Protein 6DED (pdb70)

Foldseek 3Di:
DVLLVLLVVLLCQQLPVRAHPVQPDDPVVLLVSLVSLLVSLAPPDLVSVCCSCPPPNRVSLLSLLVSLLVDPDLVSNLSSLSSLVSQLQRALVSLVVCQQHCNLLSLLVCCVVVVVPPSSNLSSLVSLLSSLLQQADYPPVSCVRVFQVSLLVLLCCLQPNPCPCSNVSSLSNLLSNQQNPPDLVPHRNLVNLLVVRNCQSSLVVLLVCLQVPDQPSPDHPYPPRGPRSSLSVLLSQLQALSSVVSADPVSVLSVVVSLLVCLVVDDPPDLCNLSSLSSVLSCVVNDVCVVVVRCLVSQLVSLVVLCPDPDPDPSSVSSVVSSVVSCVVPVSSNPD/DVLLVLLVVLLCQQLQADVVRAHPVQPDDPVVNVVSLVSLLCCLAPPDLVSVLCSCPPPNSVSLLSLLVNLLRDDDLVNVLSSLSSLVSQLQRALVSLVVCQQHCNLLSLLVCCVVVVVPPSSNLSSLVSLLSSLLQQADYDPVSCVRVFQVSLLVLLCCLQPNDPVPPVPPSNVSSLSNLLSNQQNPPDLVPHRNLVNLLVVPNCQSVLVVLLVCLLVPDQPSPDHDYPPRGDRSSLSVLLSQLQALSSVVNDDPVSVLSSLVSLLCCLQPDDQPDLCNQSSLSNVLSCVVNDVCVVVVRCLQSQLVSLVVLCVDPDPDPSSVSSVVSSVVSCVVPVSSPDHD

GO terms:
  GO:0005515 protein binding (F, IPI)
  GO:0008180 COP9 signalosome (C, IDA)
  GO:0005829 cytosol (C, TAS)
  GO:0005654 nucleoplasm (C, IDA)

Nearest PDB structures (foldseek):
  6ded-assembly1_A  TM=1.003E+00  e=3.215E-44  Homo sapiens
  6ded-assembly2_B  TM=1.002E+00  e=1.327E-42  Homo sapiens
  6dee-assembly1_A  TM=9.864E-01  e=2.172E-36  Homo sapiens
  6dec-assembly1_M  TM=9.761E-01  e=9.729E-35  Homo sapiens
  6dec-assembly2_P  TM=9.788E-01  e=7.015E-35  Homo sapiens

Radius of gyration: 28.81 Å; Cα contacts (8 Å, |Δi|>4): 868; chains: 2; bounding box: 71×80×74 Å

Structure (mmCIF, N/CA/C/O backbone):
data_6DED
#
_entry.id   6DED
#
_cell.length_a   76.365
_cell.length_b   76.170
_cell.length_c   92.257
_cell.angle_alpha   90.00
_cell.angle_beta   93.12
_cell.angle_gamma   90.00
#
_symmetry.space_group_name_H-M   'P 1 21 1'
#
loop_
_entity.id
_entity.type
_entity.pdbx_description
1 polymer 'NCK-interacting protein with SH3 domain'
2 water water
#
loop_
_atom_site.group_PDB
_atom_site.id
_atom_site.type_symbol
_atom_site.label_atom_id
_atom_site.label_alt_id
_atom_site.label_comp_id
_atom_site.label_asym_id
_atom_site.label_entity_id
_atom_site.label_seq_id
_atom_site.pdbx_PDB_ins_code
_atom_site.Cartn_x
_atom_site.Cartn_y
_atom_site.Cartn_z
_atom_site.occupancy
_atom_site.B_iso_or_equiv
_atom_site.auth_seq_id
_atom_site.auth_comp_id
_atom_site.auth_asym_id
_atom_site.auth_atom_id
_atom_site.pdbx_PDB_model_num
ATOM 1 N N . CYS A 1 27 ? -2.245 -13.478 -42.663 1.00 70.93 376 CYS A N 1
ATOM 2 C CA . CYS A 1 27 ? -2.116 -14.882 -42.294 1.00 72.04 376 CYS A CA 1
ATOM 3 C C . CYS A 1 27 ? -0.777 -15.150 -41.611 1.00 65.78 376 CYS A C 1
ATOM 4 O O . CYS A 1 27 ? -0.649 -16.087 -40.823 1.00 64.88 376 CYS A O 1
ATOM 7 N N . HIS A 1 28 ? 0.215 -14.320 -41.917 1.00 62.98 377 HIS A N 1
ATOM 8 C CA . HIS A 1 28 ? 1.542 -14.454 -41.322 1.00 60.86 377 HIS A CA 1
ATOM 9 C C . HIS A 1 28 ? 1.535 -14.200 -39.815 1.00 55.22 377 HIS A C 1
ATOM 10 O O . HIS A 1 28 ? 2.145 -14.947 -39.050 1.00 49.37 377 HIS A O 1
ATOM 17 N N . ASP A 1 29 ? 0.847 -13.142 -39.395 1.00 55.48 378 ASP A N 1
ATOM 18 C CA . ASP A 1 29 ? 0.773 -12.790 -37.980 1.00 56.28 378 ASP A CA 1
ATOM 19 C C . ASP A 1 29 ? 0.150 -13.901 -37.142 1.00 53.02 378 ASP A C 1
ATOM 20 O O . ASP A 1 29 ? 0.578 -14.152 -36.016 1.00 47.72 378 ASP A O 1
ATOM 25 N N . GLN A 1 30 ? -0.856 -14.569 -37.696 1.00 56.87 379 GLN A N 1
ATOM 26 C CA . GLN A 1 30 ? -1.504 -15.677 -37.006 1.00 59.04 379 GLN A CA 1
ATOM 27 C C . GLN A 1 30 ? -0.565 -16.870 -36.853 1.00 61.00 379 GLN A C 1
ATOM 28 O O . GLN A 1 30 ? -0.507 -17.494 -35.791 1.00 58.31 379 GLN A O 1
ATOM 34 N N . GLN A 1 31 ? 0.167 -17.181 -37.919 1.00 58.43 380 GLN A N 1
ATOM 35 C CA . GLN A 1 31 ? 1.113 -18.291 -37.896 1.00 60.33 380 GLN A CA 1
ATOM 36 C C . GLN A 1 31 ? 2.240 -18.044 -36.897 1.00 59.28 380 GLN A C 1
ATOM 37 O O . GLN A 1 31 ? 2.671 -18.963 -36.201 1.00 68.13 380 GLN A O 1
ATOM 43 N N . ARG A 1 32 ? 2.711 -16.802 -36.823 1.00 49.55 381 ARG A N 1
ATOM 44 C CA . ARG A 1 32 ? 3.771 -16.452 -35.883 1.00 47.44 381 ARG A CA 1
ATOM 45 C C . ARG A 1 32 ? 3.282 -16.553 -34.443 1.00 49.09 381 ARG A C 1
ATOM 46 O O . ARG A 1 32 ? 4.003 -17.033 -33.571 1.00 55.68 381 ARG A O 1
ATOM 54 N N . LEU A 1 33 ? 2.054 -16.101 -34.202 1.00 50.26 382 LEU A N 1
ATOM 55 C CA . LEU A 1 33 ? 1.439 -16.226 -32.885 1.00 47.72 382 LEU A CA 1
ATOM 56 C C . LEU A 1 33 ? 1.329 -17.688 -32.476 1.00 48.05 382 LEU A C 1
ATOM 57 O O . LEU A 1 33 ? 1.584 -18.044 -31.327 1.00 45.51 382 LEU A O 1
ATOM 62 N N . GLU A 1 34 ? 0.964 -18.529 -33.437 1.00 52.51 383 GLU A N 1
ATOM 63 C CA . GLU A 1 34 ? 0.831 -19.962 -33.210 1.00 54.69 383 GLU A CA 1
ATOM 64 C C . GLU A 1 34 ? 2.174 -20.588 -32.837 1.00 56.55 383 GLU A C 1
ATOM 65 O O . GLU A 1 34 ? 2.250 -21.437 -31.948 1.00 52.86 383 GLU A O 1
ATOM 71 N N . VAL A 1 35 ? 3.232 -20.162 -33.519 1.00 57.79 384 VAL A N 1
ATOM 72 C CA . VAL A 1 35 ? 4.574 -20.667 -33.249 1.00 51.41 384 VAL A CA 1
ATOM 73 C C . VAL A 1 35 ? 5.061 -20.222 -31.871 1.00 43.83 384 VAL A C 1
ATOM 74 O O . VAL A 1 35 ? 5.538 -21.035 -31.079 1.00 40.53 384 VAL A O 1
ATOM 78 N N . ILE A 1 36 ? 4.932 -18.928 -31.592 1.00 49.21 385 ILE A N 1
ATOM 79 C CA . ILE A 1 36 ? 5.386 -18.363 -30.324 1.00 42.13 385 ILE A CA 1
ATOM 80 C C . ILE A 1 36 ? 4.651 -18.977 -29.134 1.00 34.50 385 ILE A C 1
ATOM 81 O O . ILE A 1 36 ? 5.277 -19.414 -28.167 1.00 35.09 385 ILE A O 1
ATOM 86 N N . PHE A 1 37 ? 3.324 -19.013 -29.215 1.00 42.58 386 PHE A N 1
ATOM 87 C CA . PHE A 1 37 ? 2.501 -19.546 -28.133 1.00 50.10 386 PHE A CA 1
ATOM 88 C C . PHE A 1 37 ? 2.800 -21.016 -27.852 1.00 54.56 386 PHE A C 1
ATOM 89 O O . PHE A 1 37 ? 2.891 -21.424 -26.694 1.00 52.00 386 PHE A O 1
ATOM 97 N N . ALA A 1 38 ? 2.954 -21.803 -28.912 1.00 59.58 387 ALA A N 1
ATOM 98 C CA . ALA A 1 38 ? 3.245 -23.227 -28.777 1.00 61.42 387 ALA A CA 1
ATOM 99 C C . ALA A 1 38 ? 4.604 -23.466 -28.126 1.00 58.96 387 ALA A C 1
ATOM 100 O O . ALA A 1 38 ? 4.746 -24.338 -27.268 1.00 61.55 387 ALA A O 1
ATOM 102 N N . ASP A 1 39 ? 5.599 -22.688 -28.540 1.00 50.38 388 ASP A N 1
ATOM 103 C CA . ASP A 1 39 ? 6.954 -22.832 -28.018 1.00 53.14 388 ASP A CA 1
ATOM 104 C C . ASP A 1 39 ? 7.021 -22.480 -26.535 1.00 58.43 388 ASP A C 1
ATOM 105 O O . ASP A 1 39 ? 7.612 -23.211 -25.741 1.00 63.00 388 ASP A O 1
ATOM 107 N N . LEU A 1 40 ? 6.410 -21.359 -26.167 1.00 61.06 389 LEU A N 1
ATOM 108 C CA . LEU A 1 40 ? 6.417 -20.903 -24.782 1.00 65.80 389 LEU A CA 1
ATOM 109 C C . LEU A 1 40 ? 5.626 -21.841 -23.873 1.00 72.01 389 LEU A C 1
ATOM 110 O O . LEU A 1 40 ? 5.983 -22.038 -22.711 1.00 74.85 389 LEU A O 1
ATOM 115 N N . ALA A 1 41 ? 4.557 -22.425 -24.407 1.00 72.22 390 ALA A N 1
ATOM 116 C CA . ALA A 1 41 ? 3.715 -23.328 -23.630 1.00 72.58 390 ALA A CA 1
ATOM 117 C C . ALA A 1 41 ? 4.335 -24.717 -23.518 1.00 76.29 390 ALA A C 1
ATOM 118 O O . ALA A 1 41 ? 3.927 -25.521 -22.680 1.00 79.92 390 ALA A O 1
ATOM 120 N N . ARG A 1 42 ? 5.322 -24.996 -24.364 1.00 73.87 391 ARG A N 1
ATOM 121 C CA . ARG A 1 42 ? 5.987 -26.294 -24.360 1.00 72.51 391 ARG A CA 1
ATOM 122 C C . ARG A 1 42 ? 6.835 -26.472 -23.105 1.00 74.45 391 ARG A C 1
ATOM 123 O O . ARG A 1 42 ? 7.218 -25.497 -22.460 1.00 75.79 391 ARG A O 1
ATOM 125 N N . GLN A 1 48 ? 8.687 -33.888 -14.198 1.00 106.97 397 GLN A N 1
ATOM 126 C CA . GLN A 1 48 ? 8.774 -32.440 -14.338 1.00 109.38 397 GLN A CA 1
ATOM 127 C C . GLN A 1 48 ? 7.989 -31.961 -15.556 1.00 113.50 397 GLN A C 1
ATOM 128 O O . GLN A 1 48 ? 8.038 -32.577 -16.621 1.00 115.51 397 GLN A O 1
ATOM 134 N N . GLN A 1 49 ? 7.262 -30.861 -15.389 1.00 113.41 398 GLN A N 1
ATOM 135 C CA . GLN A 1 49 ? 6.480 -30.274 -16.472 1.00 113.57 398 GLN A CA 1
ATOM 136 C C . GLN A 1 49 ? 6.903 -28.829 -16.716 1.00 115.91 398 GLN A C 1
ATOM 137 O O . GLN A 1 49 ? 6.092 -27.994 -17.117 1.00 115.25 398 GLN A O 1
ATOM 139 N N . ARG A 1 50 ? 8.178 -28.547 -16.466 1.00 116.87 399 ARG A N 1
ATOM 140 C CA . ARG A 1 50 ? 8.733 -27.211 -16.651 1.00 113.68 399 ARG A CA 1
ATOM 141 C C . ARG A 1 50 ? 8.628 -26.716 -18.091 1.00 110.65 399 ARG A C 1
ATOM 142 O O . ARG A 1 50 ? 8.575 -27.508 -19.031 1.00 110.40 399 ARG A O 1
ATOM 150 N N . SER A 1 51 ? 8.596 -25.396 -18.247 1.00 108.33 400 SER A N 1
ATOM 151 C CA . SER A 1 51 ? 8.514 -24.770 -19.562 1.00 104.83 400 SER A CA 1
ATOM 152 C C . SER A 1 51 ? 9.786 -24.996 -20.369 1.00 105.26 400 SER A C 1
ATOM 153 O O . SER A 1 51 ? 10.892 -24.927 -19.833 1.00 105.89 400 SER A O 1
ATOM 156 N N . TRP A 1 52 ? 9.617 -25.275 -21.658 1.00 106.34 401 TRP A N 1
ATOM 157 C CA . TRP A 1 52 ? 10.741 -25.437 -22.574 1.00 108.47 401 TRP A CA 1
ATOM 158 C C . TRP A 1 52 ? 11.578 -24.163 -22.645 1.00 106.59 401 TRP A C 1
ATOM 159 O O . TRP A 1 52 ? 12.800 -24.216 -22.793 1.00 106.52 401 TRP A O 1
ATOM 170 N N . ALA A 1 53 ? 10.906 -23.021 -22.540 1.00 91.46 402 ALA A N 1
ATOM 171 C CA . ALA A 1 53 ? 11.557 -21.716 -22.582 1.00 82.16 402 ALA A CA 1
ATOM 172 C C . ALA A 1 53 ? 12.613 -21.535 -21.488 1.00 73.55 402 ALA A C 1
ATOM 173 O O . ALA A 1 53 ? 13.616 -20.853 -21.693 1.00 68.57 402 ALA A O 1
ATOM 175 N N . LEU A 1 54 ? 12.377 -22.143 -20.330 1.00 71.64 403 LEU A N 1
ATOM 176 C CA . LEU A 1 54 ? 13.265 -21.992 -19.177 1.00 74.51 403 LEU A CA 1
ATOM 177 C C . LEU A 1 54 ? 14.668 -22.555 -19.398 1.00 71.84 403 LEU A C 1
ATOM 178 O O . LEU A 1 54 ? 15.621 -22.142 -18.736 1.00 66.75 403 LEU A O 1
ATOM 183 N N . TYR A 1 55 ? 14.790 -23.501 -20.322 1.00 74.39 404 TYR A N 1
ATOM 184 C CA . TYR A 1 55 ? 16.074 -24.132 -20.594 1.00 83.50 404 TYR A CA 1
ATOM 185 C C . TYR A 1 55 ? 16.708 -23.559 -21.857 1.00 88.07 404 TYR A C 1
ATOM 186 O O . TYR A 1 55 ? 17.751 -24.030 -22.310 1.00 93.39 404 TYR A O 1
ATOM 195 N N . GLU A 1 56 ? 16.069 -22.538 -22.419 1.00 86.46 405 GLU A N 1
ATOM 196 C CA . GLU A 1 56 ? 16.613 -21.840 -23.577 1.00 77.41 405 GLU A CA 1
ATOM 197 C C . GLU A 1 56 ? 17.393 -20.606 -23.144 1.00 63.64 405 GLU A C 1
ATOM 198 O O . GLU A 1 56 ? 17.189 -20.088 -22.045 1.00 58.02 405 GLU A O 1
ATOM 204 N N . ASP A 1 57 ? 18.288 -20.143 -24.012 1.00 55.03 406 ASP A N 1
ATOM 205 C CA . ASP A 1 57 ? 19.052 -18.933 -23.743 1.00 56.92 406 ASP A CA 1
ATOM 206 C C . ASP A 1 57 ? 18.115 -17.739 -23.626 1.00 48.13 406 ASP A C 1
ATOM 207 O O . ASP A 1 57 ? 17.098 -17.668 -24.319 1.00 42.57 406 ASP A O 1
ATOM 212 N N . GLU A 1 58 ? 18.468 -16.807 -22.746 1.00 41.55 407 GLU A N 1
ATOM 213 C CA . GLU A 1 58 ? 17.631 -15.646 -22.471 1.00 44.74 407 GLU A CA 1
ATOM 214 C C . GLU A 1 58 ? 17.377 -14.822 -23.728 1.00 45.24 407 GLU A C 1
ATOM 215 O O . GLU A 1 58 ? 16.280 -14.297 -23.922 1.00 43.85 407 GLU A O 1
ATOM 221 N N . GLY A 1 59 ? 18.390 -14.729 -24.585 1.00 41.51 408 GLY A N 1
ATOM 222 C CA . GLY A 1 59 ? 18.277 -13.977 -25.821 1.00 34.33 408 GLY A CA 1
ATOM 223 C C . GLY A 1 59 ? 17.265 -14.572 -26.782 1.00 33.79 408 GLY A C 1
ATOM 224 O O . GLY A 1 59 ? 16.609 -13.847 -27.529 1.00 37.81 408 GLY A O 1
ATOM 225 N N . VAL A 1 60 ? 17.126 -15.893 -26.751 1.00 36.78 409 VAL A N 1
ATOM 226 C CA . VAL A 1 60 ? 16.168 -16.580 -27.612 1.00 40.56 409 VAL A CA 1
ATOM 227 C C . VAL A 1 60 ? 14.734 -16.236 -27.219 1.00 41.74 409 VAL A C 1
ATOM 228 O O . VAL A 1 60 ? 13.923 -15.860 -28.066 1.00 48.09 409 VAL A O 1
ATOM 232 N N . ILE A 1 61 ? 14.429 -16.365 -25.932 1.00 38.84 410 ILE A N 1
ATOM 233 C CA . ILE A 1 61 ? 13.096 -16.061 -25.422 1.00 38.60 410 ILE A CA 1
ATOM 234 C C . ILE A 1 61 ? 12.774 -14.573 -25.564 1.00 35.78 410 ILE A C 1
ATOM 235 O O . ILE A 1 61 ? 11.637 -14.198 -25.857 1.00 36.01 410 ILE A O 1
ATOM 240 N N . ARG A 1 62 ? 13.783 -13.729 -25.365 1.00 34.83 411 ARG A N 1
ATOM 241 C CA . ARG A 1 62 ? 13.615 -12.287 -25.523 1.00 33.73 411 ARG A CA 1
ATOM 242 C C . ARG A 1 62 ? 13.117 -11.943 -26.928 1.00 36.97 411 ARG A C 1
ATOM 243 O O . ARG A 1 62 ? 12.207 -11.129 -27.085 1.00 35.38 411 ARG A O 1
ATOM 251 N N . CYS A 1 63 ? 13.709 -12.573 -27.940 1.00 30.45 412 CYS A N 1
ATOM 252 C CA . CYS A 1 63 ? 13.276 -12.380 -29.323 1.00 34.11 412 CYS A CA 1
ATOM 253 C C . CYS A 1 63 ? 11.832 -12.828 -29.530 1.00 35.28 412 CYS A C 1
ATOM 254 O O . CYS A 1 63 ? 11.070 -12.172 -30.240 1.00 39.92 412 CYS A O 1
ATOM 257 N N . TYR A 1 64 ? 11.466 -13.949 -28.914 1.00 37.87 413 TYR A N 1
ATOM 258 C CA . TYR A 1 64 ? 10.088 -14.432 -28.955 1.00 41.41 413 TYR A CA 1
ATOM 259 C C . TYR A 1 64 ? 9.128 -13.416 -28.352 1.00 38.67 413 TYR A C 1
ATOM 260 O O . TYR A 1 64 ? 8.085 -13.111 -28.934 1.00 39.50 413 TYR A O 1
ATOM 269 N N . LEU A 1 65 ? 9.484 -12.899 -27.181 1.00 36.63 414 LEU A N 1
ATOM 270 C CA . LEU A 1 65 ? 8.613 -11.978 -26.458 1.00 34.51 414 LEU A CA 1
ATOM 271 C C . LEU A 1 65 ? 8.542 -10.611 -27.134 1.00 38.24 414 LEU A C 1
ATOM 272 O O . LEU A 1 65 ? 7.489 -9.971 -27.131 1.00 31.33 414 LEU A O 1
ATOM 277 N N . GLU A 1 66 ? 9.655 -10.172 -27.721 1.00 32.84 415 GLU A N 1
ATOM 278 C CA . GLU A 1 66 ? 9.670 -8.922 -28.474 1.00 31.83 415 GLU A CA 1
ATOM 279 C C . GLU A 1 66 ? 8.743 -9.019 -29.680 1.00 37.86 415 GLU A C 1
ATOM 280 O O . GLU A 1 66 ? 8.000 -8.084 -29.980 1.00 37.77 415 GLU A O 1
ATOM 286 N N . GLU A 1 67 ? 8.785 -10.160 -30.362 1.00 35.33 416 GLU A N 1
ATOM 287 C CA . GLU A 1 67 ? 7.930 -10.384 -31.522 1.00 37.70 416 GLU A CA 1
ATOM 288 C C . GLU A 1 67 ? 6.468 -10.479 -31.100 1.00 38.10 416 GLU A C 1
ATOM 289 O O . GLU A 1 67 ? 5.586 -9.937 -31.768 1.00 35.63 416 GLU A O 1
ATOM 295 N N . LEU A 1 68 ? 6.223 -11.168 -29.988 1.00 34.52 417 LEU A N 1
ATOM 296 C CA . LEU A 1 68 ? 4.876 -11.305 -29.440 1.00 32.87 417 LEU A CA 1
ATOM 297 C C . LEU A 1 68 ? 4.271 -9.942 -29.122 1.00 40.94 417 LEU A C 1
ATOM 298 O O . LEU A 1 68 ? 3.123 -9.666 -29.472 1.00 44.68 417 LEU A O 1
ATOM 303 N N . LEU A 1 69 ? 5.052 -9.092 -28.463 1.00 39.78 418 LEU A N 1
ATOM 304 C CA . LEU A 1 69 ? 4.594 -7.759 -28.095 1.00 42.46 418 LEU A CA 1
ATOM 305 C C . LEU A 1 69 ? 4.298 -6.940 -29.343 1.00 40.35 418 LEU A C 1
ATOM 306 O O . LEU A 1 69 ? 3.328 -6.182 -29.389 1.00 35.43 418 LEU A O 1
ATOM 311 N N . HIS A 1 70 ? 5.139 -7.110 -30.358 1.00 37.83 419 HIS A N 1
ATOM 312 C CA . HIS A 1 70 ? 4.981 -6.404 -31.621 1.00 38.45 419 HIS A CA 1
ATOM 313 C C . HIS A 1 70 ? 3.689 -6.783 -32.339 1.00 36.14 419 HIS A C 1
ATOM 314 O O . HIS A 1 70 ? 2.967 -5.916 -32.832 1.00 35.47 419 HIS A O 1
ATOM 321 N N . ILE A 1 71 ? 3.397 -8.078 -32.385 1.00 35.09 420 ILE A N 1
ATOM 322 C CA . ILE A 1 71 ? 2.198 -8.561 -33.059 1.00 38.17 420 ILE A CA 1
ATOM 323 C C . ILE A 1 71 ? 0.939 -8.114 -32.325 1.00 40.72 420 ILE A C 1
ATOM 324 O O . ILE A 1 71 ? 0.015 -7.576 -32.934 1.00 40.28 420 ILE A O 1
ATOM 329 N N . LEU A 1 72 ? 0.921 -8.321 -31.012 1.00 40.72 421 LEU A N 1
ATOM 330 C CA . LEU A 1 72 ? -0.216 -7.937 -30.181 1.00 41.25 421 LEU A CA 1
ATOM 331 C C . LEU A 1 72 ? -0.528 -6.446 -30.289 1.00 40.77 421 LEU A C 1
ATOM 332 O O . LEU A 1 72 ? -1.664 -6.026 -30.081 1.00 47.91 421 LEU A O 1
ATOM 337 N N . THR A 1 73 ? 0.484 -5.653 -30.625 1.00 44.94 422 THR A N 1
ATOM 338 C CA . THR A 1 73 ? 0.333 -4.206 -30.700 1.00 48.73 422 THR A CA 1
ATOM 339 C C . THR A 1 73 ? -0.012 -3.714 -32.109 1.00 50.44 422 THR A C 1
ATOM 340 O O . THR A 1 73 ? -0.873 -2.852 -32.274 1.00 55.21 422 THR A O 1
ATOM 344 N N . ASP A 1 74 ? 0.649 -4.270 -33.121 1.00 47.80 423 ASP A N 1
ATOM 345 C CA . ASP A 1 74 ? 0.539 -3.729 -34.474 1.00 50.94 423 ASP A CA 1
ATOM 346 C C . ASP A 1 74 ? -0.329 -4.555 -35.424 1.00 50.00 423 ASP A C 1
ATOM 347 O O . ASP A 1 74 ? -0.873 -4.018 -36.388 1.00 50.98 423 ASP A O 1
ATOM 352 N N . ALA A 1 75 ? -0.453 -5.853 -35.171 1.00 51.61 424 ALA A N 1
ATOM 353 C CA . ALA A 1 75 ? -1.235 -6.708 -36.061 1.00 55.03 424 ALA A CA 1
ATOM 354 C C . ALA A 1 75 ? -2.733 -6.487 -35.867 1.00 51.02 424 ALA A C 1
ATOM 355 O O . ALA A 1 75 ? -3.150 -5.722 -34.999 1.00 52.17 424 ALA A O 1
ATOM 357 N N . ASP A 1 76 ? -3.536 -7.163 -36.684 1.00 53.48 425 ASP A N 1
ATOM 358 C CA . ASP A 1 76 ? -4.987 -7.053 -36.604 1.00 53.39 425 ASP A CA 1
ATOM 359 C C . ASP A 1 76 ? -5.506 -7.599 -35.279 1.00 50.10 425 ASP A C 1
ATOM 360 O O . ASP A 1 76 ? -5.273 -8.764 -34.951 1.00 48.21 425 ASP A O 1
ATOM 365 N N . PRO A 1 77 ? -6.211 -6.748 -34.514 1.00 43.67 426 PRO A N 1
ATOM 366 C CA . PRO A 1 77 ? -6.772 -7.082 -33.199 1.00 47.61 426 PRO A CA 1
ATOM 367 C C . PRO A 1 77 ? -7.622 -8.348 -33.204 1.00 54.85 426 PRO A C 1
ATOM 368 O O . PRO A 1 77 ? -7.556 -9.128 -32.253 1.00 58.40 426 PRO A O 1
ATOM 372 N N . GLU A 1 78 ? -8.399 -8.550 -34.264 1.00 51.22 427 GLU A N 1
ATOM 373 C CA . GLU A 1 78 ? -9.276 -9.711 -34.350 1.00 51.64 427 GLU A CA 1
ATOM 374 C C . GLU A 1 78 ? -8.470 -11.000 -34.423 1.00 53.55 427 GLU A C 1
ATOM 375 O O . GLU A 1 78 ? -8.843 -12.010 -33.825 1.00 56.92 427 GLU A O 1
ATOM 381 N N . VAL A 1 79 ? -7.361 -10.957 -35.155 1.00 53.41 428 VAL A N 1
ATOM 382 C CA . VAL A 1 79 ? -6.474 -12.109 -35.260 1.00 50.86 428 VAL A CA 1
ATOM 383 C C . VAL A 1 79 ? -5.866 -12.422 -33.897 1.00 48.95 428 VAL A C 1
ATOM 384 O O . VAL A 1 79 ? -5.846 -13.575 -33.463 1.00 48.59 428 VAL A O 1
ATOM 388 N N . CYS A 1 80 ? -5.385 -11.382 -33.223 1.00 47.88 429 CYS A N 1
ATOM 389 C CA . CYS A 1 80 ? -4.793 -11.524 -31.899 1.00 46.95 429 CYS A CA 1
ATOM 390 C C . CYS A 1 80 ? -5.812 -12.033 -30.884 1.00 48.46 429 CYS A C 1
ATOM 391 O O . CYS A 1 80 ? -5.514 -12.933 -30.097 1.00 48.77 429 CYS A O 1
ATOM 394 N N . LYS A 1 81 ? -7.010 -11.456 -30.904 1.00 42.66 430 LYS A N 1
ATOM 395 C CA . LYS A 1 81 ? -8.071 -11.872 -29.991 1.00 45.02 430 LYS A CA 1
ATOM 396 C C . LYS A 1 81 ? -8.451 -13.331 -30.213 1.00 48.07 430 LYS A C 1
ATOM 397 O O . LYS A 1 81 ? -8.662 -14.074 -29.255 1.00 50.70 430 LYS A O 1
ATOM 403 N N . LYS A 1 82 ? -8.532 -13.732 -31.478 1.00 46.32 431 LYS A N 1
ATOM 404 C CA . LYS A 1 82 ? -8.846 -15.113 -31.829 1.00 47.66 431 LYS A CA 1
ATOM 405 C C . LYS A 1 82 ? -7.850 -16.088 -31.211 1.00 47.96 431 LYS A C 1
ATOM 406 O O . LYS A 1 82 ? -8.244 -17.063 -30.575 1.00 55.87 431 LYS A O 1
ATOM 412 N N . MET A 1 83 ? -6.562 -15.811 -31.389 1.00 45.80 432 MET A N 1
ATOM 413 C CA . MET A 1 83 ? -5.510 -16.679 -30.867 1.00 44.80 432 MET A CA 1
ATOM 414 C C . MET A 1 83 ? -5.491 -16.696 -29.341 1.00 43.96 432 MET A C 1
ATOM 415 O O . MET A 1 83 ? -5.262 -17.739 -28.727 1.00 49.91 432 MET A O 1
ATOM 420 N N . CYS A 1 84 ? -5.732 -15.540 -28.732 1.00 42.65 433 CYS A N 1
ATOM 421 C CA . CYS A 1 84 ? -5.728 -15.432 -27.276 1.00 45.19 433 CYS A CA 1
ATOM 422 C C . CYS A 1 84 ? -6.903 -16.177 -26.645 1.00 45.98 433 CYS A C 1
ATOM 423 O O . CYS A 1 84 ? -6.750 -16.827 -25.613 1.00 48.74 433 CYS A O 1
ATOM 426 N N . LYS A 1 85 ? -8.072 -16.081 -27.272 1.00 53.14 434 LYS A N 1
ATOM 427 C CA . LYS A 1 85 ? -9.289 -16.681 -26.730 1.00 53.96 434 LYS A CA 1
ATOM 428 C C . LYS A 1 85 ? -9.418 -18.180 -27.012 1.00 52.81 434 LYS A C 1
ATOM 429 O O . LYS A 1 85 ? -10.129 -18.884 -26.293 1.00 50.72 434 LYS A O 1
ATOM 435 N N . ARG A 1 86 ? -8.740 -18.653 -28.057 1.00 53.41 435 ARG A N 1
ATOM 436 C CA . ARG A 1 86 ? -8.802 -20.056 -28.483 1.00 59.12 435 ARG A CA 1
ATOM 437 C C . ARG A 1 86 ? -8.670 -21.064 -27.344 1.00 56.85 435 ARG A C 1
ATOM 438 O O . ARG A 1 86 ? -7.800 -20.932 -26.481 1.00 56.27 435 ARG A O 1
ATOM 446 N N . ASN A 1 87 ? -9.546 -22.067 -27.362 1.00 56.23 436 ASN A N 1
ATOM 447 C CA . ASN A 1 87 ? -9.529 -23.164 -26.397 1.00 56.02 436 ASN A CA 1
ATOM 448 C C . ASN A 1 87 ? -9.584 -22.686 -24.949 1.00 51.34 436 ASN A C 1
ATOM 449 O O . ASN A 1 87 ? -8.732 -23.047 -24.135 1.00 49.22 436 ASN A O 1
ATOM 454 N N . GLU A 1 88 ? -10.597 -21.878 -24.645 1.00 53.34 437 GLU A N 1
ATOM 455 C CA . GLU A 1 88 ? -10.799 -21.324 -23.308 1.00 49.13 437 GLU A CA 1
ATOM 456 C C . GLU A 1 88 ? -9.571 -20.555 -22.822 1.00 46.91 437 GLU A C 1
ATOM 457 O O . GLU A 1 88 ? -9.053 -20.820 -21.735 1.00 45.03 437 GLU A O 1
ATOM 459 N N . PHE A 1 89 ? -9.115 -19.611 -23.643 1.00 41.23 438 PHE A N 1
ATOM 460 C CA . PHE A 1 89 ? -7.985 -18.746 -23.305 1.00 44.22 438 PHE A CA 1
ATOM 461 C C . PHE A 1 89 ? -6.738 -19.547 -22.934 1.00 42.21 438 PHE A C 1
ATOM 462 O O . PHE A 1 89 ? -6.023 -19.197 -21.994 1.00 38.77 438 PHE A O 1
ATOM 470 N N . GLU A 1 90 ? -6.486 -20.617 -23.684 1.00 37.55 439 GLU A N 1
ATOM 471 C CA . GLU A 1 90 ? -5.381 -21.527 -23.399 1.00 44.66 439 GLU A CA 1
ATOM 472 C C . GLU A 1 90 ? -4.019 -20.832 -23.441 1.00 39.86 439 GLU A C 1
ATOM 473 O O . GLU A 1 90 ? -3.211 -20.984 -22.526 1.00 33.97 439 GLU A O 1
ATOM 479 N N . SER A 1 91 ? -3.772 -20.073 -24.504 1.00 40.79 440 SER A N 1
ATOM 480 C CA . SER A 1 91 ? -2.493 -19.391 -24.678 1.00 49.77 440 SER A CA 1
ATOM 481 C C . SER A 1 91 ? -2.272 -18.333 -23.601 1.00 48.82 440 SER A C 1
ATOM 482 O O . SER A 1 91 ? -1.153 -18.144 -23.125 1.00 50.73 440 SER A O 1
ATOM 485 N N . VAL A 1 92 ? -3.346 -17.650 -23.218 1.00 42.35 441 VAL A N 1
ATOM 486 C CA . VAL A 1 92 ? -3.271 -16.617 -22.191 1.00 36.44 441 VAL A CA 1
ATOM 487 C C . VAL A 1 92 ? -2.874 -17.214 -20.845 1.00 39.92 441 VAL A C 1
ATOM 488 O O . VAL A 1 92 ? -1.953 -16.727 -20.185 1.00 34.32 441 VAL A O 1
ATOM 492 N N . LEU A 1 93 ? -3.562 -18.283 -20.454 1.00 36.96 442 LEU A N 1
ATOM 493 C CA . LEU A 1 93 ? -3.298 -18.940 -19.179 1.00 32.77 442 LEU A CA 1
ATOM 494 C C . LEU A 1 93 ? -1.938 -19.631 -19.174 1.00 33.30 442 LEU A C 1
ATOM 495 O O . LEU A 1 93 ? -1.282 -19.720 -18.133 1.00 35.66 442 LEU A O 1
ATOM 500 N N . ALA A 1 94 ? -1.518 -20.120 -20.337 1.00 28.57 443 ALA A N 1
ATOM 501 C CA . ALA A 1 94 ? -0.201 -20.733 -20.469 1.00 32.21 443 ALA A CA 1
ATOM 502 C C . ALA A 1 94 ? 0.895 -19.693 -20.244 1.00 32.98 443 ALA A C 1
ATOM 503 O O . ALA A 1 94 ? 1.912 -19.974 -19.612 1.00 34.30 443 ALA A O 1
ATOM 505 N N . LEU A 1 95 ? 0.676 -18.487 -20.758 1.00 32.63 444 LEU A N 1
ATOM 506 C CA . LEU A 1 95 ? 1.634 -17.402 -20.589 1.00 38.42 444 LEU A CA 1
ATOM 507 C C . LEU A 1 95 ? 1.741 -17.009 -19.119 1.00 38.71 444 LEU A C 1
ATOM 508 O O . LEU A 1 95 ? 2.819 -16.659 -18.635 1.00 37.82 444 LEU A O 1
ATOM 513 N N . VAL A 1 96 ? 0.617 -17.074 -18.412 1.00 31.37 445 VAL A N 1
ATOM 514 C CA . VAL A 1 96 ? 0.598 -16.807 -16.980 1.00 29.58 445 VAL A CA 1
ATOM 515 C C . VAL A 1 96 ? 1.401 -17.868 -16.232 1.00 35.07 445 VAL A C 1
ATOM 516 O O . VAL A 1 96 ? 2.215 -17.547 -15.366 1.00 36.66 445 VAL A O 1
ATOM 520 N N . ALA A 1 97 ? 1.184 -19.131 -16.589 1.00 31.66 446 ALA A N 1
ATOM 521 C CA . ALA A 1 97 ? 1.895 -20.240 -15.959 1.00 33.46 446 ALA A CA 1
ATOM 522 C C . ALA A 1 97 ? 3.397 -20.122 -16.189 1.00 35.20 446 ALA A C 1
ATOM 523 O O . ALA A 1 97 ? 4.195 -20.437 -15.307 1.00 37.77 446 ALA A O 1
ATOM 525 N N . TYR A 1 98 ? 3.777 -19.665 -17.378 1.00 30.98 447 TYR A N 1
ATOM 526 C CA . TYR A 1 98 ? 5.184 -19.472 -17.700 1.00 32.62 447 TYR A CA 1
ATOM 527 C C . TYR A 1 98 ? 5.795 -18.352 -16.857 1.00 30.01 447 TYR A C 1
ATOM 528 O O . TYR A 1 98 ? 6.939 -18.459 -16.409 1.00 38.36 447 TYR A O 1
ATOM 537 N N . TYR A 1 99 ? 5.024 -17.292 -16.632 1.00 29.00 448 TYR A N 1
ATOM 538 C CA . TYR A 1 99 ? 5.479 -16.162 -15.821 1.00 28.30 448 TYR A CA 1
ATOM 539 C C . TYR A 1 99 ? 5.836 -16.594 -14.403 1.00 29.65 448 TYR A C 1
ATOM 540 O O . TYR A 1 99 ? 6.817 -16.122 -13.833 1.00 31.86 448 TYR A O 1
ATOM 549 N N . GLN A 1 100 ? 5.031 -17.493 -13.845 1.00 28.43 449 GLN A N 1
ATOM 550 C CA . GLN A 1 100 ? 5.265 -18.021 -12.504 1.00 34.70 449 GLN A CA 1
ATOM 551 C C . GLN A 1 100 ? 6.614 -18.723 -12.388 1.00 34.49 449 GLN A C 1
ATOM 552 O O . GLN A 1 100 ? 7.264 -18.664 -11.346 1.00 37.81 449 GLN A O 1
ATOM 558 N N . MET A 1 101 ? 7.026 -19.383 -13.466 1.00 36.16 450 MET A N 1
ATOM 559 C CA . MET A 1 101 ? 8.244 -20.186 -13.466 1.00 38.67 450 MET A CA 1
ATOM 560 C C . MET A 1 101 ? 9.483 -19.397 -13.888 1.00 40.80 450 MET A C 1
ATOM 561 O O . MET A 1 101 ? 10.596 -19.716 -13.475 1.00 45.50 450 MET A O 1
ATOM 566 N N . GLU A 1 102 ? 9.288 -18.369 -14.709 1.00 41.43 451 GLU A N 1
ATOM 567 C CA . GLU A 1 102 ? 10.404 -17.590 -15.240 1.00 34.57 451 GLU A CA 1
ATOM 568 C C . GLU A 1 102 ? 11.083 -16.759 -14.154 1.00 31.51 451 GLU A C 1
ATOM 569 O O . GLU A 1 102 ? 10.441 -15.954 -13.480 1.00 40.83 451 GLU A O 1
ATOM 575 N N . HIS A 1 103 ? 12.388 -16.954 -13.999 1.00 29.26 452 HIS A N 1
ATOM 576 C CA . HIS A 1 103 ? 13.148 -16.288 -12.945 1.00 31.33 452 HIS A CA 1
ATOM 577 C C . HIS A 1 103 ? 13.905 -15.063 -13.454 1.00 34.81 452 HIS A C 1
ATOM 578 O O . HIS A 1 103 ? 14.335 -14.221 -12.667 1.00 38.78 452 HIS A O 1
ATOM 585 N N . ARG A 1 104 ? 14.070 -14.971 -14.769 1.00 35.23 453 ARG A N 1
ATOM 586 C CA . ARG A 1 104 ? 14.850 -13.891 -15.366 1.00 34.64 453 ARG A CA 1
ATOM 587 C C . ARG A 1 104 ? 14.015 -12.617 -15.516 1.00 32.51 453 ARG A C 1
ATOM 588 O O . ARG A 1 104 ? 13.013 -12.590 -16.233 1.00 31.45 453 ARG A O 1
ATOM 596 N N . ALA A 1 105 ? 14.447 -11.565 -14.825 1.00 32.87 454 ALA A N 1
ATOM 597 C CA . ALA A 1 105 ? 13.676 -10.332 -14.690 1.00 36.79 454 ALA A CA 1
ATOM 598 C C . ALA A 1 105 ? 13.413 -9.629 -16.019 1.00 40.76 454 ALA A C 1
ATOM 599 O O . ALA A 1 105 ? 12.375 -8.988 -16.190 1.00 39.51 454 ALA A O 1
ATOM 601 N N . SER A 1 106 ? 14.354 -9.735 -16.951 1.00 39.73 455 SER A N 1
ATOM 602 C CA . SER A 1 106 ? 14.217 -9.064 -18.239 1.00 38.47 455 SER A CA 1
ATOM 603 C C . SER A 1 106 ? 13.089 -9.677 -19.060 1.00 35.91 455 SER A C 1
ATOM 604 O O . SER A 1 106 ? 12.382 -8.972 -19.784 1.00 32.41 455 SER A O 1
ATOM 607 N N . LEU A 1 107 ? 12.916 -10.988 -18.933 1.00 27.16 456 LEU A N 1
ATOM 608 C CA . LEU A 1 107 ? 11.848 -11.687 -19.639 1.00 34.37 456 LEU A CA 1
ATOM 609 C C . LEU A 1 107 ? 10.496 -11.420 -18.982 1.00 35.41 456 LEU A C 1
ATOM 610 O O . LEU A 1 107 ? 9.483 -11.286 -19.666 1.00 37.44 456 LEU A O 1
ATOM 615 N N . ARG A 1 108 ? 10.487 -11.346 -17.655 1.00 26.10 457 ARG A N 1
ATOM 616 C CA . ARG A 1 108 ? 9.268 -11.019 -16.918 1.00 34.11 457 ARG A CA 1
ATOM 617 C C . ARG A 1 108 ? 8.761 -9.637 -17.305 1.00 35.65 457 ARG A C 1
ATOM 618 O O . ARG A 1 108 ? 7.557 -9.416 -17.428 1.00 37.42 457 ARG A O 1
ATOM 626 N N . LEU A 1 109 ? 9.694 -8.713 -17.506 1.00 31.98 458 LEU A N 1
ATOM 627 C CA . LEU A 1 109 ? 9.356 -7.357 -17.913 1.00 27.37 458 LEU A CA 1
ATOM 628 C C . LEU A 1 109 ? 8.634 -7.362 -19.258 1.00 25.39 458 LEU A C 1
ATOM 629 O O . LEU A 1 109 ? 7.590 -6.728 -19.414 1.00 26.02 458 LEU A O 1
ATOM 634 N N . LEU A 1 110 ? 9.181 -8.101 -20.220 1.00 25.65 459 LEU A N 1
ATOM 635 C CA . LEU A 1 110 ? 8.570 -8.210 -21.541 1.00 31.24 459 LEU A CA 1
ATOM 636 C C . LEU A 1 110 ? 7.205 -8.892 -21.475 1.00 33.40 459 LEU A C 1
ATOM 637 O O . LEU A 1 110 ? 6.274 -8.498 -22.175 1.00 36.49 459 LEU A O 1
ATOM 642 N N . LEU A 1 111 ? 7.099 -9.917 -20.635 1.00 37.40 460 LEU A N 1
ATOM 643 C CA . LEU A 1 111 ? 5.835 -10.617 -20.424 1.00 32.47 460 LEU A CA 1
ATOM 644 C C . LEU A 1 111 ? 4.762 -9.678 -19.877 1.00 29.58 460 LEU A C 1
ATOM 645 O O . LEU A 1 111 ? 3.602 -9.743 -20.282 1.00 33.38 460 LEU A O 1
ATOM 650 N N . LEU A 1 112 ? 5.159 -8.804 -18.958 1.00 24.18 461 LEU A N 1
ATOM 651 C CA . LEU A 1 112 ? 4.243 -7.814 -18.405 1.00 28.30 461 LEU A CA 1
ATOM 652 C C . LEU A 1 112 ? 3.713 -6.898 -19.504 1.00 26.36 461 LEU A C 1
ATOM 653 O O . LEU A 1 112 ? 2.525 -6.593 -19.542 1.00 29.47 461 LEU A O 1
ATOM 658 N N . LYS A 1 113 ? 4.594 -6.477 -20.406 1.00 27.68 462 LYS A N 1
ATOM 659 C CA . LYS A 1 113 ? 4.185 -5.628 -21.520 1.00 30.00 462 LYS A CA 1
ATOM 660 C C . LYS A 1 113 ? 3.227 -6.365 -22.455 1.00 31.79 462 LYS A C 1
ATOM 661 O O . LYS A 1 113 ? 2.284 -5.771 -22.978 1.00 30.60 462 LYS A O 1
ATOM 667 N N . CYS A 1 114 ? 3.468 -7.657 -22.660 1.00 27.06 463 CYS A N 1
ATOM 668 C CA . CYS A 1 114 ? 2.566 -8.476 -23.463 1.00 26.18 463 CYS A CA 1
ATOM 669 C C . CYS A 1 114 ? 1.193 -8.595 -22.802 1.00 33.04 463 CYS A C 1
ATOM 670 O O . CYS A 1 114 ? 0.165 -8.488 -23.474 1.00 32.58 463 CYS A O 1
ATOM 673 N N . PHE A 1 115 ? 1.182 -8.804 -21.487 1.00 29.64 464 PHE A N 1
ATOM 674 C CA . PHE A 1 115 ? -0.066 -8.859 -20.728 1.00 30.71 464 PHE A CA 1
ATOM 675 C C . PHE A 1 115 ? -0.817 -7.537 -20.846 1.00 31.41 464 PHE A C 1
ATOM 676 O O . PHE A 1 115 ? -2.046 -7.512 -20.916 1.00 34.36 464 PHE A O 1
ATOM 684 N N . GLY A 1 116 ? -0.065 -6.441 -20.883 1.00 32.49 465 GLY A N 1
ATOM 685 C CA . GLY A 1 116 ? -0.641 -5.120 -21.055 1.00 34.19 465 GLY A CA 1
ATOM 686 C C . GLY A 1 116 ? -1.305 -4.974 -22.410 1.00 32.74 465 GLY A C 1
ATOM 687 O O . GLY A 1 116 ? -2.414 -4.449 -22.516 1.00 33.09 465 GLY A O 1
ATOM 688 N N . ALA A 1 117 ? -0.617 -5.437 -23.449 1.00 34.68 466 ALA A N 1
ATOM 689 C CA . ALA A 1 117 ? -1.162 -5.431 -24.803 1.00 32.86 466 ALA A CA 1
ATOM 690 C C . ALA A 1 117 ? -2.430 -6.276 -24.892 1.00 32.33 466 ALA A C 1
ATOM 691 O O . ALA A 1 117 ? -3.377 -5.918 -25.592 1.00 34.08 466 ALA A O 1
ATOM 693 N N . MET A 1 118 ? -2.440 -7.398 -24.181 1.00 39.67 467 MET A N 1
ATOM 694 C CA . MET A 1 118 ? -3.594 -8.290 -24.169 1.00 41.57 467 MET A CA 1
ATOM 695 C C . MET A 1 118 ? -4.807 -7.626 -23.534 1.00 36.97 467 MET A C 1
ATOM 696 O O . MET A 1 118 ? -5.928 -7.767 -24.023 1.00 36.64 467 MET A O 1
ATOM 701 N N . CYS A 1 119 ? -4.572 -6.907 -22.441 1.00 33.42 468 CYS A N 1
ATOM 702 C CA . CYS A 1 119 ? -5.638 -6.197 -21.745 1.00 34.69 468 CYS A CA 1
ATOM 703 C C . CYS A 1 119 ? -6.267 -5.150 -22.651 1.00 38.73 468 CYS A C 1
ATOM 704 O O . CYS A 1 119 ? -7.475 -4.915 -22.605 1.00 39.43 468 CYS A O 1
ATOM 707 N N . SER A 1 120 ? -5.431 -4.527 -23.475 1.00 39.79 469 SER A N 1
ATOM 708 C CA . SER A 1 120 ? -5.880 -3.527 -24.434 1.00 35.45 469 SER A CA 1
ATOM 709 C C . SER A 1 120 ? -6.809 -4.127 -25.488 1.00 37.10 469 SER A C 1
ATOM 710 O O . SER A 1 120 ? -7.660 -3.434 -26.043 1.00 43.30 469 SER A O 1
ATOM 713 N N . LEU A 1 121 ? -6.642 -5.418 -25.754 1.00 35.68 470 LEU A N 1
ATOM 714 C CA . LEU A 1 121 ? -7.395 -6.090 -26.810 1.00 41.69 470 LEU A CA 1
ATOM 715 C C . LEU A 1 121 ? -8.865 -6.305 -26.467 1.00 45.51 470 LEU A C 1
ATOM 716 O O . LEU A 1 121 ? -9.748 -5.904 -27.224 1.00 54.29 470 LEU A O 1
ATOM 721 N N . ASP A 1 122 ? -9.129 -6.941 -25.330 1.00 47.93 471 ASP A N 1
ATOM 722 C CA . ASP A 1 122 ? -10.489 -7.358 -25.014 1.00 50.88 471 ASP A CA 1
ATOM 723 C C . ASP A 1 122 ? -10.728 -7.504 -23.512 1.00 45.89 471 ASP A C 1
ATOM 724 O O . ASP A 1 122 ? -9.868 -7.993 -22.778 1.00 45.67 471 ASP A O 1
ATOM 729 N N . ALA A 1 123 ? -11.907 -7.080 -23.065 1.00 40.88 472 ALA A N 1
ATOM 730 C CA . ALA A 1 123 ? -12.269 -7.139 -21.652 1.00 42.37 472 ALA A CA 1
ATOM 731 C C . ALA A 1 123 ? -12.357 -8.575 -21.137 1.00 39.51 472 ALA A C 1
ATOM 732 O O . ALA A 1 123 ? -12.182 -8.820 -19.942 1.00 41.26 472 ALA A O 1
ATOM 734 N N . ALA A 1 124 ? -12.638 -9.519 -22.033 1.00 32.92 473 ALA A N 1
ATOM 735 C CA . ALA A 1 124 ? -12.730 -10.925 -21.645 1.00 35.35 473 ALA A CA 1
ATOM 736 C C . ALA A 1 124 ? -11.348 -11.486 -21.328 1.00 34.61 473 ALA A C 1
ATOM 737 O O . ALA A 1 124 ? -11.209 -12.381 -20.495 1.00 35.93 473 ALA A O 1
ATOM 739 N N . ILE A 1 125 ? -10.329 -10.961 -22.000 1.00 34.01 474 ILE A N 1
ATOM 740 C CA . ILE A 1 125 ? -8.953 -11.323 -21.686 1.00 37.56 474 ILE A CA 1
ATOM 741 C C . ILE A 1 125 ? -8.601 -10.786 -20.300 1.00 37.82 474 ILE A C 1
ATOM 742 O O . ILE A 1 125 ? -7.944 -11.462 -19.506 1.00 38.76 474 ILE A O 1
ATOM 747 N N . ILE A 1 126 ? -9.059 -9.571 -20.015 1.00 34.36 475 ILE A N 1
ATOM 748 C CA . ILE A 1 126 ? -8.884 -8.972 -18.696 1.00 34.12 475 ILE A CA 1
ATOM 749 C C . ILE A 1 126 ? -9.573 -9.813 -17.628 1.00 34.26 475 ILE A C 1
ATOM 750 O O . ILE A 1 126 ? -8.999 -10.083 -16.571 1.00 37.79 475 ILE A O 1
ATOM 755 N N . SER A 1 127 ? -10.801 -10.234 -17.919 1.00 36.06 476 SER A N 1
ATOM 756 C CA . SER A 1 127 ? -11.558 -11.089 -17.011 1.00 32.31 476 SER A CA 1
ATOM 757 C C . SER A 1 127 ? -10.793 -12.373 -16.718 1.00 29.06 476 SER A C 1
ATOM 758 O O . SER A 1 127 ? -10.722 -12.817 -15.573 1.00 33.65 476 SER A O 1
ATOM 761 N N . THR A 1 128 ? -10.211 -12.957 -17.760 1.00 30.07 477 THR A N 1
ATOM 762 C CA . THR A 1 128 ? -9.439 -14.187 -17.619 1.00 35.99 477 THR A CA 1
ATOM 763 C C . THR A 1 128 ? -8.196 -13.966 -16.760 1.00 34.18 477 THR A C 1
ATOM 764 O O . THR A 1 128 ? -7.878 -14.777 -15.888 1.00 35.18 477 THR A O 1
ATOM 768 N N . LEU A 1 129 ? -7.503 -12.858 -17.006 1.00 29.65 478 LEU A N 1
ATOM 769 C CA . LEU A 1 129 ? -6.285 -12.537 -16.269 1.00 25.66 478 LEU A CA 1
ATOM 770 C C . LEU A 1 129 ? -6.543 -12.286 -14.788 1.00 29.07 478 LEU A C 1
ATOM 771 O O . LEU A 1 129 ? -5.833 -12.815 -13.933 1.00 30.20 478 LEU A O 1
ATOM 776 N N . VAL A 1 130 ? -7.557 -11.483 -14.484 1.00 32.52 479 VAL A N 1
ATOM 777 C CA . VAL A 1 130 ? -7.824 -11.110 -13.101 1.00 32.05 479 VAL A CA 1
ATOM 778 C C . VAL A 1 130 ? -8.363 -12.309 -12.315 1.00 31.73 479 VAL A C 1
ATOM 779 O O . VAL A 1 130 ? -8.207 -12.381 -11.097 1.00 38.76 479 VAL A O 1
ATOM 783 N N . SER A 1 131 ? -8.959 -13.265 -13.022 1.00 33.44 480 SER A N 1
ATOM 784 C CA . SER A 1 131 ? -9.458 -14.488 -12.395 1.00 41.37 480 SER A CA 1
ATOM 785 C C . SER A 1 131 ? -8.334 -15.502 -12.220 1.00 41.28 480 SER A C 1
ATOM 786 O O . SER A 1 131 ? -8.427 -16.414 -11.397 1.00 39.53 480 SER A O 1
ATOM 789 N N . SER A 1 132 ? -7.273 -15.336 -13.002 1.00 36.51 481 SER A N 1
ATOM 790 C CA . SER A 1 132 ? -6.122 -16.230 -12.940 1.00 33.93 481 SER A CA 1
ATOM 791 C C . SER A 1 132 ? -5.275 -15.965 -11.699 1.00 35.62 481 SER A C 1
ATOM 792 O O . SER A 1 132 ? -5.581 -15.085 -10.897 1.00 33.62 481 SER A O 1
ATOM 795 N N . VAL A 1 133 ? -4.215 -16.749 -11.546 1.00 36.28 482 VAL A N 1
ATOM 796 C CA . VAL A 1 133 ? -3.259 -16.568 -10.461 1.00 32.45 482 VAL A CA 1
ATOM 797 C C . VAL A 1 133 ? -2.366 -15.333 -10.660 1.00 32.94 482 VAL A C 1
ATOM 798 O O . VAL A 1 133 ? -1.661 -14.917 -9.741 1.00 33.23 482 VAL A O 1
ATOM 802 N N . LEU A 1 134 ? -2.408 -14.745 -11.855 1.00 25.77 483 LEU A N 1
ATOM 803 C CA . LEU A 1 134 ? -1.517 -13.631 -12.206 1.00 30.18 483 LEU A CA 1
ATOM 804 C C . LEU A 1 134 ? -1.520 -12.443 -11.222 1.00 37.50 483 LEU A C 1
ATOM 805 O O . LEU A 1 134 ? -0.446 -11.942 -10.881 1.00 32.29 483 LEU A O 1
ATOM 810 N N . PRO A 1 135 ? -2.708 -11.980 -10.769 1.00 35.10 484 PRO A N 1
ATOM 811 C CA . PRO A 1 135 ? -2.660 -10.870 -9.805 1.00 31.92 484 PRO A CA 1
ATOM 812 C C . PRO A 1 135 ? -1.939 -11.236 -8.510 1.00 34.66 484 PRO A C 1
ATOM 813 O O . PRO A 1 135 ? -1.245 -10.395 -7.937 1.00 35.46 484 PRO A O 1
ATOM 817 N N . VAL A 1 136 ? -2.097 -12.480 -8.069 1.00 36.42 485 VAL A N 1
ATOM 818 C CA . VAL A 1 136 ? -1.430 -12.954 -6.862 1.00 35.95 485 VAL A CA 1
ATOM 819 C C . VAL A 1 136 ? 0.078 -12.967 -7.072 1.00 35.26 485 VAL A C 1
ATOM 820 O O . VAL A 1 136 ? 0.838 -12.508 -6.218 1.00 33.14 485 VAL A O 1
ATOM 824 N N . GLU A 1 137 ? 0.499 -13.480 -8.224 1.00 30.56 486 GLU A N 1
ATOM 825 C CA . GLU A 1 137 ? 1.912 -13.532 -8.574 1.00 25.42 486 GLU A CA 1
ATOM 826 C C . GLU A 1 137 ? 2.556 -12.148 -8.560 1.00 25.38 486 GLU A C 1
ATOM 827 O O . GLU A 1 137 ? 3.628 -11.965 -7.983 1.00 25.65 486 GLU A O 1
ATOM 833 N N . LEU A 1 138 ? 1.894 -11.175 -9.182 1.00 26.29 487 LEU A N 1
ATOM 834 C CA . LEU A 1 138 ? 2.430 -9.818 -9.246 1.00 27.85 487 LEU A CA 1
ATOM 835 C C . LEU A 1 138 ? 2.519 -9.173 -7.867 1.00 26.45 487 LEU A C 1
ATOM 836 O O . LEU A 1 138 ? 3.509 -8.514 -7.551 1.00 31.24 487 LEU A O 1
ATOM 841 N N . ALA A 1 139 ? 1.486 -9.363 -7.053 1.00 31.03 488 ALA A N 1
ATOM 842 C CA . ALA A 1 139 ? 1.450 -8.777 -5.716 1.00 27.29 488 ALA A CA 1
ATOM 843 C C . ALA A 1 139 ? 2.595 -9.306 -4.859 1.00 29.62 488 ALA A C 1
ATOM 844 O O . ALA A 1 139 ? 3.262 -8.546 -4.157 1.00 32.40 488 ALA A O 1
ATOM 846 N N . ARG A 1 140 ? 2.828 -10.611 -4.936 1.00 34.22 489 ARG A N 1
ATOM 847 C CA . ARG A 1 140 ? 3.897 -11.243 -4.173 1.00 34.46 489 ARG A CA 1
ATOM 848 C C . ARG A 1 140 ? 5.273 -10.807 -4.673 1.00 30.36 489 ARG A C 1
ATOM 849 O O . ARG A 1 140 ? 6.187 -10.578 -3.883 1.00 31.00 489 ARG A O 1
ATOM 857 N N . ASP A 1 141 ? 5.416 -10.694 -5.989 1.00 31.91 490 ASP A N 1
ATOM 858 C CA . ASP A 1 141 ? 6.685 -10.288 -6.576 1.00 30.61 490 ASP A CA 1
ATOM 859 C C . ASP A 1 141 ? 7.031 -8.857 -6.171 1.00 26.18 490 ASP A C 1
ATOM 860 O O . ASP A 1 141 ? 8.193 -8.537 -5.923 1.00 31.79 490 ASP A O 1
ATOM 865 N N . MET A 1 142 ? 6.015 -8.004 -6.096 1.00 26.13 491 MET A N 1
ATOM 866 C CA . MET A 1 142 ? 6.211 -6.619 -5.683 1.00 27.55 491 MET A CA 1
ATOM 867 C C . MET A 1 142 ? 6.745 -6.535 -4.257 1.00 32.22 491 MET A C 1
ATOM 868 O O . MET A 1 142 ? 7.594 -5.698 -3.949 1.00 27.53 491 MET A O 1
ATOM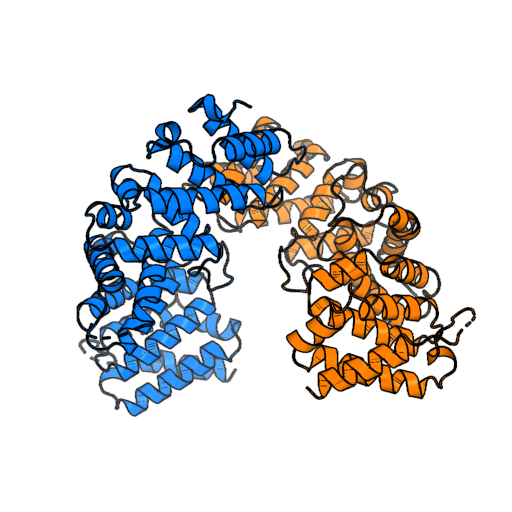 873 N N . GLN A 1 143 ? 6.248 -7.412 -3.391 1.00 37.04 492 GLN A N 1
ATOM 874 C CA . GLN A 1 143 ? 6.627 -7.387 -1.984 1.00 33.23 492 GLN A CA 1
ATOM 875 C C . GLN A 1 143 ? 7.918 -8.156 -1.710 1.00 34.52 492 GLN A C 1
ATOM 876 O O . GLN A 1 143 ? 8.541 -7.975 -0.665 1.00 40.59 492 GLN A O 1
ATOM 882 N N . THR A 1 144 ? 8.328 -9.000 -2.651 1.00 35.07 493 THR A N 1
ATOM 883 C CA . THR A 1 144 ? 9.516 -9.826 -2.451 1.00 39.72 493 THR A CA 1
ATOM 884 C C . THR A 1 144 ? 10.733 -9.278 -3.194 1.00 40.83 493 THR A C 1
ATOM 885 O O . THR A 1 144 ? 11.848 -9.297 -2.674 1.00 44.47 493 THR A O 1
ATOM 889 N N . ASP A 1 145 ? 10.514 -8.789 -4.410 1.00 39.50 494 ASP A N 1
ATOM 890 C CA . ASP A 1 145 ? 11.599 -8.256 -5.229 1.00 43.22 494 ASP A CA 1
ATOM 891 C C . ASP A 1 145 ? 11.454 -6.743 -5.394 1.00 39.84 494 ASP A C 1
ATOM 892 O O . ASP A 1 145 ? 11.501 -6.216 -6.506 1.00 33.50 494 ASP A O 1
ATOM 897 N N . THR A 1 146 ? 11.267 -6.056 -4.271 1.00 42.52 495 THR A N 1
ATOM 898 C CA . THR A 1 146 ? 11.054 -4.612 -4.255 1.00 49.44 495 THR A CA 1
ATOM 899 C C . THR A 1 146 ? 12.233 -3.815 -4.820 1.00 54.37 495 THR A C 1
ATOM 900 O O . THR A 1 146 ? 12.050 -2.719 -5.350 1.00 60.44 495 THR A O 1
ATOM 904 N N . GLN A 1 147 ? 13.437 -4.370 -4.716 1.00 54.07 496 GLN A N 1
ATOM 905 C CA . GLN A 1 147 ? 14.646 -3.665 -5.139 1.00 51.80 496 GLN A CA 1
ATOM 906 C C . GLN A 1 147 ? 14.716 -3.442 -6.654 1.00 47.28 496 GLN A C 1
ATOM 907 O O . GLN A 1 147 ? 15.482 -2.602 -7.124 1.00 46.02 496 GLN A O 1
ATOM 913 N N . ASP A 1 148 ? 13.924 -4.193 -7.415 1.00 45.51 497 ASP A N 1
ATOM 914 C CA . ASP A 1 148 ? 13.859 -4.002 -8.863 1.00 42.93 497 ASP A CA 1
ATOM 915 C C . ASP A 1 148 ? 12.774 -2.978 -9.195 1.00 43.67 497 ASP A C 1
ATOM 916 O O . ASP A 1 148 ? 11.609 -3.330 -9.382 1.00 39.64 497 ASP A O 1
ATOM 921 N N . HIS A 1 149 ? 13.179 -1.714 -9.281 1.00 44.71 498 HIS A N 1
ATOM 922 C CA . HIS A 1 149 ? 12.254 -0.595 -9.445 1.00 42.04 498 HIS A CA 1
ATOM 923 C C . HIS A 1 149 ? 11.448 -0.644 -10.743 1.00 37.97 498 HIS A C 1
ATOM 924 O O . HIS A 1 149 ? 10.245 -0.380 -10.745 1.00 33.01 498 HIS A O 1
ATOM 931 N N . GLN A 1 150 ? 12.115 -0.964 -11.846 1.00 35.94 499 GLN A N 1
ATOM 932 C CA . GLN A 1 150 ? 11.456 -0.989 -13.146 1.00 38.82 499 GLN A CA 1
ATOM 933 C C . GLN A 1 150 ? 10.368 -2.058 -13.199 1.00 45.46 499 GLN A C 1
ATOM 934 O O . GLN A 1 150 ? 9.240 -1.792 -13.621 1.00 39.90 499 GLN A O 1
ATOM 940 N N . LYS A 1 151 ? 10.710 -3.266 -12.763 1.00 42.21 500 LYS A N 1
ATOM 941 C CA . LYS A 1 151 ? 9.756 -4.367 -12.752 1.00 39.26 500 LYS A CA 1
ATOM 942 C C . LYS A 1 151 ? 8.637 -4.071 -11.759 1.00 34.44 500 LYS A C 1
ATOM 943 O O . LYS A 1 151 ? 7.486 -4.451 -11.970 1.00 37.38 500 LYS A O 1
ATOM 949 N N . LEU A 1 152 ? 8.987 -3.377 -10.682 1.00 30.05 501 LEU A N 1
ATOM 950 C CA . LEU A 1 152 ? 8.017 -2.976 -9.674 1.00 35.16 501 LEU A CA 1
ATOM 951 C C . LEU A 1 152 ? 6.954 -2.054 -10.266 1.00 38.22 501 LEU A C 1
ATOM 952 O O . LEU A 1 152 ? 5.761 -2.203 -9.991 1.00 32.32 501 LEU A O 1
ATOM 957 N N . CYS A 1 153 ? 7.398 -1.105 -11.085 1.00 36.51 502 CYS A N 1
ATOM 958 C CA . CYS A 1 153 ? 6.501 -0.140 -11.710 1.00 34.47 502 CYS A CA 1
ATOM 959 C C . CYS A 1 153 ? 5.556 -0.811 -12.700 1.00 32.68 502 CYS A C 1
ATOM 960 O O . CYS A 1 153 ? 4.351 -0.548 -12.699 1.00 32.77 502 CYS A O 1
ATOM 963 N N . TYR A 1 154 ? 6.106 -1.679 -13.543 1.00 31.14 503 TYR A N 1
ATOM 964 C CA . TYR A 1 154 ? 5.299 -2.378 -14.537 1.00 32.90 503 TYR A CA 1
ATOM 965 C C . TYR A 1 154 ? 4.334 -3.365 -13.881 1.00 37.98 503 TYR A C 1
ATOM 966 O O . TYR A 1 154 ? 3.227 -3.577 -14.375 1.00 29.47 503 TYR A O 1
ATOM 975 N N . SER A 1 155 ? 4.751 -3.955 -12.765 1.00 22.54 504 SER A N 1
ATOM 976 C CA . SER A 1 155 ? 3.877 -4.847 -12.015 1.00 32.21 504 SER A CA 1
ATOM 977 C C . SER A 1 155 ? 2.669 -4.080 -11.477 1.00 33.70 504 SER A C 1
ATOM 978 O O . SER A 1 155 ? 1.534 -4.547 -11.571 1.00 32.63 504 SER A O 1
ATOM 981 N N . ALA A 1 156 ? 2.924 -2.899 -10.921 1.00 27.86 505 ALA A N 1
ATOM 982 C CA . ALA A 1 156 ? 1.857 -2.042 -10.414 1.00 31.41 505 ALA A CA 1
ATOM 983 C C . ALA A 1 156 ? 0.927 -1.603 -11.542 1.00 30.50 505 ALA A C 1
ATOM 984 O O . ALA A 1 156 ? -0.283 -1.485 -11.349 1.00 29.34 505 ALA A O 1
ATOM 986 N N . LEU A 1 157 ? 1.504 -1.362 -12.716 1.00 26.02 506 LEU A N 1
ATOM 987 C CA . LEU A 1 157 ? 0.738 -0.939 -13.882 1.00 27.22 506 LEU A CA 1
ATOM 988 C C . LEU A 1 157 ? -0.198 -2.039 -14.373 1.00 31.48 506 LEU A C 1
ATOM 989 O O . LEU A 1 157 ? -1.390 -1.804 -14.574 1.00 32.67 506 LEU A O 1
ATOM 994 N N . ILE A 1 158 ? 0.349 -3.237 -14.569 1.00 25.72 507 ILE A N 1
ATOM 995 C CA . ILE A 1 158 ? -0.436 -4.373 -15.042 1.00 22.08 507 ILE A CA 1
ATOM 996 C C . ILE A 1 158 ? -1.534 -4.728 -14.045 1.00 25.44 507 ILE A C 1
ATOM 997 O O . ILE A 1 158 ? -2.656 -5.055 -14.433 1.00 31.18 507 ILE A O 1
ATOM 1002 N N . LEU A 1 159 ? -1.205 -4.652 -12.759 1.00 24.31 508 LEU A N 1
ATOM 1003 C CA . LEU A 1 159 ? -2.179 -4.910 -11.707 1.00 29.01 508 LEU A CA 1
ATOM 1004 C C . LEU A 1 159 ? -3.340 -3.925 -11.774 1.00 32.49 508 LEU A C 1
ATOM 1005 O O . LEU A 1 159 ? -4.496 -4.309 -11.603 1.00 35.13 508 LEU A O 1
ATOM 1010 N N . ALA A 1 160 ? -3.030 -2.659 -12.033 1.00 30.36 509 ALA A N 1
ATOM 1011 C CA . ALA A 1 160 ? -4.067 -1.643 -12.157 1.00 29.81 509 ALA A CA 1
ATOM 1012 C C . ALA A 1 160 ? -4.904 -1.902 -13.402 1.00 34.10 509 ALA A C 1
ATOM 1013 O O . ALA A 1 160 ? -6.103 -1.622 -13.425 1.00 29.38 509 ALA A O 1
ATOM 1015 N N . MET A 1 161 ? -4.265 -2.453 -14.432 1.00 26.24 510 MET A N 1
ATOM 1016 C CA . MET A 1 161 ? -4.951 -2.748 -15.684 1.00 23.60 510 MET A CA 1
ATOM 1017 C C . MET A 1 161 ? -5.962 -3.886 -15.536 1.00 26.63 510 MET A C 1
ATOM 1018 O O . MET A 1 161 ? -7.090 -3.780 -16.012 1.00 33.14 510 MET A O 1
ATOM 1023 N N . VAL A 1 162 ? -5.561 -4.968 -14.874 1.00 23.79 511 VAL A N 1
ATOM 1024 C CA . VAL A 1 162 ? -6.419 -6.146 -14.778 1.00 27.58 511 VAL A CA 1
ATOM 1025 C C . VAL A 1 162 ? -7.572 -5.932 -13.799 1.00 30.70 511 VAL A C 1
ATOM 1026 O O . VAL A 1 162 ? -8.581 -6.634 -13.856 1.00 31.93 511 VAL A O 1
ATOM 1030 N N . PHE A 1 163 ? -7.428 -4.955 -12.911 1.00 24.17 512 PHE A N 1
ATOM 1031 C CA . PHE A 1 163 ? -8.494 -4.630 -11.967 1.00 31.18 512 PHE A CA 1
ATOM 1032 C C . PHE A 1 163 ? -9.323 -3.436 -12.429 1.00 30.34 512 PHE A C 1
ATOM 1033 O O . PHE A 1 163 ? -10.226 -2.996 -11.722 1.00 34.39 512 PHE A O 1
ATOM 1041 N N . SER A 1 164 ? -9.028 -2.925 -13.620 1.00 29.14 513 SER A N 1
ATOM 1042 C CA . SER A 1 164 ? -9.627 -1.672 -14.077 1.00 34.69 513 SER A CA 1
ATOM 1043 C C . SER A 1 164 ? -11.082 -1.801 -14.531 1.00 37.87 513 SER A C 1
ATOM 1044 O O . SER A 1 164 ? -11.736 -0.795 -14.796 1.00 34.23 513 SER A O 1
ATOM 1047 N N . MET A 1 165 ? -11.590 -3.026 -14.623 1.00 41.70 514 MET A N 1
ATOM 1048 C CA . MET A 1 165 ? -12.963 -3.235 -15.078 1.00 39.19 514 MET A CA 1
ATOM 1049 C C . MET A 1 165 ? -13.926 -3.416 -13.909 1.00 42.36 514 MET A C 1
ATOM 1050 O O . MET A 1 165 ? -15.139 -3.494 -14.102 1.00 45.77 514 MET A O 1
ATOM 1055 N N . GLY A 1 166 ? -13.377 -3.488 -12.701 1.00 39.64 515 GLY A N 1
ATOM 1056 C CA . GLY A 1 166 ? -14.180 -3.517 -11.492 1.00 35.36 515 GLY A CA 1
ATOM 1057 C C . GLY A 1 166 ? -15.036 -4.759 -11.344 1.00 41.20 515 GLY A C 1
ATOM 1058 O O . GLY A 1 166 ? -16.147 -4.696 -10.819 1.00 41.11 515 GLY A O 1
ATOM 1059 N N . GLU A 1 167 ? -14.524 -5.893 -11.808 1.00 46.25 516 GLU A N 1
ATOM 1060 C CA . GLU A 1 167 ? -15.249 -7.151 -11.695 1.00 39.01 516 GLU A CA 1
ATOM 1061 C C . GLU A 1 167 ? -14.745 -7.956 -10.502 1.00 33.26 516 GLU A C 1
ATOM 1062 O O . GLU A 1 167 ? -13.594 -7.809 -10.085 1.00 31.20 516 GLU A O 1
ATOM 1068 N N . ALA A 1 168 ? -15.611 -8.807 -9.959 1.00 36.15 517 ALA A N 1
ATOM 1069 C CA . ALA A 1 168 ? -15.281 -9.602 -8.781 1.00 34.80 517 ALA A CA 1
ATOM 1070 C C . ALA A 1 168 ? -14.139 -10.577 -9.056 1.00 31.61 517 ALA A C 1
ATOM 1071 O O . ALA A 1 168 ? -13.926 -10.996 -10.192 1.00 36.13 517 ALA A O 1
ATOM 1073 N N . VAL A 1 169 ? -13.413 -10.934 -8.001 1.00 36.55 518 VAL A N 1
ATOM 1074 C CA . VAL A 1 169 ? -12.276 -11.842 -8.103 1.00 40.82 518 VAL A CA 1
ATOM 1075 C C . VAL A 1 169 ? -12.457 -13.035 -7.164 1.00 44.41 518 VAL A C 1
ATOM 1076 O O . VAL A 1 169 ? -13.229 -12.956 -6.207 1.00 42.50 518 VAL A O 1
ATOM 1080 N N . PRO A 1 170 ? -11.758 -14.151 -7.444 1.00 38.42 519 PRO A N 1
ATOM 1081 C CA . PRO A 1 170 ? -11.772 -15.302 -6.534 1.00 33.89 519 PRO A CA 1
ATOM 1082 C C . PRO A 1 170 ? -11.396 -14.907 -5.111 1.00 41.57 519 PRO A C 1
ATOM 1083 O O . PRO A 1 170 ? -10.477 -14.110 -4.915 1.00 37.32 519 PRO A O 1
ATOM 1087 N N . TYR A 1 171 ? -12.107 -15.466 -4.137 1.00 41.43 520 TYR A N 1
ATOM 1088 C CA . TYR A 1 171 ? -11.926 -15.110 -2.733 1.00 47.41 520 TYR A CA 1
ATOM 1089 C C . TYR A 1 171 ? -10.504 -15.366 -2.243 1.00 44.07 520 TYR A C 1
ATOM 1090 O O . TYR A 1 171 ? -10.017 -14.681 -1.345 1.00 50.62 520 TYR A O 1
ATOM 1099 N N . ALA A 1 172 ? -9.840 -16.351 -2.840 1.00 41.17 521 ALA A N 1
ATOM 1100 C CA . ALA A 1 172 ? -8.480 -16.707 -2.449 1.00 41.94 521 ALA A CA 1
ATOM 1101 C C . ALA A 1 172 ? -7.472 -15.606 -2.786 1.00 45.18 521 ALA A C 1
ATOM 1102 O O . ALA A 1 172 ? -6.366 -15.585 -2.245 1.00 42.73 521 ALA A O 1
ATOM 1104 N N . HIS A 1 173 ? -7.852 -14.701 -3.685 1.00 43.43 522 HIS A N 1
ATOM 1105 C CA . HIS A 1 173 ? -6.976 -13.599 -4.074 1.00 42.70 522 HIS A CA 1
ATOM 1106 C C . HIS A 1 173 ? -6.685 -12.663 -2.905 1.00 43.56 522 HIS A C 1
ATOM 1107 O O . HIS A 1 173 ? -5.603 -12.080 -2.826 1.00 39.71 522 HIS A O 1
ATOM 1114 N N . TYR A 1 174 ? -7.644 -12.534 -1.992 1.00 38.32 523 TYR A N 1
ATOM 1115 C CA . TYR A 1 174 ? -7.513 -11.601 -0.875 1.00 34.82 523 TYR A CA 1
ATOM 1116 C C . TYR A 1 174 ? -6.454 -12.038 0.136 1.00 40.05 523 TYR A C 1
ATOM 1117 O O . TYR A 1 174 ? -6.141 -11.301 1.071 1.00 40.74 523 TYR A O 1
ATOM 1126 N N . GLU A 1 175 ? -5.903 -13.231 -0.058 1.00 43.54 524 GLU A N 1
ATOM 1127 C CA . GLU A 1 175 ? -4.811 -13.710 0.779 1.00 50.36 524 GLU A CA 1
ATOM 1128 C C . GLU A 1 175 ? -3.539 -12.909 0.520 1.00 46.47 524 GLU A C 1
ATOM 1129 O O . GLU A 1 175 ? -2.716 -12.728 1.417 1.00 51.08 524 GLU A O 1
ATOM 1135 N N . HIS A 1 176 ? -3.385 -12.428 -0.709 1.00 36.77 525 HIS A N 1
ATOM 1136 C CA . HIS A 1 176 ? -2.188 -11.682 -1.085 1.00 40.38 525 HIS A CA 1
ATOM 1137 C C . HIS A 1 176 ? -2.523 -10.309 -1.655 1.00 37.00 525 HIS A C 1
ATOM 1138 O O . HIS A 1 176 ? -1.64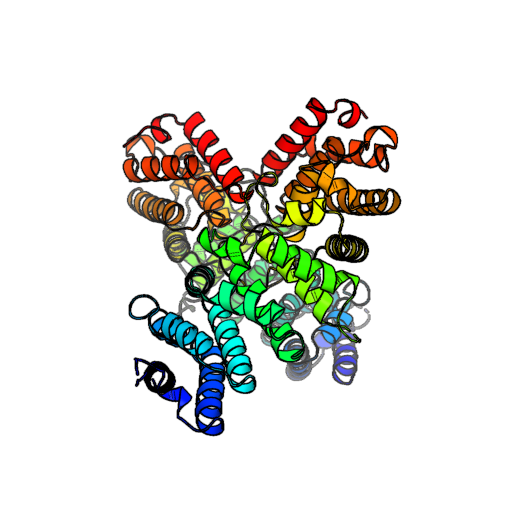4 -9.463 -1.813 1.00 35.07 525 HIS A O 1
ATOM 1145 N N . LEU A 1 177 ? -3.794 -10.097 -1.973 1.00 36.33 526 LEU A N 1
ATOM 1146 C CA . LEU A 1 177 ? -4.255 -8.805 -2.464 1.00 38.92 526 LEU A CA 1
ATOM 1147 C C . LEU A 1 177 ? -5.231 -8.175 -1.476 1.00 38.51 526 LEU A C 1
ATOM 1148 O O . LEU A 1 177 ? -6.198 -7.530 -1.874 1.00 38.63 526 LEU A O 1
ATOM 1153 N N . GLY A 1 178 ? -4.975 -8.377 -0.187 1.00 36.74 527 GLY A N 1
ATOM 1154 C CA . GLY A 1 178 ? -5.857 -7.880 0.854 1.00 34.05 527 GLY A CA 1
ATOM 1155 C C . GLY A 1 178 ? -5.309 -6.683 1.608 1.00 34.51 527 GLY A C 1
ATOM 1156 O O . GLY A 1 178 ? -4.538 -5.891 1.065 1.00 33.69 527 GLY A O 1
ATOM 1157 N N . THR A 1 179 ? -5.713 -6.559 2.869 1.00 35.81 528 THR A N 1
ATOM 1158 C CA . THR A 1 179 ? -5.310 -5.438 3.718 1.00 33.94 528 THR A CA 1
ATOM 1159 C C . THR A 1 179 ? -3.787 -5.284 3.885 1.00 36.70 528 THR A C 1
ATOM 1160 O O . THR A 1 179 ? -3.282 -4.163 3.805 1.00 38.69 528 THR A O 1
ATOM 1164 N N . PRO A 1 180 ? -3.048 -6.390 4.122 1.00 35.19 529 PRO A N 1
ATOM 1165 C CA . PRO A 1 180 ? -1.595 -6.195 4.224 1.00 34.14 529 PRO A CA 1
ATOM 1166 C C . PRO A 1 180 ? -0.965 -5.668 2.935 1.00 35.82 529 PRO A C 1
ATOM 1167 O O . PRO A 1 180 ? -0.038 -4.860 2.993 1.00 38.08 529 PRO A O 1
ATOM 1171 N N . PHE A 1 181 ? -1.470 -6.115 1.788 1.00 37.63 530 PHE A N 1
ATOM 1172 C CA . PHE A 1 181 ? -0.961 -5.642 0.505 1.00 35.25 530 PHE A CA 1
ATOM 1173 C C . PHE A 1 181 ? -1.292 -4.165 0.307 1.00 32.28 530 PHE A C 1
ATOM 1174 O O . PHE A 1 181 ? -0.491 -3.407 -0.239 1.00 34.50 530 PHE A O 1
ATOM 1182 N N . ALA A 1 182 ? -2.480 -3.768 0.752 1.00 28.26 531 ALA A N 1
ATOM 1183 C CA . ALA A 1 182 ? -2.900 -2.374 0.680 1.00 30.78 531 ALA A CA 1
ATOM 1184 C C . ALA A 1 182 ? -2.021 -1.496 1.565 1.00 29.76 531 ALA A C 1
ATOM 1185 O O . ALA A 1 182 ? -1.693 -0.366 1.204 1.00 32.54 531 ALA A O 1
ATOM 1187 N N . GLN A 1 183 ? -1.647 -2.023 2.728 1.00 34.53 532 GLN A N 1
ATOM 1188 C CA . GLN A 1 183 ? -0.764 -1.312 3.646 1.00 32.28 532 GLN A CA 1
ATOM 1189 C C . GLN A 1 183 ? 0.631 -1.185 3.047 1.00 30.03 532 GLN A C 1
ATOM 1190 O O . GLN A 1 183 ? 1.311 -0.176 3.239 1.00 31.44 532 GLN A O 1
ATOM 1196 N N . PHE A 1 184 ? 1.046 -2.219 2.322 1.00 31.45 533 PHE A N 1
ATOM 1197 C CA . PHE A 1 184 ? 2.314 -2.207 1.601 1.00 30.21 533 PHE A CA 1
ATOM 1198 C C . PHE A 1 184 ? 2.326 -1.082 0.567 1.00 35.02 533 PHE A C 1
ATOM 1199 O O . PHE A 1 184 ? 3.317 -0.365 0.422 1.00 40.32 533 PHE A O 1
ATOM 1207 N N . LEU A 1 185 ? 1.213 -0.931 -0.144 1.00 31.88 534 LEU A N 1
ATOM 1208 C CA . LEU A 1 185 ? 1.084 0.117 -1.151 1.00 32.25 534 LEU A CA 1
ATOM 1209 C C . LEU A 1 185 ? 1.046 1.510 -0.524 1.00 33.94 534 LEU A C 1
ATOM 1210 O O . LEU A 1 185 ? 1.654 2.446 -1.042 1.00 32.71 534 LEU A O 1
ATOM 1215 N N . LEU A 1 186 ? 0.327 1.641 0.587 1.00 30.35 535 LEU A N 1
ATOM 1216 C CA . LEU A 1 186 ? 0.236 2.913 1.299 1.00 27.93 535 LEU A CA 1
ATOM 1217 C C . LEU A 1 186 ? 1.599 3.373 1.810 1.00 36.26 535 LEU A C 1
ATOM 1218 O O . LEU A 1 186 ? 1.909 4.565 1.785 1.00 37.44 535 LEU A O 1
ATOM 1223 N N . ASN A 1 187 ? 2.405 2.425 2.277 1.00 38.10 536 ASN A N 1
ATOM 1224 C CA . ASN A 1 187 ? 3.745 2.734 2.767 1.00 39.19 536 ASN A CA 1
ATOM 1225 C C . ASN A 1 187 ? 4.623 3.345 1.686 1.00 38.14 536 ASN A C 1
ATOM 1226 O O . ASN A 1 187 ? 5.407 4.254 1.951 1.00 41.82 536 ASN A O 1
ATOM 1231 N N . ILE A 1 188 ? 4.488 2.835 0.467 1.00 38.02 537 ILE A N 1
ATOM 1232 C CA . ILE A 1 188 ? 5.253 3.339 -0.665 1.00 38.79 537 ILE A CA 1
ATOM 1233 C C . ILE A 1 188 ? 4.813 4.755 -1.035 1.00 41.35 537 ILE A C 1
ATOM 1234 O O . ILE A 1 188 ? 5.645 5.621 -1.302 1.00 42.97 537 ILE A O 1
ATOM 1239 N N . VAL A 1 189 ? 3.504 4.986 -1.030 1.00 41.60 538 VAL A N 1
ATOM 1240 C CA . VAL A 1 189 ? 2.953 6.300 -1.346 1.00 40.19 538 VAL A CA 1
ATOM 1241 C C . VAL A 1 189 ? 3.467 7.358 -0.365 1.00 41.00 538 VAL A C 1
ATOM 1242 O O . VAL A 1 189 ? 3.806 8.474 -0.760 1.00 41.69 538 VAL A O 1
ATOM 1246 N N . GLU A 1 190 ? 3.525 6.999 0.913 1.00 38.08 539 GLU A N 1
ATOM 1247 C CA . GLU A 1 190 ? 3.986 7.918 1.948 1.00 46.80 539 GLU A CA 1
ATOM 1248 C C . GLU A 1 190 ? 5.507 8.059 1.995 1.00 52.86 539 GLU A C 1
ATOM 1249 O O . GLU A 1 190 ? 6.038 9.168 1.957 1.00 55.02 539 GLU A O 1
ATOM 1255 N N . ASP A 1 191 ? 6.203 6.932 2.089 1.00 59.83 540 ASP A N 1
ATOM 1256 C CA . ASP A 1 191 ? 7.652 6.942 2.273 1.00 71.72 540 ASP A CA 1
ATOM 1257 C C . ASP A 1 191 ? 8.417 6.877 0.955 1.00 83.84 540 ASP A C 1
ATOM 1258 O O . ASP A 1 191 ? 9.238 7.746 0.664 1.00 86.74 540 ASP A O 1
ATOM 1263 N N . GLY A 1 192 ? 8.146 5.847 0.160 1.00 98.13 541 GLY A N 1
ATOM 1264 C CA . GLY A 1 192 ? 8.863 5.645 -1.085 1.00 100.05 541 GLY A CA 1
ATOM 1265 C C . GLY A 1 192 ? 10.083 4.764 -0.898 1.00 104.33 541 GLY A C 1
ATOM 1266 O O . GLY A 1 192 ? 10.410 4.373 0.222 1.00 108.37 541 GLY A O 1
ATOM 1267 N N . LEU A 1 193 ? 10.752 4.442 -2.000 1.00 95.89 542 LEU A N 1
ATOM 1268 C CA . LEU A 1 193 ? 11.938 3.595 -1.953 1.00 92.10 542 LEU A CA 1
ATOM 1269 C C . LEU A 1 193 ? 13.223 4.409 -2.079 1.00 94.98 542 LEU A C 1
ATOM 1270 O O . LEU A 1 193 ? 13.232 5.466 -2.710 1.00 97.00 542 LEU A O 1
ATOM 1275 N N . PRO A 1 194 ? 14.316 3.915 -1.474 1.00 91.42 543 PRO A N 1
ATOM 1276 C CA . PRO A 1 194 ? 15.619 4.579 -1.580 1.00 90.33 543 PRO A CA 1
ATOM 1277 C C . PRO A 1 194 ? 16.192 4.505 -2.993 1.00 90.02 543 PRO A C 1
ATOM 1278 O O . PRO A 1 194 ? 16.168 5.512 -3.702 1.00 91.37 543 PRO A O 1
ATOM 1282 N N . GLU A 1 199 ? 9.759 8.425 -7.933 1.00 72.10 548 GLU A N 1
ATOM 1283 C CA . GLU A 1 199 ? 9.110 9.608 -8.485 1.00 68.12 548 GLU A CA 1
ATOM 1284 C C . GLU A 1 199 ? 7.825 9.243 -9.223 1.00 64.92 548 GLU A C 1
ATOM 1285 O O . GLU A 1 199 ? 6.854 10.000 -9.208 1.00 68.94 548 GLU A O 1
ATOM 1287 N N . GLN A 1 200 ? 7.826 8.080 -9.867 1.00 54.70 549 GLN A N 1
ATOM 1288 C CA . GLN A 1 200 ? 6.658 7.612 -10.606 1.00 54.63 549 GLN A CA 1
ATOM 1289 C C . GLN A 1 200 ? 5.911 6.505 -9.867 1.00 46.22 549 GLN A C 1
ATOM 1290 O O . GLN A 1 200 ? 4.720 6.291 -10.092 1.00 44.52 549 GLN A O 1
ATOM 1296 N N . LEU A 1 201 ? 6.615 5.811 -8.980 1.00 36.71 550 LEU A N 1
ATOM 1297 C CA . LEU A 1 201 ? 6.037 4.687 -8.247 1.00 32.57 550 LEU A CA 1
ATOM 1298 C C . LEU A 1 201 ? 4.886 5.061 -7.295 1.00 35.45 550 LEU A C 1
ATOM 1299 O O . LEU A 1 201 ? 3.897 4.328 -7.230 1.00 34.39 550 LEU A O 1
ATOM 1304 N N . PRO A 1 202 ? 5.004 6.182 -6.548 1.00 37.91 551 PRO A N 1
ATOM 1305 C CA . PRO A 1 202 ? 3.874 6.548 -5.681 1.00 38.84 551 PRO A CA 1
ATOM 1306 C C . PRO A 1 202 ? 2.545 6.728 -6.422 1.00 33.22 551 PRO A C 1
ATOM 1307 O O . PRO A 1 202 ? 1.515 6.274 -5.927 1.00 31.87 551 PRO A O 1
ATOM 1311 N N . ASP A 1 203 ? 2.571 7.372 -7.585 1.00 30.58 552 ASP A N 1
ATOM 1312 C CA . ASP A 1 203 ? 1.356 7.558 -8.375 1.00 33.52 552 ASP A CA 1
ATOM 1313 C C . ASP A 1 203 ? 0.804 6.222 -8.870 1.00 36.00 552 ASP A C 1
ATOM 1314 O O . ASP A 1 203 ? -0.410 6.010 -8.886 1.00 33.63 552 ASP A O 1
ATOM 1319 N N . LEU A 1 204 ? 1.700 5.324 -9.268 1.00 33.84 553 LEU A N 1
ATOM 1320 C CA . LEU A 1 204 ? 1.292 4.000 -9.729 1.00 34.33 553 LEU A CA 1
ATOM 1321 C C . LEU A 1 204 ? 0.611 3.208 -8.616 1.00 24.98 553 LEU A C 1
ATOM 1322 O O . LEU A 1 204 ? -0.336 2.465 -8.864 1.00 27.22 553 LEU A O 1
ATOM 1327 N N . CYS A 1 205 ? 1.096 3.374 -7.390 1.00 24.90 554 CYS A N 1
ATOM 1328 C CA . CYS A 1 205 ? 0.503 2.701 -6.241 1.00 31.60 554 CYS A CA 1
ATOM 1329 C C . CYS A 1 205 ? -0.849 3.308 -5.883 1.00 30.68 554 CYS A C 1
ATOM 1330 O O . CYS A 1 205 ? -1.750 2.601 -5.436 1.00 30.15 554 CYS A O 1
ATOM 1333 N N . VAL A 1 206 ? -0.989 4.616 -6.080 1.00 29.81 555 VAL A N 1
ATOM 1334 C CA . VAL A 1 206 ? -2.277 5.277 -5.892 1.00 27.71 555 VAL A CA 1
ATOM 1335 C C . VAL A 1 206 ? -3.307 4.729 -6.875 1.00 27.04 555 VAL A C 1
ATOM 1336 O O . VAL A 1 206 ? -4.423 4.374 -6.489 1.00 29.50 555 VAL A O 1
ATOM 1340 N N . ASN A 1 207 ? -2.919 4.651 -8.144 1.00 28.15 556 ASN A N 1
ATOM 1341 C CA . ASN A 1 207 ? -3.790 4.107 -9.179 1.00 30.18 556 ASN A CA 1
ATOM 1342 C C . ASN A 1 207 ? -4.207 2.665 -8.895 1.00 32.32 556 ASN A C 1
ATOM 1343 O O . ASN A 1 207 ? -5.344 2.274 -9.160 1.00 27.07 556 ASN A O 1
ATOM 1348 N N . LEU A 1 208 ? -3.281 1.881 -8.355 1.00 29.23 557 LEU A N 1
ATOM 1349 C CA . LEU A 1 208 ? -3.550 0.481 -8.049 1.00 24.98 557 LEU A CA 1
ATOM 1350 C C . LEU A 1 208 ? -4.560 0.354 -6.909 1.00 26.46 557 LEU A C 1
ATOM 1351 O O . LEU A 1 208 ? -5.473 -0.472 -6.967 1.00 25.34 557 LEU A O 1
ATOM 1356 N N . LEU A 1 209 ? -4.403 1.186 -5.884 1.00 24.80 558 LEU A N 1
ATOM 1357 C CA . LEU A 1 209 ? -5.353 1.215 -4.780 1.00 34.49 558 LEU A CA 1
ATOM 1358 C C . LEU A 1 209 ? -6.753 1.555 -5.283 1.00 32.68 558 LEU A C 1
ATOM 1359 O O . LEU A 1 209 ? -7.734 0.934 -4.874 1.00 26.40 558 LEU A O 1
ATOM 1364 N N . LEU A 1 210 ? -6.833 2.525 -6.191 1.00 31.77 559 LEU A N 1
ATOM 1365 C CA . LEU A 1 210 ? -8.102 2.924 -6.795 1.00 32.47 559 LEU A CA 1
ATOM 1366 C C . LEU A 1 210 ? -8.699 1.797 -7.630 1.00 36.55 559 LEU A C 1
ATOM 1367 O O . LEU A 1 210 ? -9.910 1.570 -7.614 1.00 33.52 559 LEU A O 1
ATOM 1372 N N . ALA A 1 211 ? -7.839 1.103 -8.370 1.00 29.11 560 ALA A N 1
ATOM 1373 C CA . ALA A 1 211 ? -8.279 0.028 -9.250 1.00 28.50 560 ALA A CA 1
ATOM 1374 C C . ALA A 1 211 ? -8.764 -1.169 -8.443 1.00 26.41 560 ALA A C 1
ATOM 1375 O O . ALA A 1 211 ? -9.815 -1.736 -8.738 1.00 31.65 560 ALA A O 1
ATOM 1377 N N . LEU A 1 212 ? -7.999 -1.538 -7.419 1.00 26.81 561 LEU A N 1
ATOM 1378 C CA . LEU A 1 212 ? -8.350 -2.659 -6.549 1.00 28.08 561 LEU A CA 1
ATOM 1379 C C . LEU A 1 212 ? -9.690 -2.438 -5.862 1.00 32.13 561 LEU A C 1
ATOM 1380 O O . LEU A 1 212 ? -10.447 -3.382 -5.629 1.00 33.77 561 LEU A O 1
ATOM 1385 N N . ASN A 1 213 ? -9.971 -1.184 -5.531 1.00 27.56 562 ASN A N 1
ATOM 1386 C CA . ASN A 1 213 ? -11.170 -0.842 -4.781 1.00 25.84 562 ASN A CA 1
ATOM 1387 C C . ASN A 1 213 ? -12.441 -0.852 -5.627 1.00 30.29 562 ASN A C 1
ATOM 1388 O O . ASN A 1 213 ? -13.545 -0.936 -5.091 1.00 36.94 562 ASN A O 1
ATOM 1393 N N . LEU A 1 214 ? -12.280 -0.780 -6.945 1.00 29.25 563 LEU A N 1
ATOM 1394 C CA . LEU A 1 214 ? -13.416 -0.660 -7.860 1.00 30.43 563 LEU A CA 1
ATOM 1395 C C . LEU A 1 214 ? -14.467 -1.759 -7.705 1.00 34.05 563 LEU A C 1
ATOM 1396 O O . LEU A 1 214 ? -15.664 -1.478 -7.714 1.00 37.26 563 LEU A O 1
ATOM 1401 N N . HIS A 1 215 ? -14.021 -3.004 -7.570 1.00 30.68 564 HIS A N 1
ATOM 1402 C CA . HIS A 1 215 ? -14.940 -4.140 -7.555 1.00 35.63 564 HIS A CA 1
ATOM 1403 C C . HIS A 1 215 ? -15.568 -4.392 -6.186 1.00 39.54 564 HIS A C 1
ATOM 1404 O O . HIS A 1 215 ? -16.557 -5.112 -6.083 1.00 43.24 564 HIS A O 1
ATOM 1411 N N . LEU A 1 216 ? -14.994 -3.806 -5.141 1.00 35.66 565 LEU A N 1
ATOM 1412 C CA . LEU A 1 216 ? -15.479 -4.036 -3.785 1.00 40.38 565 LEU A CA 1
ATOM 1413 C C . LEU A 1 216 ? -16.783 -3.281 -3.539 1.00 47.19 565 LEU A C 1
ATOM 1414 O O . LEU A 1 216 ? -16.781 -2.060 -3.406 1.00 40.79 565 LEU A O 1
ATOM 1419 N N . PRO A 1 217 ? -17.903 -4.017 -3.459 1.00 69.28 566 PRO A N 1
ATOM 1420 C CA . PRO A 1 217 ? -19.234 -3.413 -3.387 1.00 77.92 566 PRO A CA 1
ATOM 1421 C C . PRO A 1 217 ? -19.702 -3.148 -1.960 1.00 83.83 566 PRO A C 1
ATOM 1422 O O . PRO A 1 217 ? -20.884 -2.885 -1.743 1.00 85.65 566 PRO A O 1
ATOM 1426 N N . ALA A 1 218 ? -18.780 -3.206 -1.004 1.00 84.96 567 ALA A N 1
ATOM 1427 C CA . ALA A 1 218 ? -19.125 -3.028 0.401 1.00 88.89 567 ALA A CA 1
ATOM 1428 C C . ALA A 1 218 ? -18.003 -2.315 1.146 1.00 87.67 567 ALA A C 1
ATOM 1429 O O . ALA A 1 218 ? -16.895 -2.836 1.264 1.00 93.78 567 ALA A O 1
ATOM 1431 N N . ALA A 1 219 ? -18.299 -1.117 1.642 1.00 83.51 568 ALA A N 1
ATOM 1432 C CA . ALA A 1 219 ? -17.314 -0.315 2.359 1.00 80.64 568 ALA A CA 1
ATOM 1433 C C . ALA A 1 219 ? -17.048 -0.867 3.756 1.00 85.80 568 ALA A C 1
ATOM 1434 O O . ALA A 1 219 ? -16.048 -0.526 4.387 1.00 87.01 568 ALA A O 1
ATOM 1436 N N . ASP A 1 220 ? -17.947 -1.722 4.235 1.00 89.94 569 ASP A N 1
ATOM 1437 C CA . ASP A 1 220 ? -17.785 -2.350 5.541 1.00 94.38 569 ASP A CA 1
ATOM 1438 C C . ASP A 1 220 ? -17.030 -3.671 5.416 1.00 101.43 569 ASP A C 1
ATOM 1439 O O . ASP A 1 220 ? -16.454 -4.163 6.387 1.00 109.24 569 ASP A O 1
ATOM 1441 N N . GLN A 1 221 ? -17.041 -4.239 4.214 1.00 94.50 570 GLN A N 1
ATOM 1442 C CA . GLN A 1 221 ? -16.321 -5.476 3.928 1.00 84.26 570 GLN A CA 1
ATOM 1443 C C . GLN A 1 221 ? -15.175 -5.200 2.961 1.00 70.43 570 GLN A C 1
ATOM 1444 O O . GLN A 1 221 ? -14.863 -6.014 2.091 1.00 68.89 570 GLN A O 1
ATOM 1450 N N . ASN A 1 222 ? -14.558 -4.035 3.123 1.00 55.19 571 ASN A N 1
ATOM 1451 C CA . ASN A 1 222 ? -13.538 -3.559 2.202 1.00 41.92 571 ASN A CA 1
ATOM 1452 C C . ASN A 1 222 ? -12.126 -3.699 2.769 1.00 38.07 571 ASN A C 1
ATOM 1453 O O . ASN A 1 222 ? -11.795 -3.087 3.785 1.00 32.57 571 ASN A O 1
ATOM 1458 N N . VAL A 1 223 ? -11.296 -4.496 2.103 1.00 34.25 572 VAL A N 1
ATOM 1459 C CA . VAL A 1 223 ? -9.923 -4.718 2.549 1.00 31.68 572 VAL A CA 1
ATOM 1460 C C . VAL A 1 223 ? -9.072 -3.452 2.456 1.00 33.99 572 VAL A C 1
ATOM 1461 O O . VAL A 1 223 ? -8.139 -3.268 3.239 1.00 38.67 572 VAL A O 1
ATOM 1465 N N . ILE A 1 224 ? -9.394 -2.580 1.505 1.00 33.76 573 ILE A N 1
ATOM 1466 C CA . ILE A 1 224 ? -8.643 -1.342 1.326 1.00 30.33 573 ILE A CA 1
ATOM 1467 C C . ILE A 1 224 ? -9.010 -0.332 2.407 1.00 35.12 573 ILE A C 1
ATOM 1468 O O . ILE A 1 224 ? -8.135 0.283 3.018 1.00 34.96 573 ILE A O 1
ATOM 1473 N N . MET A 1 225 ? -10.310 -0.171 2.641 1.00 30.46 574 MET A N 1
ATOM 1474 C CA . MET A 1 225 ? -10.799 0.708 3.697 1.00 31.64 574 MET A CA 1
ATOM 1475 C C . MET A 1 225 ? -10.276 0.271 5.062 1.00 35.55 574 MET A C 1
ATOM 1476 O O . MET A 1 225 ? -9.969 1.105 5.914 1.00 42.32 574 MET A O 1
ATOM 1481 N N . ALA A 1 226 ? -10.170 -1.040 5.258 1.00 38.16 575 ALA A N 1
ATOM 1482 C CA . ALA A 1 226 ? -9.634 -1.595 6.495 1.00 36.49 575 ALA A CA 1
ATOM 1483 C C . ALA A 1 226 ? -8.196 -1.136 6.713 1.00 41.57 575 ALA A C 1
ATOM 1484 O O . ALA A 1 226 ? -7.805 -0.799 7.832 1.00 48.40 575 ALA A O 1
ATOM 1486 N N . ALA A 1 227 ? -7.413 -1.127 5.639 1.00 37.21 576 ALA A N 1
ATOM 1487 C CA . ALA A 1 227 ? -6.037 -0.650 5.702 1.00 41.07 576 ALA A CA 1
ATOM 1488 C C . ALA A 1 227 ? -5.985 0.829 6.081 1.00 40.40 576 ALA A C 1
ATOM 1489 O O . ALA A 1 227 ? -5.158 1.237 6.895 1.00 43.37 576 ALA A O 1
ATOM 1491 N N . LEU A 1 228 ? -6.867 1.629 5.485 1.00 39.48 577 LEU A N 1
ATOM 1492 C CA . LEU A 1 228 ? -6.924 3.058 5.784 1.00 41.50 577 LEU A CA 1
ATOM 1493 C C . LEU A 1 228 ? -7.324 3.323 7.232 1.00 46.35 577 LEU A C 1
ATOM 1494 O O . LEU A 1 228 ? -6.847 4.274 7.850 1.00 53.21 577 LEU A O 1
ATOM 1499 N N . SER A 1 229 ? -8.199 2.475 7.767 1.00 38.25 578 SER A N 1
ATOM 1500 C CA . SER A 1 229 ? -8.675 2.624 9.138 1.00 44.52 578 SER A CA 1
ATOM 1501 C C . SER A 1 229 ? -7.550 2.399 10.146 1.00 52.32 578 SER A C 1
ATOM 1502 O O . SER A 1 229 ? -7.634 2.845 11.288 1.00 60.54 578 SER A O 1
ATOM 1505 N N . LYS A 1 230 ? -6.498 1.708 9.715 1.00 59.21 579 LYS A N 1
ATOM 1506 C CA . LYS A 1 230 ? -5.315 1.509 10.547 1.00 68.37 579 LYS A CA 1
ATOM 1507 C C . LYS A 1 230 ? -4.572 2.826 10.743 1.00 79.48 579 LYS A C 1
ATOM 1508 O O . LYS A 1 230 ? -3.764 2.959 11.663 1.00 80.41 579 LYS A O 1
ATOM 1514 N N . HIS A 1 231 ? -4.855 3.786 9.864 1.00 90.82 580 HIS A N 1
ATOM 1515 C CA . HIS A 1 231 ? -4.241 5.113 9.898 1.00 95.20 580 HIS A CA 1
ATOM 1516 C C . HIS A 1 231 ? -2.721 5.055 9.819 1.00 92.63 580 HIS A C 1
ATOM 1517 O O . HIS A 1 231 ? -2.023 5.808 10.498 1.00 91.67 580 HIS A O 1
ATOM 1524 N N . ALA A 1 232 ? -2.214 4.152 8.988 1.00 88.60 581 ALA A N 1
ATOM 1525 C CA . ALA A 1 232 ? -0.780 4.033 8.783 1.00 89.54 581 ALA A CA 1
ATOM 1526 C C . ALA A 1 232 ? -0.384 4.621 7.434 1.00 84.52 581 ALA A C 1
ATOM 1527 O O . ALA A 1 232 ? -0.725 4.069 6.386 1.00 81.84 581 ALA A O 1
ATOM 1529 N N . ASN A 1 233 ? 0.320 5.750 7.476 1.00 81.94 582 ASN A N 1
ATOM 1530 C CA . ASN A 1 233 ? 0.886 6.371 6.280 1.00 86.10 582 ASN A CA 1
ATOM 1531 C C . ASN A 1 233 ? -0.160 6.792 5.246 1.00 84.55 582 ASN A C 1
ATOM 1532 O O . ASN A 1 233 ? -0.069 6.417 4.077 1.00 91.47 582 ASN A O 1
ATOM 1537 N N . VAL A 1 234 ? -1.152 7.567 5.679 1.00 76.89 583 VAL A N 1
ATOM 1538 C CA . VAL A 1 234 ? -2.226 7.997 4.786 1.00 67.04 583 VAL A CA 1
ATOM 1539 C C . VAL A 1 234 ? -2.160 9.484 4.426 1.00 63.39 583 VAL A C 1
ATOM 1540 O O . VAL A 1 234 ? -3.029 9.990 3.716 1.00 62.50 583 VAL A O 1
ATOM 1544 N N . LYS A 1 235 ? -1.136 10.178 4.914 1.00 62.61 584 LYS A N 1
ATOM 1545 C CA . LYS A 1 235 ? -1.006 11.621 4.705 1.00 59.60 584 LYS A CA 1
ATOM 1546 C C . LYS A 1 235 ? -0.890 12.013 3.231 1.00 54.38 584 LYS A C 1
ATOM 1547 O O . LYS A 1 235 ? -1.755 12.707 2.697 1.00 61.49 584 LYS A O 1
ATOM 1553 N N . ILE A 1 236 ? 0.188 11.576 2.586 1.00 41.92 585 ILE A N 1
ATOM 1554 C CA . ILE A 1 236 ? 0.427 11.883 1.178 1.00 37.09 585 ILE A CA 1
ATOM 1555 C C . ILE A 1 236 ? -0.677 11.311 0.292 1.00 33.47 585 ILE A C 1
ATOM 1556 O O . ILE A 1 236 ? -1.078 11.927 -0.700 1.00 34.85 585 ILE A O 1
ATOM 1561 N N . PHE A 1 237 ? -1.174 10.137 0.667 1.00 28.49 586 PHE A N 1
ATOM 1562 C CA . PHE A 1 237 ? -2.227 9.472 -0.090 1.00 37.21 586 PHE A CA 1
ATOM 1563 C C . PHE A 1 237 ? -3.483 10.335 -0.183 1.00 36.72 586 PHE A C 1
ATOM 1564 O O . PHE A 1 237 ? -4.077 10.468 -1.253 1.00 35.53 586 PHE A O 1
ATOM 1572 N N . SER A 1 238 ? -3.878 10.921 0.941 1.00 36.70 587 SER A N 1
ATOM 1573 C CA . SER A 1 238 ? -5.070 11.758 0.990 1.00 39.85 587 SER A CA 1
ATOM 1574 C C . SER A 1 238 ? -4.891 13.020 0.150 1.00 32.83 587 SER A C 1
ATOM 1575 O O . SER A 1 238 ? -5.824 13.480 -0.509 1.00 36.04 587 SER A O 1
ATOM 1578 N N . GLU A 1 239 ? -3.685 13.575 0.171 1.00 30.90 588 GLU A N 1
ATOM 1579 C CA . GLU A 1 239 ? -3.385 14.760 -0.622 1.00 30.40 588 GLU A CA 1
ATOM 1580 C C . GLU A 1 239 ? -3.465 14.445 -2.111 1.00 28.54 588 GLU A C 1
ATOM 1581 O O . GLU A 1 239 ? -3.937 15.259 -2.906 1.00 30.00 588 GLU A O 1
ATOM 1583 N N . LYS A 1 240 ? -3.013 13.253 -2.486 1.00 32.70 589 LYS A N 1
ATOM 1584 C CA . LYS A 1 240 ? -3.039 12.848 -3.885 1.00 26.24 589 LYS A CA 1
ATOM 1585 C C . LYS A 1 240 ? -4.466 12.602 -4.363 1.00 30.54 589 LYS A C 1
ATOM 1586 O O . LYS A 1 240 ? -4.793 12.873 -5.519 1.00 33.06 589 LYS A O 1
ATOM 1592 N N . LEU A 1 241 ? -5.317 12.106 -3.468 1.00 29.67 590 LEU A N 1
ATOM 1593 C CA . LEU A 1 241 ? -6.730 11.927 -3.784 1.00 32.56 590 LEU A CA 1
ATOM 1594 C C . LEU A 1 241 ? -7.387 13.269 -4.096 1.00 32.45 590 LEU A C 1
ATOM 1595 O O . LEU A 1 241 ? -8.182 13.378 -5.031 1.00 35.60 590 LEU A O 1
ATOM 1600 N N . LEU A 1 242 ? -7.049 14.285 -3.308 1.00 37.82 591 LEU A N 1
ATOM 1601 C CA . LEU A 1 242 ? -7.588 15.628 -3.506 1.00 39.51 591 LEU A CA 1
ATOM 1602 C C . LEU A 1 242 ? -7.182 16.204 -4.859 1.00 37.57 591 LEU A C 1
ATOM 1603 O O . LEU A 1 242 ? -8.009 16.782 -5.565 1.00 39.24 591 LEU A O 1
ATOM 1608 N N . LEU A 1 243 ? -5.910 16.039 -5.214 1.00 36.34 592 LEU A N 1
ATOM 1609 C CA . LEU A 1 243 ? -5.399 16.523 -6.496 1.00 28.82 592 LEU A CA 1
ATOM 1610 C C . LEU A 1 243 ? -6.129 15.870 -7.662 1.00 29.75 592 LEU A C 1
ATOM 1611 O O . LEU A 1 243 ? -6.467 16.535 -8.640 1.00 36.57 592 LEU A O 1
ATOM 1616 N N . LEU A 1 244 ? -6.372 14.567 -7.552 1.00 27.12 593 LEU A N 1
ATOM 1617 C CA . LEU A 1 244 ? -7.075 13.829 -8.598 1.00 33.56 593 LEU A CA 1
ATOM 1618 C C . LEU A 1 244 ? -8.509 14.312 -8.761 1.00 32.70 593 LEU A C 1
ATOM 1619 O O . LEU A 1 244 ? -8.983 14.505 -9.880 1.00 39.64 593 LEU A O 1
ATOM 1624 N N . LEU A 1 245 ? -9.199 14.502 -7.643 1.00 36.00 594 LEU A N 1
ATOM 1625 C CA . LEU A 1 245 ? -10.581 14.961 -7.679 1.00 36.29 594 LEU A CA 1
ATOM 1626 C C . LEU A 1 245 ? -10.647 16.381 -8.230 1.00 31.94 594 LEU A C 1
ATOM 1627 O O . LEU A 1 245 ? -11.598 16.748 -8.918 1.00 35.14 594 LEU A O 1
ATOM 1632 N N . ASN A 1 246 ? -9.623 17.173 -7.928 1.00 28.24 595 ASN A N 1
ATOM 1633 C CA . ASN A 1 246 ? -9.558 18.549 -8.404 1.00 38.37 595 ASN A CA 1
ATOM 1634 C C . ASN A 1 246 ? -9.495 18.630 -9.926 1.00 45.91 595 ASN A C 1
ATOM 1635 O O . ASN A 1 246 ? -10.189 19.441 -10.536 1.00 53.66 595 ASN A O 1
ATOM 1640 N N . ARG A 1 247 ? -8.668 17.785 -10.536 1.00 47.19 596 ARG A N 1
ATOM 1641 C CA . ARG A 1 247 ? -8.548 17.758 -11.991 1.00 49.04 596 ARG A CA 1
ATOM 1642 C C . ARG A 1 247 ? -9.679 16.962 -12.637 1.00 49.50 596 ARG A C 1
ATOM 1643 O O . ARG A 1 247 ? -9.989 17.154 -13.812 1.00 53.26 596 ARG A O 1
ATOM 1651 N N . GLY A 1 248 ? -10.284 16.063 -11.867 1.00 41.35 597 GLY A N 1
ATOM 1652 C CA . GLY A 1 248 ? -11.442 15.318 -12.329 1.00 34.34 597 GLY A CA 1
ATOM 1653 C C . GLY A 1 248 ? -11.145 14.078 -13.153 1.00 31.44 597 GLY A C 1
ATOM 1654 O O . GLY A 1 248 ? -12.062 13.376 -13.579 1.00 37.46 597 GLY A O 1
ATOM 1655 N N . ASP A 1 249 ? -9.867 13.799 -13.377 1.00 38.25 598 ASP A N 1
ATOM 1656 C CA . ASP A 1 249 ? -9.474 12.661 -14.202 1.00 52.65 598 ASP A CA 1
ATOM 1657 C C . ASP A 1 249 ? -9.595 11.324 -13.467 1.00 46.63 598 ASP A C 1
ATOM 1658 O O . ASP A 1 249 ? -9.522 11.264 -12.241 1.00 42.71 598 ASP A O 1
ATOM 1663 N N . ASP A 1 250 ? -9.801 10.257 -14.234 1.00 39.23 599 ASP A N 1
ATOM 1664 C CA . ASP A 1 250 ? -9.829 8.902 -13.695 1.00 34.33 599 ASP A CA 1
ATOM 1665 C C . ASP A 1 250 ? -8.617 8.130 -14.206 1.00 30.97 599 ASP A C 1
ATOM 1666 O O . ASP A 1 250 ? -8.633 7.621 -15.324 1.00 36.30 599 ASP A O 1
ATOM 1671 N N . PRO A 1 251 ? -7.567 8.029 -13.380 1.00 33.47 600 PRO A N 1
ATOM 1672 C CA . PRO A 1 251 ? -6.319 7.377 -13.798 1.00 35.23 600 PRO A CA 1
ATOM 1673 C C . PRO A 1 251 ? -6.459 5.862 -13.980 1.00 31.28 600 PRO A C 1
ATOM 1674 O O . PRO A 1 251 ? -5.574 5.243 -14.565 1.00 31.54 600 PRO A O 1
ATOM 1678 N N . VAL A 1 252 ? -7.549 5.281 -13.488 1.00 29.72 601 VAL A N 1
ATOM 1679 C CA . VAL A 1 252 ? -7.787 3.845 -13.636 1.00 29.86 601 VAL A CA 1
ATOM 1680 C C . VAL A 1 252 ? -8.366 3.508 -15.012 1.00 34.84 601 VAL A C 1
ATOM 1681 O O . VAL A 1 252 ? -8.014 2.490 -15.612 1.00 32.84 601 VAL A O 1
ATOM 1685 N N . ARG A 1 253 ? -9.246 4.370 -15.513 1.00 35.45 602 ARG A N 1
ATOM 1686 C CA . ARG A 1 253 ? -9.866 4.159 -16.818 1.00 38.73 602 ARG A CA 1
ATOM 1687 C C . ARG A 1 253 ? -8.858 4.389 -17.944 1.00 42.46 602 ARG A C 1
ATOM 1688 O O . ARG A 1 253 ? -8.684 5.511 -18.425 1.00 34.78 602 ARG A O 1
ATOM 1696 N N . ILE A 1 254 ? -8.203 3.312 -18.367 1.00 42.13 603 ILE A N 1
ATOM 1697 C CA . ILE A 1 254 ? -7.172 3.390 -19.395 1.00 45.50 603 ILE A CA 1
ATOM 1698 C C . ILE A 1 254 ? -7.698 2.883 -20.734 1.00 42.82 603 ILE A C 1
ATOM 1699 O O . ILE A 1 254 ? -7.369 3.423 -21.791 1.00 42.97 603 ILE A O 1
ATOM 1704 N N . PHE A 1 255 ? -8.532 1.851 -20.679 1.00 37.28 604 PHE A N 1
ATOM 1705 C CA . PHE A 1 255 ? -9.062 1.231 -21.885 1.00 37.17 604 PHE A CA 1
ATOM 1706 C C . PHE A 1 255 ? -10.445 1.775 -22.223 1.00 46.77 604 PHE A C 1
ATOM 1707 O O . PHE A 1 255 ? -11.009 2.571 -21.472 1.00 44.70 604 PHE A O 1
ATOM 1715 N N . LYS A 1 256 ? -10.992 1.334 -23.351 1.00 48.41 605 LYS A N 1
ATOM 1716 C CA . LYS A 1 256 ? -12.288 1.815 -23.811 1.00 52.22 605 LYS A CA 1
ATOM 1717 C C . LYS A 1 256 ? -13.358 0.735 -23.693 1.00 48.25 605 LYS A C 1
ATOM 1718 O O . LYS A 1 256 ? -14.462 0.885 -24.216 1.00 57.67 605 LYS A O 1
ATOM 1724 N N . HIS A 1 257 ? -13.020 -0.352 -23.006 1.00 37.77 606 HIS A N 1
ATOM 1725 C CA . HIS A 1 257 ? -13.898 -1.515 -22.906 1.00 32.61 606 HIS A CA 1
ATOM 1726 C C . HIS A 1 257 ? -15.217 -1.233 -22.183 1.00 42.06 606 HIS A C 1
ATOM 1727 O O . HIS A 1 257 ? -15.296 -0.376 -21.299 1.00 37.07 606 HIS A O 1
ATOM 1734 N N . GLU A 1 258 ? -16.245 -1.982 -22.569 1.00 46.13 607 GLU A N 1
ATOM 1735 C CA . GLU A 1 258 ? -17.549 -1.931 -21.923 1.00 42.38 607 GLU A CA 1
ATOM 1736 C C . GLU A 1 258 ? -17.746 -3.220 -21.126 1.00 45.52 607 GLU A C 1
ATOM 1737 O O . GLU A 1 258 ? -17.256 -4.276 -21.527 1.00 54.08 607 GLU A O 1
ATOM 1743 N N . PRO A 1 259 ? -18.461 -3.143 -19.991 1.00 36.80 608 PRO A N 1
ATOM 1744 C CA . PRO A 1 259 ? -19.099 -1.926 -19.483 1.00 43.41 608 PRO A CA 1
ATOM 1745 C C . PRO A 1 259 ? -18.153 -1.045 -18.675 1.00 47.37 608 PRO A C 1
ATOM 1746 O O . PRO A 1 259 ? -17.421 -1.537 -17.816 1.00 46.00 608 PRO A O 1
ATOM 1750 N N . GLN A 1 260 ? -18.181 0.253 -18.955 1.00 48.85 609 GLN A N 1
ATOM 1751 C CA . GLN A 1 260 ? -17.351 1.201 -18.229 1.00 46.44 609 GLN A CA 1
ATOM 1752 C C . GLN A 1 260 ? -17.750 1.240 -16.759 1.00 44.16 609 GLN A C 1
ATOM 1753 O O . GLN A 1 260 ? -18.909 1.488 -16.433 1.00 40.98 609 GLN A O 1
ATOM 1759 N N . PRO A 1 261 ? -16.786 0.979 -15.866 1.00 49.17 610 PRO A N 1
ATOM 1760 C CA . PRO A 1 261 ? -17.031 1.016 -14.421 1.00 42.48 610 PRO A CA 1
ATOM 1761 C C . PRO A 1 261 ? -17.200 2.455 -13.938 1.00 38.14 610 PRO A C 1
ATOM 1762 O O . PRO A 1 261 ? -16.889 3.376 -14.692 1.00 40.70 610 PRO A O 1
ATOM 1766 N N . PRO A 1 262 ? -17.711 2.649 -12.710 1.00 40.49 611 PRO A N 1
ATOM 1767 C CA . PRO A 1 262 ? -17.851 4.000 -12.154 1.00 35.73 611 PRO A CA 1
ATOM 1768 C C . PRO A 1 262 ? -16.508 4.718 -12.030 1.00 39.54 611 PRO A C 1
ATOM 1769 O O . PRO A 1 262 ? -15.456 4.078 -12.086 1.00 36.72 611 PRO A O 1
ATOM 1773 N N . HIS A 1 263 ? -16.555 6.038 -11.878 1.00 36.94 612 HIS A N 1
ATOM 1774 C CA . HIS A 1 263 ? -15.357 6.831 -11.642 1.00 28.95 612 HIS A CA 1
ATOM 1775 C C . HIS A 1 263 ? -14.652 6.324 -10.386 1.00 31.69 612 HIS A C 1
ATOM 1776 O O . HIS A 1 263 ? -15.219 6.362 -9.292 1.00 30.31 612 HIS A O 1
ATOM 1783 N N . SER A 1 264 ? -13.421 5.845 -10.549 1.00 30.76 613 SER A N 1
ATOM 1784 C CA . SER A 1 264 ? -12.712 5.170 -9.463 1.00 29.22 613 SER A CA 1
ATOM 1785 C C . SER A 1 264 ? -12.404 6.103 -8.295 1.00 31.08 613 SER A C 1
ATOM 1786 O O . SER A 1 264 ? -12.381 5.670 -7.145 1.00 35.13 613 SER A O 1
ATOM 1789 N N . VAL A 1 265 ? -12.159 7.377 -8.589 1.00 28.85 614 VAL A N 1
ATOM 1790 C CA . VAL A 1 265 ? -11.849 8.349 -7.546 1.00 23.21 614 VAL A CA 1
ATOM 1791 C C . VAL A 1 265 ? -13.095 8.677 -6.724 1.00 29.35 614 VAL A C 1
ATOM 1792 O O . VAL A 1 265 ? -13.050 8.706 -5.493 1.00 30.35 614 VAL A O 1
ATOM 1796 N N . LEU A 1 266 ? -14.206 8.920 -7.413 1.00 26.92 615 LEU A N 1
ATOM 1797 C CA . LEU A 1 266 ? -15.479 9.187 -6.753 1.00 27.45 615 LEU A CA 1
ATOM 1798 C C . LEU A 1 266 ? -15.939 7.979 -5.944 1.00 29.01 615 LEU A C 1
ATOM 1799 O O . LEU A 1 266 ? -16.421 8.117 -4.820 1.00 28.63 615 LEU A O 1
ATOM 1804 N N . LYS A 1 267 ? -15.776 6.792 -6.518 1.00 31.75 616 LYS A N 1
ATOM 1805 C CA . LYS A 1 267 ? -16.178 5.564 -5.847 1.00 26.27 616 LYS A CA 1
ATOM 1806 C C . LYS A 1 267 ? -15.323 5.350 -4.605 1.00 29.99 616 LYS A C 1
ATOM 1807 O O . LYS A 1 267 ? -15.822 4.935 -3.558 1.00 37.39 616 LYS A O 1
ATOM 1813 N N . PHE A 1 268 ? -14.032 5.643 -4.725 1.00 30.46 617 PHE A N 1
ATOM 1814 C CA . PHE A 1 268 ? -13.105 5.485 -3.609 1.00 30.89 617 PHE A CA 1
ATOM 1815 C C . PHE A 1 268 ? -13.460 6.417 -2.456 1.00 29.05 617 PHE A C 1
ATOM 1816 O O . PHE A 1 268 ? -13.513 5.996 -1.302 1.00 32.40 617 PHE A O 1
ATOM 1824 N N . LEU A 1 269 ? -13.699 7.684 -2.778 1.00 26.03 618 LEU A N 1
ATOM 1825 C CA . LEU A 1 269 ? -14.015 8.685 -1.765 1.00 35.43 618 LEU A CA 1
ATOM 1826 C C . LEU A 1 269 ? -15.348 8.387 -1.083 1.00 32.68 618 LEU A C 1
ATOM 1827 O O . LEU A 1 269 ? -15.498 8.610 0.118 1.00 40.77 618 LEU A O 1
ATOM 1832 N N . GLN A 1 270 ? -16.307 7.874 -1.848 1.00 37.13 619 GLN A N 1
ATOM 1833 C CA . GLN A 1 270 ? -17.586 7.450 -1.284 1.00 37.79 619 GLN A CA 1
ATOM 1834 C C . GLN A 1 270 ? -17.369 6.367 -0.237 1.00 34.45 619 GLN A C 1
ATOM 1835 O O . GLN A 1 270 ? -17.962 6.408 0.838 1.00 35.48 619 GLN A O 1
ATOM 1841 N N . ASP A 1 271 ? -16.511 5.403 -0.557 1.00 38.26 620 ASP A N 1
ATOM 1842 C CA . ASP A 1 271 ? -16.167 4.340 0.380 1.00 39.07 620 ASP A CA 1
ATOM 1843 C C . ASP A 1 271 ? -15.460 4.892 1.616 1.00 39.01 620 ASP A C 1
ATOM 1844 O O . ASP A 1 271 ? -15.700 4.430 2.732 1.00 41.73 620 ASP A O 1
ATOM 1849 N N . VAL A 1 272 ? -14.591 5.880 1.412 1.00 28.63 621 VAL A N 1
ATOM 1850 C CA . VAL A 1 272 ? -13.862 6.505 2.513 1.00 32.27 621 VAL A CA 1
ATOM 1851 C C . VAL A 1 272 ? -14.822 7.153 3.513 1.00 30.13 621 VAL A C 1
ATOM 1852 O O . VAL A 1 272 ? -14.626 7.067 4.726 1.00 31.95 621 VAL A O 1
ATOM 1856 N N . PHE A 1 273 ? -15.870 7.787 3.000 1.00 27.89 622 PHE A N 1
ATOM 1857 C CA . PHE A 1 273 ? -16.850 8.438 3.863 1.00 35.03 622 PHE A CA 1
ATOM 1858 C C . PHE A 1 273 ? -18.066 7.552 4.109 1.00 38.64 622 PHE A C 1
ATOM 1859 O O . PHE A 1 273 ? -19.152 8.040 4.409 1.00 42.85 622 PHE A O 1
ATOM 1867 N N . GLY A 1 274 ? -17.874 6.244 3.966 1.00 42.45 623 GLY A N 1
ATOM 1868 C CA . GLY A 1 274 ? -18.876 5.274 4.365 1.00 37.92 623 GLY A CA 1
ATOM 1869 C C . GLY A 1 274 ? -18.775 5.002 5.854 1.00 39.60 623 GLY A C 1
ATOM 1870 O O . GLY A 1 274 ? -19.699 4.475 6.469 1.00 42.11 623 GLY A O 1
ATOM 1871 N N . SER A 1 275 ? -17.639 5.376 6.433 1.00 39.35 624 SER A N 1
ATOM 1872 C CA . SER A 1 275 ? -17.384 5.165 7.853 1.00 42.06 624 SER A CA 1
ATOM 1873 C C . SER A 1 275 ? -16.523 6.285 8.430 1.00 43.66 624 SER A C 1
ATOM 1874 O O . SER A 1 275 ? -15.600 6.764 7.770 1.00 46.82 624 SER A O 1
ATOM 1877 N N . PRO A 1 276 ? -16.827 6.710 9.667 1.00 41.05 625 PRO A N 1
ATOM 1878 C CA . PRO A 1 276 ? -16.044 7.765 10.322 1.00 44.08 625 PRO A CA 1
ATOM 1879 C C . PRO A 1 276 ? -14.607 7.326 10.601 1.00 49.01 625 PRO A C 1
ATOM 1880 O O . PRO A 1 276 ? -13.723 8.170 10.747 1.00 50.11 625 PRO A O 1
ATOM 1884 N N . ALA A 1 277 ? -14.386 6.017 10.674 1.00 47.59 626 ALA A N 1
ATOM 1885 C CA . ALA A 1 277 ? -13.054 5.472 10.913 1.00 47.85 626 ALA A CA 1
ATOM 1886 C C . ALA A 1 277 ? -12.117 5.776 9.748 1.00 49.48 626 ALA A C 1
ATOM 1887 O O . ALA A 1 277 ? -10.934 6.055 9.946 1.00 48.14 626 ALA A O 1
ATOM 1889 N N . THR A 1 278 ? -12.654 5.714 8.535 1.00 46.36 627 THR A N 1
ATOM 1890 C CA . THR A 1 278 ? -11.863 5.961 7.336 1.00 44.36 627 THR A CA 1
ATOM 1891 C C . THR A 1 278 ? -11.929 7.425 6.908 1.00 40.81 627 THR A C 1
ATOM 1892 O O . THR A 1 278 ? -11.011 7.933 6.262 1.00 40.65 627 THR A O 1
ATOM 1896 N N . ALA A 1 279 ? -13.016 8.100 7.269 1.00 36.51 628 ALA A N 1
ATOM 1897 C CA . ALA A 1 279 ? -13.172 9.517 6.956 1.00 39.71 628 ALA A CA 1
ATOM 1898 C C . ALA A 1 279 ? -12.114 10.360 7.662 1.00 42.58 628 ALA A C 1
ATOM 1899 O O . ALA A 1 279 ? -11.791 11.463 7.224 1.00 42.61 628 ALA A O 1
ATOM 1901 N N . ALA A 1 280 ? -11.563 9.821 8.746 1.00 40.70 629 ALA A N 1
ATOM 1902 C CA . ALA A 1 280 ? -10.608 10.544 9.579 1.00 40.97 629 ALA A CA 1
ATOM 1903 C C . ALA A 1 280 ? -9.230 10.708 8.935 1.00 43.61 629 ALA A C 1
ATOM 1904 O O . ALA A 1 280 ? -8.347 11.332 9.520 1.00 48.28 629 ALA A O 1
ATOM 1906 N N . ILE A 1 281 ? -9.038 10.151 7.742 1.00 37.21 630 ILE A N 1
ATOM 1907 C CA . ILE A 1 281 ? -7.762 10.305 7.048 1.00 43.03 630 ILE A CA 1
ATOM 1908 C C . ILE A 1 281 ? -7.567 11.745 6.573 1.00 39.30 630 ILE A C 1
ATOM 1909 O O . ILE A 1 281 ? -6.454 12.150 6.239 1.00 44.74 630 ILE A O 1
ATOM 1914 N N . PHE A 1 282 ? -8.651 12.514 6.546 1.00 30.50 631 PHE A N 1
ATOM 1915 C CA . PHE A 1 282 ? -8.582 13.913 6.137 1.00 30.26 631 PHE A CA 1
ATOM 1916 C C . PHE A 1 282 ? -8.597 14.853 7.336 1.00 33.35 631 PHE A C 1
ATOM 1917 O O . PHE A 1 282 ? -9.474 14.762 8.195 1.00 33.43 631 PHE A O 1
ATOM 1925 N N . TYR A 1 283 ? -7.626 15.760 7.386 1.00 38.49 632 TYR A N 1
ATOM 1926 C CA . TYR A 1 283 ? -7.638 16.835 8.371 1.00 34.37 632 TYR A CA 1
ATOM 1927 C C . TYR A 1 283 ? -8.730 17.827 8.001 1.00 29.63 632 TYR A C 1
ATOM 1928 O O . TYR A 1 283 ? -9.314 17.734 6.920 1.00 33.12 632 TYR A O 1
ATOM 1937 N N . HIS A 1 284 ? -9.000 18.782 8.888 1.00 28.54 633 HIS A N 1
ATOM 1938 C CA . HIS A 1 284 ? -10.093 19.722 8.671 1.00 31.30 633 HIS A CA 1
ATOM 1939 C C . HIS A 1 284 ? -9.891 20.558 7.412 1.00 33.39 633 HIS A C 1
ATOM 1940 O O . HIS A 1 284 ? -10.822 20.741 6.625 1.00 34.77 633 HIS A O 1
ATOM 1947 N N . THR A 1 285 ? -8.673 21.050 7.216 1.00 36.87 634 THR A N 1
ATOM 1948 C CA . THR A 1 285 ? -8.362 21.863 6.045 1.00 39.76 634 THR A CA 1
ATOM 1949 C C . THR A 1 285 ? -8.519 21.042 4.768 1.00 29.18 634 THR A C 1
ATOM 1950 O O . THR A 1 285 ? -9.017 21.539 3.757 1.00 39.59 634 THR A O 1
ATOM 1954 N N . ASP A 1 286 ? -8.098 19.782 4.820 1.00 29.90 635 ASP A N 1
ATOM 1955 C CA . ASP A 1 286 ? -8.280 18.875 3.693 1.00 32.90 635 ASP A CA 1
ATOM 1956 C C . ASP A 1 286 ? -9.765 18.674 3.403 1.00 33.07 635 ASP A C 1
ATOM 1957 O O . ASP A 1 286 ? -10.180 18.667 2.244 1.00 32.42 635 ASP A O 1
ATOM 1962 N N . MET A 1 287 ? -10.557 18.524 4.463 1.00 28.95 636 MET A N 1
ATOM 1963 C CA . MET A 1 287 ? -12.005 18.383 4.331 1.00 28.33 636 MET A CA 1
ATOM 1964 C C . MET A 1 287 ? -12.609 19.591 3.621 1.00 32.12 636 MET A C 1
ATOM 1965 O O . MET A 1 287 ? -13.427 19.440 2.715 1.00 34.08 636 MET A O 1
ATOM 1970 N N . MET A 1 288 ? -12.205 20.787 4.043 1.00 31.05 637 MET A N 1
ATOM 1971 C CA . MET A 1 288 ? -12.682 22.021 3.424 1.00 30.56 637 MET A CA 1
ATOM 1972 C C . MET A 1 288 ? -12.338 22.073 1.939 1.00 30.05 637 MET A C 1
ATOM 1973 O O . MET A 1 288 ? -13.163 22.470 1.116 1.00 38.42 637 MET A O 1
ATOM 1978 N N . ALA A 1 289 ? -11.118 21.669 1.601 1.00 34.72 638 ALA A N 1
ATOM 1979 C CA . ALA A 1 289 ? -10.687 21.630 0.207 1.00 35.12 638 ALA A CA 1
ATOM 1980 C C . ALA A 1 289 ? -11.536 20.632 -0.573 1.00 30.79 638 ALA A C 1
ATOM 1981 O O . ALA A 1 289 ? -11.960 20.903 -1.696 1.00 33.14 638 ALA A O 1
ATOM 1983 N N . LEU A 1 290 ? -11.787 19.482 0.041 1.00 34.71 639 LEU A N 1
ATOM 1984 C CA . LEU A 1 290 ? -12.616 18.448 -0.564 1.00 35.17 639 LEU A CA 1
ATOM 1985 C C . LEU A 1 290 ? -14.043 18.946 -0.780 1.00 37.65 639 LEU A C 1
ATOM 1986 O O . LEU A 1 290 ? -14.652 18.685 -1.819 1.00 35.28 639 LEU A O 1
ATOM 1991 N N . ILE A 1 291 ? -14.570 19.665 0.207 1.00 33.96 640 ILE A N 1
ATOM 1992 C CA . ILE A 1 291 ? -15.915 20.219 0.117 1.00 33.85 640 ILE A CA 1
ATOM 1993 C C . ILE A 1 291 ? -15.981 21.287 -0.973 1.00 28.92 640 ILE A C 1
ATOM 1994 O O . ILE A 1 291 ? -16.933 21.328 -1.752 1.00 36.76 640 ILE A O 1
ATOM 1999 N N . ASP A 1 292 ? -14.955 22.132 -1.040 1.00 28.47 641 ASP A N 1
ATOM 2000 C CA . ASP A 1 292 ? -14.850 23.133 -2.101 1.00 28.49 641 ASP A CA 1
ATOM 2001 C C . ASP A 1 292 ? -14.941 22.487 -3.481 1.00 28.74 641 ASP A C 1
ATOM 2002 O O . ASP A 1 292 ? -15.711 22.925 -4.334 1.00 29.53 641 ASP A O 1
ATOM 2007 N N . ILE A 1 293 ? -14.146 21.443 -3.693 1.00 31.54 642 ILE A N 1
ATOM 2008 C CA . ILE A 1 293 ? -14.108 20.758 -4.981 1.00 35.76 642 ILE A CA 1
ATOM 2009 C C . ILE A 1 293 ? -15.447 20.112 -5.330 1.00 35.69 642 ILE A C 1
ATOM 2010 O O . ILE A 1 293 ? -15.951 20.263 -6.444 1.00 39.22 642 ILE A O 1
ATOM 2015 N N . THR A 1 294 ? -16.029 19.411 -4.363 1.00 39.67 643 THR A N 1
ATOM 2016 C CA . THR A 1 294 ? -17.277 18.693 -4.585 1.00 37.94 643 THR A CA 1
ATOM 2017 C C . THR A 1 294 ? -18.430 19.640 -4.925 1.00 37.44 643 THR A C 1
ATOM 2018 O O . THR A 1 294 ? -19.147 19.424 -5.902 1.00 36.05 643 THR A O 1
ATOM 2022 N N . VAL A 1 295 ? -18.590 20.696 -4.132 1.00 35.32 644 VAL A N 1
ATOM 2023 C CA . VAL A 1 295 ? -19.652 21.675 -4.359 1.00 35.23 644 VAL A CA 1
ATOM 2024 C C . VAL A 1 295 ? -19.505 22.343 -5.724 1.00 41.63 644 VAL A C 1
ATOM 2025 O O . VAL A 1 295 ? -20.487 22.525 -6.444 1.00 45.07 644 VAL A O 1
ATOM 2029 N N . ARG A 1 296 ? -18.272 22.693 -6.078 1.00 40.46 645 ARG A N 1
ATOM 2030 C CA . ARG A 1 296 ? -17.987 23.310 -7.370 1.00 37.94 645 ARG A CA 1
ATOM 2031 C C . ARG A 1 296 ? -18.379 22.397 -8.530 1.00 45.20 645 ARG A C 1
ATOM 2032 O O . ARG A 1 296 ? -18.963 22.852 -9.515 1.00 45.21 645 ARG A O 1
ATOM 2040 N N . HIS A 1 297 ? -18.062 21.111 -8.408 1.00 47.93 646 HIS A N 1
ATOM 2041 C CA . HIS A 1 297 ? -18.379 20.142 -9.454 1.00 45.31 646 HIS A CA 1
ATOM 2042 C C . HIS A 1 297 ? -19.881 19.926 -9.615 1.00 40.14 646 HIS A C 1
ATOM 2043 O O . HIS A 1 297 ? -20.377 19.837 -10.732 1.00 43.48 646 HIS A O 1
ATOM 2050 N N . ILE A 1 298 ? -20.593 19.842 -8.495 1.00 38.22 647 ILE A N 1
ATOM 2051 C CA . ILE A 1 298 ? -22.040 19.667 -8.507 1.00 43.12 647 ILE A CA 1
ATOM 2052 C C . ILE A 1 298 ? -22.688 20.834 -9.244 1.00 54.32 647 ILE A C 1
ATOM 2053 O O . ILE A 1 298 ? -23.666 20.665 -9.983 1.00 50.26 647 ILE A O 1
ATOM 2058 N N . ALA A 1 299 ? -22.126 22.021 -9.040 1.00 62.53 648 ALA A N 1
ATOM 2059 C CA . ALA A 1 299 ? -22.653 23.238 -9.643 1.00 59.35 648 ALA A CA 1
ATOM 2060 C C . ALA A 1 299 ? -22.297 23.390 -11.112 1.00 58.55 648 ALA A C 1
ATOM 2061 O O . ALA A 1 299 ? -23.130 23.789 -11.925 1.00 55.63 648 ALA A O 1
ATOM 2063 N N . ASP A 1 300 ? -21.057 23.055 -11.445 1.00 51.73 649 ASP A N 1
ATOM 2064 C CA . ASP A 1 300 ? -20.526 23.294 -12.783 1.00 54.66 649 ASP A CA 1
ATOM 2065 C C . ASP A 1 300 ? -21.015 22.260 -13.786 1.00 56.29 649 ASP A C 1
ATOM 2066 O O . ASP A 1 300 ? -21.199 22.573 -14.962 1.00 61.76 649 ASP A O 1
ATOM 2071 N N . LEU A 1 301 ? -21.236 21.033 -13.321 1.00 54.63 650 LEU A N 1
ATOM 2072 C CA . LEU A 1 301 ? -21.691 19.968 -14.207 1.00 49.15 650 LEU A CA 1
ATOM 2073 C C . LEU A 1 301 ? -23.064 20.287 -14.779 1.00 52.33 650 LEU A C 1
ATOM 2074 O O . LEU A 1 301 ? -23.929 20.823 -14.086 1.00 48.53 650 LEU A O 1
ATOM 2079 N N . SER A 1 302 ? -23.252 19.936 -16.046 1.00 55.41 651 SER A N 1
ATOM 2080 C CA . SER A 1 302 ? -24.508 20.175 -16.740 1.00 57.39 651 SER A CA 1
ATOM 2081 C C . SER A 1 302 ? -25.543 19.128 -16.360 1.00 56.21 651 SER A C 1
ATOM 2082 O O . SER A 1 302 ? -25.192 17.988 -16.058 1.00 53.87 651 SER A O 1
ATOM 2085 N N . PRO A 1 303 ? -26.825 19.518 -16.355 1.00 58.91 652 PRO A N 1
ATOM 2086 C CA . PRO A 1 303 ? -27.920 18.573 -16.114 1.00 55.66 652 PRO A CA 1
ATOM 2087 C C . PRO A 1 303 ? -27.918 17.454 -17.152 1.00 58.07 652 PRO A C 1
ATOM 2088 O O . PRO A 1 303 ? -27.909 17.731 -18.350 1.00 54.90 652 PRO A O 1
ATOM 2092 N N . GLY A 1 304 ? -27.910 16.208 -16.692 1.00 62.15 653 GLY A N 1
ATOM 2093 C CA . GLY A 1 304 ? -27.863 15.069 -17.590 1.00 56.87 653 GLY A CA 1
ATOM 2094 C C . GLY A 1 304 ? -26.535 14.344 -17.516 1.00 55.27 653 GLY A C 1
ATOM 2095 O O . GLY A 1 304 ? -26.414 13.202 -17.960 1.00 58.02 653 GLY A O 1
ATOM 2096 N N . ASP A 1 305 ? -25.532 15.012 -16.952 1.00 53.22 654 ASP A N 1
ATOM 2097 C CA . ASP A 1 305 ? -24.218 14.409 -16.761 1.00 47.24 654 ASP A CA 1
ATOM 2098 C C . ASP A 1 305 ? -24.288 13.314 -15.699 1.00 44.79 654 ASP A C 1
ATOM 2099 O O . ASP A 1 305 ? -24.758 13.549 -14.585 1.00 42.61 654 ASP A O 1
ATOM 2104 N N . LYS A 1 306 ? -23.819 12.122 -16.056 1.00 49.99 655 LYS A N 1
ATOM 2105 C CA . LYS A 1 306 ? -23.838 10.968 -15.159 1.00 53.18 655 LYS A CA 1
ATOM 2106 C C . LYS A 1 306 ? -23.007 11.184 -13.897 1.00 54.89 655 LYS A C 1
ATOM 2107 O O . LYS A 1 306 ? -23.279 10.588 -12.855 1.00 57.33 655 LYS A O 1
ATOM 2113 N N . LEU A 1 307 ? -21.996 12.040 -13.996 1.00 51.57 656 LEU A N 1
ATOM 2114 C CA . LEU A 1 307 ? -21.069 12.267 -12.891 1.00 41.72 656 LEU A CA 1
ATOM 2115 C C . LEU A 1 307 ? -21.691 13.011 -11.714 1.00 34.84 656 LEU A C 1
ATOM 2116 O O . LEU A 1 307 ? -21.213 12.897 -10.586 1.00 41.47 656 LEU A O 1
ATOM 2121 N N . ARG A 1 308 ? -22.750 13.771 -11.972 1.00 27.65 657 ARG A N 1
ATOM 2122 C CA . ARG A 1 308 ? -23.302 14.658 -10.951 1.00 36.29 657 ARG A CA 1
ATOM 2123 C C . ARG A 1 308 ? -23.869 13.888 -9.763 1.00 42.02 657 ARG A C 1
ATOM 2124 O O . ARG A 1 308 ? -23.765 14.337 -8.620 1.00 44.21 657 ARG A O 1
ATOM 2132 N N . MET A 1 309 ? -24.453 12.724 -10.029 1.00 42.05 658 MET A N 1
ATOM 2133 C CA . MET A 1 309 ? -24.993 11.889 -8.963 1.00 42.21 658 MET A CA 1
ATOM 2134 C C . MET A 1 309 ? -23.871 11.302 -8.106 1.00 40.24 658 MET A C 1
ATOM 2135 O O . MET A 1 309 ? -24.076 10.990 -6.933 1.00 42.05 658 MET A O 1
ATOM 2140 N N . GLU A 1 310 ? -22.685 11.159 -8.692 1.00 33.76 659 GLU A N 1
ATOM 2141 C CA . GLU A 1 310 ? -21.534 10.645 -7.959 1.00 38.95 659 GLU A CA 1
ATOM 2142 C C . GLU A 1 310 ? -21.076 11.654 -6.915 1.00 35.78 659 GLU A C 1
ATOM 2143 O O . GLU A 1 310 ? -20.804 11.299 -5.768 1.00 40.12 659 GLU A O 1
ATOM 2149 N N . TYR A 1 311 ? -20.996 12.916 -7.324 1.00 31.33 660 TYR A N 1
ATOM 2150 C CA . TYR A 1 311 ? -20.599 13.991 -6.425 1.00 37.08 660 TYR A CA 1
ATOM 2151 C C . TYR A 1 311 ? -21.649 14.244 -5.345 1.00 35.98 660 TYR A C 1
ATOM 2152 O O . TYR A 1 311 ? -21.310 14.493 -4.187 1.00 37.49 660 TYR A O 1
ATOM 2161 N N . LEU A 1 312 ? -22.921 14.175 -5.730 1.00 40.17 661 LEU A N 1
ATOM 2162 C CA . LEU A 1 312 ? -24.018 14.339 -4.782 1.00 40.22 661 LEU A CA 1
ATOM 2163 C C . LEU A 1 312 ? -23.972 13.246 -3.723 1.00 39.86 661 LEU A C 1
ATOM 2164 O O . LEU A 1 312 ? -24.150 13.513 -2.533 1.00 35.78 661 LEU A O 1
ATOM 2169 N N . SER A 1 313 ? -23.714 12.018 -4.164 1.00 37.71 662 SER A N 1
ATOM 2170 C CA . SER A 1 313 ? -23.615 10.881 -3.260 1.00 43.31 662 SER A CA 1
ATOM 2171 C C . SER A 1 313 ? -22.406 11.034 -2.350 1.00 40.38 662 SER A C 1
ATOM 2172 O O . SER A 1 313 ? -22.441 10.640 -1.183 1.00 39.63 662 SER A O 1
ATOM 2175 N N . LEU A 1 314 ? -21.337 11.609 -2.893 1.00 38.47 663 LEU A N 1
ATOM 2176 C CA . LEU A 1 314 ? -20.137 11.875 -2.112 1.00 36.57 663 LEU A CA 1
ATOM 2177 C C . LEU A 1 314 ? -20.420 12.905 -1.017 1.00 32.63 663 LEU A C 1
ATOM 2178 O O . LEU A 1 314 ? -20.054 12.699 0.141 1.00 41.76 663 LEU A O 1
ATOM 2183 N N . MET A 1 315 ? -21.073 14.007 -1.383 1.00 29.85 664 MET A N 1
ATOM 2184 C CA . MET A 1 315 ? -21.413 15.052 -0.413 1.00 35.86 664 MET A CA 1
ATOM 2185 C C . MET A 1 315 ? -22.334 14.535 0.688 1.00 37.00 664 MET A C 1
ATOM 2186 O O . MET A 1 315 ? -22.180 14.895 1.855 1.00 37.42 664 MET A O 1
ATOM 2191 N N . HIS A 1 316 ? -23.286 13.688 0.311 1.00 39.07 665 HIS A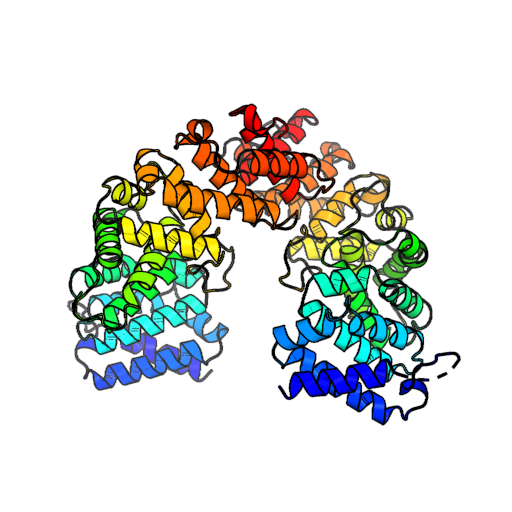 N 1
ATOM 2192 C CA . HIS A 1 316 ? -24.196 13.081 1.276 1.00 38.17 665 HIS A CA 1
ATOM 2193 C C . HIS A 1 316 ? -23.424 12.266 2.311 1.00 40.05 665 HIS A C 1
ATOM 2194 O O . HIS A 1 316 ? -23.693 12.354 3.509 1.00 42.19 665 HIS A O 1
ATOM 2201 N N . ALA A 1 317 ? -22.456 11.484 1.842 1.00 41.66 666 ALA A N 1
ATOM 2202 C CA . ALA A 1 317 ? -21.653 10.642 2.723 1.00 36.75 666 ALA A CA 1
ATOM 2203 C C . ALA A 1 317 ? -20.801 11.481 3.670 1.00 37.72 666 ALA A C 1
ATOM 2204 O O . ALA A 1 317 ? -20.563 11.093 4.814 1.00 37.21 666 ALA A O 1
ATOM 2206 N N . ILE A 1 318 ? -20.348 12.633 3.185 1.00 38.93 667 ILE A N 1
ATOM 2207 C CA . ILE A 1 318 ? -19.538 13.540 3.989 1.00 33.32 667 ILE A CA 1
ATOM 2208 C C . ILE A 1 318 ? -20.341 14.086 5.164 1.00 34.19 667 ILE A C 1
ATOM 2209 O O . ILE A 1 318 ? -19.861 14.114 6.298 1.00 33.20 667 ILE A O 1
ATOM 2214 N N . VAL A 1 319 ? -21.572 14.504 4.892 1.00 36.75 668 VAL A N 1
ATOM 2215 C CA . VAL A 1 319 ? -22.454 15.000 5.941 1.00 39.15 668 VAL A CA 1
ATOM 2216 C C . VAL A 1 319 ? -22.738 13.907 6.972 1.00 39.90 668 VAL A C 1
ATOM 2217 O O . VAL A 1 319 ? -22.855 14.181 8.166 1.00 41.14 668 VAL A O 1
ATOM 2221 N N . ARG A 1 320 ? -22.813 12.664 6.506 1.00 41.59 669 ARG A N 1
ATOM 2222 C CA . ARG A 1 320 ? -23.144 11.535 7.370 1.00 43.66 669 ARG A CA 1
ATOM 2223 C C . ARG A 1 320 ? -22.020 11.157 8.332 1.00 45.41 669 ARG A C 1
ATOM 2224 O O . ARG A 1 320 ? -22.272 10.850 9.497 1.00 47.56 669 ARG A O 1
ATOM 2232 N N . THR A 1 321 ? -20.782 11.175 7.847 1.00 39.97 670 THR A N 1
ATOM 2233 C CA . THR A 1 321 ? -19.671 10.626 8.619 1.00 40.82 670 THR A CA 1
ATOM 2234 C C . THR A 1 321 ? -18.677 11.676 9.101 1.00 38.61 670 THR A C 1
ATOM 2235 O O . THR A 1 321 ? -17.641 11.338 9.675 1.00 43.91 670 THR A O 1
ATOM 2239 N N . THR A 1 322 ? -18.988 12.947 8.867 1.00 31.10 671 THR A N 1
ATOM 2240 C CA . THR A 1 322 ? -18.166 14.038 9.384 1.00 37.15 671 THR A CA 1
ATOM 2241 C C . THR A 1 322 ? -19.058 15.054 10.087 1.00 36.26 671 THR A C 1
ATOM 2242 O O . THR A 1 322 ? -20.242 15.160 9.770 1.00 32.79 671 THR A O 1
ATOM 2246 N N . PRO A 1 323 ? -18.496 15.807 11.048 1.00 42.32 672 PRO A N 1
ATOM 2247 C CA . PRO A 1 323 ? -19.278 16.860 11.709 1.00 41.68 672 PRO A CA 1
ATOM 2248 C C . PRO A 1 323 ? -19.453 18.093 10.827 1.00 39.07 672 PRO A C 1
ATOM 2249 O O . PRO A 1 323 ? -19.196 19.214 11.269 1.00 39.75 672 PRO A O 1
ATOM 2253 N N . TYR A 1 324 ? -19.903 17.876 9.595 1.00 34.16 673 TYR A N 1
ATOM 2254 C CA . TYR A 1 324 ? -20.079 18.950 8.626 1.00 39.48 673 TYR A CA 1
ATOM 2255 C C . TYR A 1 324 ? -21.007 20.049 9.131 1.00 47.41 673 TYR A C 1
ATOM 2256 O O . TYR A 1 324 ? -20.748 21.233 8.928 1.00 54.99 673 TYR A O 1
ATOM 2265 N N . LEU A 1 325 ? -22.091 19.650 9.786 1.00 50.16 674 LEU A N 1
ATOM 2266 C CA . LEU A 1 325 ? -23.110 20.595 10.230 1.00 57.20 674 LEU A CA 1
ATOM 2267 C C . LEU A 1 325 ? -22.656 21.449 11.414 1.00 61.45 674 LEU A C 1
ATOM 2268 O O . LEU A 1 325 ? -23.384 22.338 11.858 1.00 64.98 674 LEU A O 1
ATOM 2273 N N . GLN A 1 326 ? -21.457 21.180 11.922 1.00 59.44 675 GLN A N 1
ATOM 2274 C CA . GLN A 1 326 ? -20.901 21.960 13.024 1.00 51.82 675 GLN A CA 1
ATOM 2275 C C . GLN A 1 326 ? -19.947 23.048 12.534 1.00 54.95 675 GLN A C 1
ATOM 2276 O O . GLN A 1 326 ? -19.637 23.983 13.272 1.00 62.84 675 GLN A O 1
ATOM 2282 N N . HIS A 1 327 ? -19.477 22.925 11.296 1.00 48.62 676 HIS A N 1
ATOM 2283 C CA . HIS A 1 327 ? -18.612 23.951 10.721 1.00 39.54 676 HIS A CA 1
ATOM 2284 C C . HIS A 1 327 ? -19.243 24.538 9.463 1.00 41.01 676 HIS A C 1
ATOM 2285 O O . HIS A 1 327 ? -18.993 25.692 9.118 1.00 51.93 676 HIS A O 1
ATOM 2292 N N . ARG A 1 328 ? -20.064 23.733 8.792 1.00 37.18 677 ARG A N 1
ATOM 2293 C CA . ARG A 1 328 ? -20.924 24.194 7.701 1.00 40.43 677 ARG A CA 1
ATOM 2294 C C . ARG A 1 328 ? -20.188 24.933 6.582 1.00 40.14 677 ARG A C 1
ATOM 2295 O O . ARG A 1 328 ? -20.692 25.916 6.040 1.00 44.69 677 ARG A O 1
ATOM 2303 N N . HIS A 1 329 ? -18.999 24.451 6.238 1.00 43.31 678 HIS A N 1
ATOM 2304 C CA . HIS A 1 329 ? -18.223 25.031 5.147 1.00 33.89 678 HIS A CA 1
ATOM 2305 C C . HIS A 1 329 ? -18.998 24.948 3.832 1.00 39.57 678 HIS A C 1
ATOM 2306 O O . HIS A 1 329 ? -19.466 23.874 3.451 1.00 35.15 678 HIS A O 1
ATOM 2313 N N . ARG A 1 330 ? -19.152 26.094 3.169 1.00 44.32 679 ARG A N 1
ATOM 2314 C CA . ARG A 1 330 ? -19.847 26.196 1.880 1.00 43.75 679 ARG A CA 1
ATOM 2315 C C . ARG A 1 330 ? -21.328 25.808 1.950 1.00 41.30 679 ARG A C 1
ATOM 2316 O O . ARG A 1 330 ? -21.953 25.566 0.918 1.00 42.42 679 ARG A O 1
ATOM 2324 N N . LEU A 1 331 ? -21.886 25.764 3.157 1.00 37.96 680 LEU A N 1
ATOM 2325 C CA . LEU A 1 331 ? -23.288 25.378 3.342 1.00 45.52 680 LEU A CA 1
ATOM 2326 C C . LEU A 1 331 ? -24.296 26.243 2.565 1.00 43.80 680 LEU A C 1
ATOM 2327 O O . LEU A 1 331 ? -25.228 25.697 1.974 1.00 45.70 680 LEU A O 1
ATOM 2332 N N . PRO A 1 332 ? -24.130 27.584 2.567 1.00 42.31 681 PRO A N 1
ATOM 2333 C CA . PRO A 1 332 ? -25.068 28.374 1.756 1.00 45.03 681 PRO A CA 1
ATOM 2334 C C . PRO A 1 332 ? -25.013 28.020 0.274 1.00 53.28 681 PRO A C 1
ATOM 2335 O O . PRO A 1 332 ? -26.054 27.932 -0.375 1.00 63.13 681 PRO A O 1
ATOM 2339 N N . ASP A 1 333 ? -23.808 27.819 -0.249 1.00 56.96 682 ASP A N 1
ATOM 2340 C CA . ASP A 1 333 ? -23.632 27.448 -1.648 1.00 58.37 682 ASP A CA 1
ATOM 2341 C C . ASP A 1 333 ? -24.231 26.074 -1.926 1.00 54.86 682 ASP A C 1
ATOM 2342 O O . ASP A 1 333 ? -24.808 25.843 -2.989 1.00 55.17 682 ASP A O 1
ATOM 2347 N N . LEU A 1 334 ? -24.080 25.166 -0.967 1.00 53.51 683 LEU A N 1
ATOM 2348 C CA . LEU A 1 334 ? -24.627 23.820 -1.095 1.00 51.60 683 LEU A CA 1
ATOM 2349 C C . LEU A 1 334 ? -26.154 23.852 -1.123 1.00 49.30 683 LEU A C 1
ATOM 2350 O O . LEU A 1 334 ? -26.780 23.215 -1.967 1.00 43.54 683 LEU A O 1
ATOM 2355 N N . GLN A 1 335 ? -26.744 24.614 -0.207 1.00 48.79 684 GLN A N 1
ATOM 2356 C CA . GLN A 1 335 ? -28.195 24.760 -0.143 1.00 48.67 684 GLN A CA 1
ATOM 2357 C C . GLN A 1 335 ? -28.789 25.319 -1.434 1.00 54.07 684 GLN A C 1
ATOM 2358 O O . GLN A 1 335 ? -29.856 24.885 -1.869 1.00 56.98 684 GLN A O 1
ATOM 2364 N N . ALA A 1 336 ? -28.091 26.269 -2.048 1.00 49.91 685 ALA A N 1
ATOM 2365 C CA . ALA A 1 336 ? -28.600 26.946 -3.235 1.00 47.34 685 ALA A CA 1
ATOM 2366 C C . ALA A 1 336 ? -28.744 26.029 -4.446 1.00 55.19 685 ALA A C 1
ATOM 2367 O O . ALA A 1 336 ? -29.757 26.053 -5.134 1.00 61.24 685 ALA A O 1
ATOM 2369 N N . ILE A 1 337 ? -27.729 25.216 -4.690 1.00 54.87 686 ILE A N 1
ATOM 2370 C CA . ILE A 1 337 ? -27.691 24.348 -5.854 1.00 54.17 686 ILE A CA 1
ATOM 2371 C C . ILE A 1 337 ? -28.529 23.093 -5.669 1.00 44.49 686 ILE A C 1
ATOM 2372 O O . ILE A 1 337 ? -29.096 22.578 -6.626 1.00 46.12 686 ILE A O 1
ATOM 2377 N N . LEU A 1 338 ? -28.643 22.628 -4.430 1.00 42.69 687 LEU A N 1
ATOM 2378 C CA . LEU A 1 338 ? -29.528 21.508 -4.130 1.00 50.34 687 LEU A CA 1
ATOM 2379 C C . LEU A 1 338 ? -30.961 21.894 -4.492 1.00 56.63 687 LEU A C 1
ATOM 2380 O O . LEU A 1 338 ? -31.699 21.104 -5.082 1.00 56.78 687 LEU A O 1
ATOM 2385 N N . ARG A 1 339 ? -31.339 23.124 -4.159 1.00 62.07 688 ARG A N 1
ATOM 2386 C CA . ARG A 1 339 ? -32.655 23.642 -4.513 1.00 64.82 688 ARG A CA 1
ATOM 2387 C C . ARG A 1 339 ? -32.796 23.800 -6.023 1.00 66.30 688 ARG A C 1
ATOM 2388 O O . ARG A 1 339 ? -33.845 23.494 -6.588 1.00 70.00 688 ARG A O 1
ATOM 2396 N N . ARG A 1 340 ? -31.734 24.278 -6.668 1.00 59.54 689 ARG A N 1
ATOM 2397 C CA . ARG A 1 340 ? -31.726 24.467 -8.115 1.00 61.17 689 ARG A CA 1
ATOM 2398 C C . ARG A 1 340 ? -31.944 23.148 -8.853 1.00 63.80 689 ARG A C 1
ATOM 2399 O O . ARG A 1 340 ? -32.707 23.086 -9.817 1.00 71.05 689 ARG A O 1
ATOM 2407 N N . ILE A 1 341 ? -31.269 22.100 -8.393 1.00 58.64 690 ILE A N 1
ATOM 2408 C CA . ILE A 1 341 ? -31.388 20.775 -8.994 1.00 63.56 690 ILE A CA 1
ATOM 2409 C C . ILE A 1 341 ? -32.811 20.235 -8.863 1.00 63.51 690 ILE A C 1
ATOM 2410 O O . ILE A 1 341 ? -33.357 19.656 -9.805 1.00 59.76 690 ILE A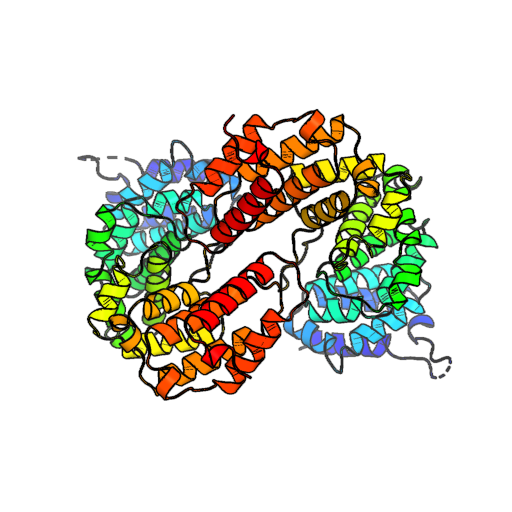 O 1
ATOM 2415 N N . LEU A 1 342 ? -33.412 20.444 -7.696 1.00 59.02 691 LEU A N 1
ATOM 2416 C CA . LEU A 1 342 ? -34.786 20.020 -7.450 1.00 60.18 691 LEU A CA 1
ATOM 2417 C C . LEU A 1 342 ? -35.784 20.733 -8.363 1.00 61.65 691 LEU A C 1
ATOM 2418 O O . LEU A 1 342 ? -36.844 20.191 -8.680 1.00 58.23 691 LEU A O 1
ATOM 2423 N N . ASN A 1 343 ? -35.440 21.946 -8.783 1.00 65.00 692 ASN A N 1
ATOM 2424 C CA . ASN A 1 343 ? -36.339 22.756 -9.597 1.00 69.51 692 ASN A CA 1
ATOM 2425 C C . ASN A 1 343 ? -36.055 22.638 -11.091 1.00 72.04 692 ASN A C 1
ATOM 2426 O O . ASN A 1 343 ? -36.632 23.366 -11.898 1.00 73.35 692 ASN A O 1
ATOM 2431 N N . GLU A 1 344 ? -35.163 21.723 -11.455 1.00 74.13 693 GLU A N 1
ATOM 2432 C CA . GLU A 1 344 ? -34.832 21.504 -12.860 1.00 75.24 693 GLU A CA 1
ATOM 2433 C C . GLU A 1 344 ? -35.981 20.816 -13.593 1.00 67.90 693 GLU A C 1
ATOM 2434 O O . GLU A 1 344 ? -36.658 19.951 -13.035 1.00 60.06 693 GLU A O 1
ATOM 2440 N N . GLU A 1 345 ? -36.193 21.205 -14.846 1.00 68.87 694 GLU A N 1
ATOM 2441 C CA . GLU A 1 345 ? -37.291 20.671 -15.645 1.00 76.73 694 GLU A CA 1
ATOM 2442 C C . GLU A 1 345 ? -36.839 19.489 -16.496 1.00 83.67 694 GLU A C 1
ATOM 2443 O O . GLU A 1 345 ? -37.608 18.962 -17.300 1.00 86.74 694 GLU A O 1
ATOM 2449 N N . GLU A 1 346 ? -35.587 19.084 -16.315 1.00 88.07 695 GLU A N 1
ATOM 2450 C CA . GLU A 1 346 ? -35.026 17.950 -17.040 1.00 86.76 695 GLU A CA 1
ATOM 2451 C C . GLU A 1 346 ? -35.735 16.652 -16.657 1.00 82.13 695 GLU A C 1
ATOM 2452 O O . GLU A 1 346 ? -36.038 16.426 -15.485 1.00 82.15 695 GLU A O 1
ATOM 2458 N N . THR A 1 347 ? -35.992 15.800 -17.645 1.00 75.51 696 THR A N 1
ATOM 2459 C CA . THR A 1 347 ? -36.710 14.552 -17.402 1.00 75.53 696 THR A CA 1
ATOM 2460 C C . THR A 1 347 ? -35.822 13.323 -17.571 1.00 79.21 696 THR A C 1
ATOM 2461 O O . THR A 1 347 ? -36.293 12.191 -17.454 1.00 82.00 696 THR A O 1
ATOM 2465 N N . SER A 1 348 ? -34.543 13.549 -17.852 1.00 75.59 697 SER A N 1
ATOM 2466 C CA . SER A 1 348 ? -33.585 12.458 -18.006 1.00 70.87 697 SER A CA 1
ATOM 2467 C C . SER A 1 348 ? -33.473 11.630 -16.727 1.00 70.53 697 SER A C 1
ATOM 2468 O O . SER A 1 348 ? -33.546 12.174 -15.624 1.00 70.91 697 SER A O 1
ATOM 2471 N N . PRO A 1 349 ? -33.314 10.305 -16.875 1.00 67.44 698 PRO A N 1
ATOM 2472 C CA . PRO A 1 349 ? -33.183 9.374 -15.748 1.00 65.37 698 PRO A CA 1
ATOM 2473 C C . PRO A 1 349 ? -32.031 9.736 -14.806 1.00 59.66 698 PRO A C 1
ATOM 2474 O O . PRO A 1 349 ? -32.111 9.441 -13.613 1.00 58.09 698 PRO A O 1
ATOM 2478 N N . GLN A 1 350 ? -30.975 10.347 -15.337 1.00 55.45 699 GLN A N 1
ATOM 2479 C CA . GLN A 1 350 ? -29.870 10.816 -14.504 1.00 53.63 699 GLN A CA 1
ATOM 2480 C C . GLN A 1 350 ? -30.347 11.947 -13.606 1.00 49.17 699 GLN A C 1
ATOM 2481 O O . GLN A 1 350 ? -30.036 11.988 -12.416 1.00 52.37 699 GLN A O 1
ATOM 2487 N N . CYS A 1 351 ? -31.110 12.864 -14.192 1.00 50.56 700 CYS A N 1
ATOM 2488 C CA . CYS A 1 351 ? -31.641 14.006 -13.462 1.00 54.43 700 CYS A CA 1
ATOM 2489 C C . CYS A 1 351 ? -32.683 13.563 -12.442 1.00 54.09 700 CYS A C 1
ATOM 2490 O O . CYS A 1 351 ? -32.772 14.125 -11.349 1.00 53.79 700 CYS A O 1
ATOM 2493 N N . GLN A 1 352 ? -33.471 12.556 -12.807 1.00 59.50 701 GLN A N 1
ATOM 2494 C CA . GLN A 1 352 ? -34.415 11.950 -11.876 1.00 61.57 701 GLN A CA 1
ATOM 2495 C C . GLN A 1 352 ? -33.655 11.322 -10.716 1.00 56.31 701 GLN A C 1
ATOM 2496 O O . GLN A 1 352 ? -34.075 11.408 -9.564 1.00 55.47 701 GLN A O 1
ATOM 2502 N N . MET A 1 353 ? -32.526 10.698 -11.036 1.00 57.42 702 MET A N 1
ATOM 2503 C CA . MET A 1 353 ? -31.664 10.092 -10.030 1.00 59.36 702 MET A CA 1
ATOM 2504 C C . MET A 1 353 ? -31.025 11.167 -9.156 1.00 52.99 702 MET A C 1
ATOM 2505 O O . MET A 1 353 ? -30.881 10.991 -7.946 1.00 51.83 702 MET A O 1
ATOM 2510 N N . ASP A 1 354 ? -30.652 12.282 -9.779 1.00 51.20 703 ASP A N 1
ATOM 2511 C CA . ASP A 1 354 ? -30.088 13.419 -9.059 1.00 52.11 703 ASP A CA 1
ATOM 2512 C C . ASP A 1 354 ? -31.059 13.950 -8.006 1.00 48.58 703 ASP A C 1
ATOM 2513 O O . ASP A 1 354 ? -30.681 14.170 -6.856 1.00 43.09 703 ASP A O 1
ATOM 2518 N N . ARG A 1 355 ? -32.314 14.140 -8.403 1.00 45.22 704 ARG A N 1
ATOM 2519 C CA . ARG A 1 355 ? -33.328 14.674 -7.498 1.00 43.70 704 ARG A CA 1
ATOM 2520 C C . ARG A 1 355 ? -33.663 13.693 -6.376 1.00 48.79 704 ARG A C 1
ATOM 2521 O O . ARG A 1 355 ? -33.938 14.105 -5.249 1.00 54.26 704 ARG A O 1
ATOM 2529 N N . MET A 1 356 ? -33.633 12.399 -6.683 1.00 48.54 705 MET A N 1
ATOM 2530 C CA . MET A 1 356 ? -33.861 11.368 -5.673 1.00 50.37 705 MET A CA 1
ATOM 2531 C C . MET A 1 356 ? -32.811 11.434 -4.569 1.00 53.91 705 MET A C 1
ATOM 2532 O O . MET A 1 356 ? -33.127 11.290 -3.387 1.00 53.78 705 MET A O 1
ATOM 2537 N N . ILE A 1 357 ? -31.561 11.649 -4.964 1.00 54.35 706 ILE A N 1
ATOM 2538 C CA . ILE A 1 357 ? -30.459 11.729 -4.014 1.00 49.79 706 ILE A CA 1
ATOM 2539 C C . ILE A 1 357 ? -30.569 12.982 -3.153 1.00 46.45 706 ILE A C 1
ATOM 2540 O O . ILE A 1 357 ? -30.413 12.921 -1.934 1.00 53.02 706 ILE A O 1
ATOM 2545 N N . VAL A 1 358 ? -30.846 14.115 -3.794 1.00 45.48 707 VAL A N 1
ATOM 2546 C CA . VAL A 1 358 ? -30.986 15.383 -3.086 1.00 50.47 707 VAL A CA 1
ATOM 2547 C C . VAL A 1 358 ? -32.103 15.313 -2.047 1.00 54.69 707 VAL A C 1
ATOM 2548 O O . VAL A 1 358 ? -31.947 15.785 -0.919 1.00 56.26 707 VAL A O 1
ATOM 2552 N N . ARG A 1 359 ? -33.222 14.704 -2.429 1.00 55.48 708 ARG A N 1
ATOM 2553 C CA . ARG A 1 359 ? -34.358 14.557 -1.525 1.00 60.15 708 ARG A CA 1
ATOM 2554 C C . ARG A 1 359 ? -34.018 13.654 -0.346 1.00 56.53 708 ARG A C 1
ATOM 2555 O O . ARG A 1 359 ? -34.489 13.874 0.769 1.00 59.44 708 ARG A O 1
ATOM 2563 N N . GLU A 1 360 ? -33.195 12.639 -0.594 1.00 52.61 709 GLU A N 1
ATOM 2564 C CA . GLU A 1 360 ? -32.752 11.753 0.476 1.00 61.78 709 GLU A CA 1
ATOM 2565 C C . GLU A 1 360 ? -31.842 12.506 1.443 1.00 63.29 709 GLU A C 1
ATOM 2566 O O . GLU A 1 360 ? -31.897 12.293 2.655 1.00 63.57 709 GLU A O 1
ATOM 2572 N N . MET A 1 361 ? -31.011 13.389 0.897 1.00 57.69 710 MET A N 1
ATOM 2573 C CA . MET A 1 361 ? -30.121 14.212 1.707 1.00 55.35 710 MET A CA 1
ATOM 2574 C C . MET A 1 361 ? -30.900 15.159 2.614 1.00 53.29 710 MET A C 1
ATOM 2575 O O . MET A 1 361 ? -30.647 15.230 3.817 1.00 53.43 710 MET A O 1
ATOM 2580 N N . CYS A 1 362 ? -31.851 15.880 2.026 1.00 53.43 711 CYS A N 1
ATOM 2581 C CA . CYS A 1 362 ? -32.610 16.896 2.750 1.00 61.21 711 CYS A CA 1
ATOM 2582 C C . CYS A 1 362 ? -33.571 16.310 3.783 1.00 64.87 711 CYS A C 1
ATOM 2583 O O . CYS A 1 362 ? -33.941 16.986 4.742 1.00 67.53 711 CYS A O 1
ATOM 2586 N N . LYS A 1 363 ? -33.976 15.060 3.589 1.00 64.20 712 LYS A N 1
ATOM 2587 C CA . LYS A 1 363 ? -34.864 14.402 4.542 1.00 65.00 712 LYS A CA 1
ATOM 2588 C C . LYS A 1 363 ? -34.092 13.990 5.792 1.00 57.66 712 LYS A C 1
ATOM 2589 O O . LYS A 1 363 ? -34.558 14.185 6.914 1.00 62.14 712 LYS A O 1
ATOM 2595 N N . GLU A 1 364 ? -32.911 13.414 5.588 1.00 50.23 713 GLU A N 1
ATOM 2596 C CA . GLU A 1 364 ? -32.049 13.011 6.693 1.00 49.31 713 GLU A CA 1
ATOM 2597 C C . GLU A 1 364 ? -31.455 14.235 7.386 1.00 48.42 713 GLU A C 1
ATOM 2598 O O . GLU A 1 364 ? -31.219 14.226 8.595 1.00 48.02 713 GLU A O 1
ATOM 2604 N N . PHE A 1 365 ? -31.219 15.287 6.609 1.00 53.43 714 PHE A N 1
ATOM 2605 C CA . PHE A 1 365 ? -30.663 16.528 7.137 1.00 56.22 714 PHE A CA 1
ATOM 2606 C C . PHE A 1 365 ? -31.461 17.720 6.623 1.00 57.90 714 PHE A C 1
ATOM 2607 O O . PHE A 1 365 ? -31.190 18.243 5.541 1.00 49.56 714 PHE A O 1
ATOM 2615 N N . LEU A 1 366 ? -32.446 18.138 7.414 1.00 67.08 715 LEU A N 1
ATOM 2616 C CA . LEU A 1 366 ? -33.401 19.170 7.015 1.00 66.26 715 LEU A CA 1
ATOM 2617 C C . LEU A 1 366 ? -32.751 20.508 6.673 1.00 59.51 715 LEU A C 1
ATOM 2618 O O . LEU A 1 366 ? -33.227 21.226 5.794 1.00 61.19 715 LEU A O 1
ATOM 2623 N N . VAL A 1 367 ? -31.666 20.840 7.366 1.00 54.60 716 VAL A N 1
ATOM 2624 C CA . VAL A 1 367 ? -31.008 22.129 7.181 1.00 55.25 716 VAL A CA 1
ATOM 2625 C C . VAL A 1 367 ? -30.397 22.254 5.781 1.00 55.59 716 VAL A C 1
ATOM 2626 O O . VAL A 1 367 ? -30.149 23.360 5.300 1.00 52.57 716 VAL A O 1
ATOM 2630 N N . LEU A 1 368 ? -30.171 21.119 5.125 1.00 54.74 717 LEU A N 1
ATOM 2631 C CA . LEU A 1 368 ? -29.640 21.115 3.766 1.00 54.12 717 LEU A CA 1
ATOM 2632 C C . LEU A 1 368 ? -30.689 21.599 2.771 1.00 61.02 717 LEU A C 1
ATOM 2633 O O . LEU A 1 368 ? -30.356 22.108 1.699 1.00 68.09 717 LEU A O 1
ATOM 2638 N N . GLY A 1 369 ? -31.958 21.433 3.130 1.00 60.18 718 GLY A N 1
ATOM 2639 C CA . GLY A 1 369 ? -33.052 21.835 2.268 1.00 64.51 718 GLY A CA 1
ATOM 2640 C C . GLY A 1 369 ? -33.487 23.274 2.461 1.00 70.60 718 GLY A C 1
ATOM 2641 O O . GLY A 1 369 ? -34.263 23.805 1.667 1.00 77.58 718 GLY A O 1
ATOM 2642 N N . GLU A 1 370 ? -32.989 23.908 3.518 1.00 67.86 719 GLU A N 1
ATOM 2643 C CA . GLU A 1 370 ? -33.359 25.286 3.825 1.00 70.47 719 GLU A CA 1
ATOM 2644 C C . GLU A 1 370 ? -32.714 26.272 2.854 1.00 78.38 719 GLU A C 1
ATOM 2645 O O . GLU A 1 370 ? -31.693 25.972 2.235 1.00 84.94 719 GLU A O 1
ATOM 2651 N N . ALA A 1 371 ? -33.316 27.451 2.726 1.00 79.09 720 ALA A N 1
ATOM 2652 C CA . ALA A 1 371 ? -32.816 28.473 1.812 1.00 75.62 720 ALA A CA 1
ATOM 2653 C C . ALA A 1 371 ? -31.707 29.300 2.454 1.00 69.60 720 ALA A C 1
ATOM 2654 O O . ALA A 1 371 ? -31.424 29.161 3.643 1.00 65.74 720 ALA A O 1
ATOM 2656 N N . CYS B 1 27 ? 6.240 26.737 -36.579 1.00 105.71 376 CYS B N 1
ATOM 2657 C CA . CYS B 1 27 ? 5.965 28.168 -36.643 1.00 103.35 376 CYS B CA 1
ATOM 2658 C C . CYS B 1 27 ? 5.693 28.605 -38.079 1.00 98.59 376 CYS B C 1
ATOM 2659 O O . CYS B 1 27 ? 5.006 29.600 -38.316 1.00 102.71 376 CYS B O 1
ATOM 2662 N N . HIS B 1 28 ? 6.239 27.857 -39.033 1.00 92.27 377 HIS B N 1
ATOM 2663 C CA . HIS B 1 28 ? 6.039 28.145 -40.449 1.00 85.80 377 HIS B CA 1
ATOM 2664 C C . HIS B 1 28 ? 4.574 27.971 -40.838 1.00 81.02 377 HIS B C 1
ATOM 2665 O O . HIS B 1 28 ? 4.006 28.807 -41.541 1.00 80.49 377 HIS B O 1
ATOM 2672 N N . ASP B 1 29 ? 3.974 26.875 -40.381 1.00 75.56 378 ASP B N 1
ATOM 2673 C CA . ASP B 1 29 ? 2.568 26.595 -40.654 1.00 70.33 378 ASP B CA 1
ATOM 2674 C C . ASP B 1 29 ? 1.671 27.690 -40.085 1.00 65.35 378 ASP B C 1
ATOM 2675 O O . ASP B 1 29 ? 0.664 28.057 -40.691 1.00 65.87 378 ASP B O 1
ATOM 2680 N N . GLN B 1 30 ? 2.049 28.213 -38.922 1.00 64.50 379 GLN B N 1
ATOM 2681 C CA . GLN B 1 30 ? 1.306 29.296 -38.289 1.00 66.54 379 GLN B CA 1
ATOM 2682 C C . GLN B 1 30 ? 1.388 30.566 -39.128 1.00 66.82 379 GLN B C 1
ATOM 2683 O O . GLN B 1 30 ? 0.395 31.277 -39.296 1.00 65.17 379 GLN B O 1
ATOM 2689 N N . GLN B 1 31 ? 2.577 30.844 -39.652 1.00 66.29 380 GLN B N 1
ATOM 2690 C CA . GLN B 1 31 ? 2.787 32.011 -40.498 1.00 66.20 380 GLN B CA 1
ATOM 2691 C C . GLN B 1 31 ? 1.944 31.901 -41.764 1.00 64.08 380 GLN B C 1
ATOM 2692 O O . GLN B 1 31 ? 1.373 32.887 -42.229 1.00 66.30 380 GLN B O 1
ATOM 2698 N N . ARG B 1 32 ? 1.866 30.692 -42.310 1.00 61.13 381 ARG B N 1
ATOM 2699 C CA . ARG B 1 32 ? 1.058 30.439 -43.497 1.00 60.51 381 ARG B CA 1
ATOM 2700 C C . ARG B 1 32 ? -0.432 30.577 -43.192 1.00 58.77 381 ARG B C 1
ATOM 2701 O O . ARG B 1 32 ? -1.185 31.121 -44.000 1.00 58.76 381 ARG B O 1
ATOM 2709 N N . LEU B 1 33 ? -0.852 30.082 -42.030 1.00 56.45 382 LEU B N 1
ATOM 2710 C CA . LEU B 1 33 ? -2.237 30.234 -41.590 1.00 52.05 382 LEU B CA 1
ATOM 2711 C C . LEU B 1 33 ? -2.601 31.708 -41.475 1.00 53.86 382 LEU B C 1
ATOM 2712 O O . LEU B 1 33 ? -3.705 32.116 -41.834 1.00 52.68 382 LEU B O 1
ATOM 2717 N N . GLU B 1 34 ? -1.663 32.502 -40.970 1.00 51.72 383 GLU B N 1
ATOM 2718 C CA . GLU B 1 34 ? -1.863 33.938 -40.832 1.00 56.15 383 GLU B CA 1
ATOM 2719 C C . GLU B 1 34 ? -2.054 34.596 -42.195 1.00 55.55 383 GLU B C 1
ATOM 2720 O O . GLU B 1 34 ? -2.921 35.450 -42.364 1.00 57.62 383 GLU B O 1
ATOM 2726 N N . VAL B 1 35 ? -1.241 34.184 -43.162 1.00 52.85 384 VAL B N 1
ATOM 2727 C CA . VAL B 1 35 ? -1.313 34.723 -44.517 1.00 52.00 384 VAL B CA 1
ATOM 2728 C C . VAL B 1 35 ? -2.598 34.302 -45.228 1.00 45.24 384 VAL B C 1
ATOM 2729 O O . VAL B 1 35 ? -3.304 35.136 -45.800 1.00 39.21 384 VAL B O 1
ATOM 2733 N N . ILE B 1 36 ? -2.893 33.006 -45.189 1.00 45.10 385 ILE B N 1
ATOM 2734 C CA . ILE B 1 36 ? -4.069 32.463 -45.860 1.00 51.61 385 ILE B CA 1
ATOM 2735 C C . ILE B 1 36 ? -5.360 33.060 -45.309 1.00 51.87 385 ILE B C 1
ATOM 2736 O O . ILE B 1 36 ? -6.208 33.529 -46.071 1.00 49.33 385 ILE B O 1
ATOM 2741 N N . PHE B 1 37 ? -5.500 33.049 -43.986 1.00 51.07 386 PHE B N 1
ATOM 2742 C CA . PHE B 1 37 ? -6.695 33.582 -43.341 1.00 49.79 386 PHE B CA 1
ATOM 2743 C C . PHE B 1 37 ? -6.881 35.066 -43.645 1.00 49.38 386 PHE B C 1
ATOM 2744 O O . PHE B 1 37 ? -7.991 35.510 -43.930 1.00 55.74 386 PHE B O 1
ATOM 2752 N N . ALA B 1 38 ? -5.792 35.826 -43.597 1.00 45.82 387 ALA B N 1
ATOM 2753 C CA . ALA B 1 38 ? -5.855 37.260 -43.864 1.00 47.83 387 ALA B CA 1
ATOM 2754 C C . ALA B 1 38 ? -6.284 37.543 -45.302 1.00 48.59 387 ALA B C 1
ATOM 2755 O O . ALA B 1 38 ? -7.137 38.397 -45.547 1.00 53.74 387 ALA B O 1
ATOM 2757 N N . ASP B 1 39 ? -5.693 36.819 -46.247 1.00 43.93 388 ASP B N 1
ATOM 2758 C CA . ASP B 1 39 ? -6.020 36.988 -47.658 1.00 51.43 388 ASP B CA 1
ATOM 2759 C C . ASP B 1 39 ? -7.480 36.652 -47.956 1.00 47.60 388 ASP B C 1
ATOM 2760 O O . ASP B 1 39 ? -8.161 37.390 -48.668 1.00 51.99 388 ASP B O 1
ATOM 2765 N N . LEU B 1 40 ? -7.955 35.540 -47.405 1.00 43.30 389 LEU B N 1
ATOM 2766 C CA . LEU B 1 40 ? -9.325 35.094 -47.639 1.00 47.97 389 LEU B CA 1
ATOM 2767 C C . LEU B 1 40 ? -10.349 35.998 -46.953 1.00 58.52 389 LEU B C 1
ATOM 2768 O O . LEU B 1 40 ? -11.449 36.201 -47.467 1.00 66.06 389 LEU B O 1
ATOM 2773 N N . ALA B 1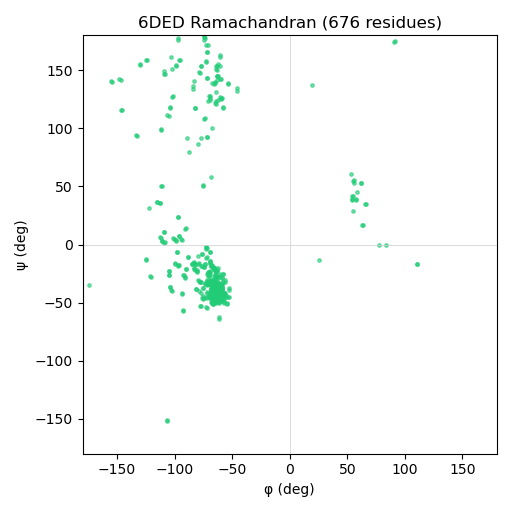 41 ? -9.988 36.530 -45.789 1.00 53.89 390 ALA B N 1
ATOM 2774 C CA . ALA B 1 41 ? -10.887 37.399 -45.034 1.00 49.97 390 ALA B CA 1
ATOM 2775 C C . ALA B 1 41 ? -10.900 38.824 -45.582 1.00 54.09 390 ALA B C 1
ATOM 2776 O O . ALA B 1 41 ? -11.808 39.602 -45.288 1.00 55.92 390 ALA B O 1
ATOM 2778 N N . ARG B 1 42 ? -9.890 39.160 -46.378 1.00 56.88 391 ARG B N 1
ATOM 2779 C CA . ARG B 1 42 ? -9.763 40.505 -46.928 1.00 57.91 391 ARG B CA 1
ATOM 2780 C C . ARG B 1 42 ? -10.922 40.844 -47.861 1.00 57.04 391 ARG B C 1
ATOM 2781 O O . ARG B 1 42 ? -11.276 40.062 -48.743 1.00 54.86 391 ARG B O 1
ATOM 2789 N N . ARG B 1 43 ? -11.513 42.016 -47.653 1.00 58.81 392 ARG B N 1
ATOM 2790 C CA . ARG B 1 43 ? -12.654 42.452 -48.447 1.00 60.57 392 ARG B CA 1
ATOM 2791 C C . ARG B 1 43 ? -12.264 43.597 -49.372 1.00 67.46 392 ARG B C 1
ATOM 2792 O O . ARG B 1 43 ? -11.375 44.387 -49.055 1.00 72.63 392 ARG B O 1
ATOM 2800 N N . LYS B 1 44 ? -12.927 43.680 -50.520 1.00 71.51 393 LYS B N 1
ATOM 2801 C CA . LYS B 1 44 ? -12.702 44.784 -51.443 1.00 77.08 393 LYS B CA 1
ATOM 2802 C C . LYS B 1 44 ? -13.468 46.018 -50.979 1.00 85.91 393 LYS B C 1
ATOM 2803 O O . LYS B 1 44 ? -14.599 46.255 -51.404 1.00 88.11 393 LYS B O 1
ATOM 2805 N N . ASP B 1 45 ? -12.847 46.795 -50.097 1.00 89.99 394 ASP B N 1
ATOM 2806 C CA . ASP B 1 45 ? -13.473 47.994 -49.551 1.00 92.52 394 ASP B CA 1
ATOM 2807 C C . ASP B 1 45 ? -13.655 49.061 -50.625 1.00 97.18 394 ASP B C 1
ATOM 2808 O O . ASP B 1 45 ? -13.798 50.244 -50.318 1.00 99.79 394 ASP B O 1
ATOM 2810 N N . GLN B 1 48 ? -19.279 47.627 -51.223 1.00 73.83 397 GLN B N 1
ATOM 2811 C CA . GLN B 1 48 ? -20.066 46.403 -51.133 1.00 73.86 397 GLN B CA 1
ATOM 2812 C C . GLN B 1 48 ? -19.373 45.383 -50.237 1.00 73.93 397 GLN B C 1
ATOM 2813 O O . GLN B 1 48 ? -19.973 44.383 -49.842 1.00 74.50 397 GLN B O 1
ATOM 2819 N N . GLN B 1 49 ? -18.106 45.650 -49.932 1.00 75.97 398 GLN B N 1
ATOM 2820 C CA . GLN B 1 49 ? -17.293 44.810 -49.052 1.00 78.14 398 GLN B CA 1
ATOM 2821 C C . GLN B 1 49 ? -17.235 43.347 -49.492 1.00 76.33 398 GLN B C 1
ATOM 2822 O O . GLN B 1 49 ? -17.099 42.449 -48.660 1.00 73.36 398 GLN B O 1
ATOM 2824 N N . ARG B 1 50 ? -17.356 43.113 -50.795 1.00 74.81 399 ARG B N 1
ATOM 2825 C CA . ARG B 1 50 ? -17.245 41.766 -51.347 1.00 70.44 399 ARG B CA 1
ATOM 2826 C C . ARG B 1 50 ? -15.849 41.209 -51.085 1.00 63.27 399 ARG B C 1
ATOM 2827 O O . ARG B 1 50 ? -14.894 41.970 -50.921 1.00 67.49 399 ARG B O 1
ATOM 2835 N N . SER B 1 51 ? -15.730 39.886 -51.053 1.00 51.38 400 SER B N 1
ATOM 2836 C CA . SER B 1 51 ? -14.440 39.251 -50.809 1.00 43.30 400 SER B CA 1
ATOM 2837 C C . SER B 1 51 ? -13.447 39.505 -51.940 1.00 44.53 400 SER B C 1
ATOM 2838 O O . SER B 1 51 ? -13.797 39.453 -53.121 1.00 38.37 400 SER B O 1
ATOM 2841 N N . TRP B 1 52 ? -12.206 39.784 -51.556 1.00 48.89 401 TRP B N 1
ATOM 2842 C CA . TRP B 1 52 ? -11.107 39.973 -52.495 1.00 51.33 401 TRP B CA 1
ATOM 2843 C C . TRP B 1 52 ? -10.873 38.722 -53.337 1.00 47.16 401 TRP B C 1
ATOM 2844 O O . TRP B 1 52 ? -10.516 38.809 -54.512 1.00 47.16 401 TRP B O 1
ATOM 2855 N N . ALA B 1 53 ? -11.088 37.561 -52.724 1.00 40.75 402 ALA B N 1
ATOM 2856 C CA . ALA B 1 53 ? -10.915 36.277 -53.394 1.00 41.62 402 ALA B CA 1
ATOM 2857 C C . ALA B 1 53 ? -11.785 36.151 -54.644 1.00 47.01 402 ALA B C 1
ATOM 2858 O O . ALA B 1 53 ? -11.395 35.507 -55.618 1.00 53.54 402 ALA B O 1
ATOM 2860 N N . LEU B 1 54 ? -12.960 36.774 -54.612 1.00 43.76 403 LEU B N 1
ATOM 2861 C CA . LEU B 1 54 ? -13.915 36.685 -55.715 1.00 39.53 403 LEU B CA 1
ATOM 2862 C C . LEU B 1 54 ? -13.381 37.286 -57.011 1.00 39.99 403 LEU B C 1
ATOM 2863 O O . LEU B 1 54 ? -13.839 36.936 -58.098 1.00 38.97 403 LEU B O 1
ATOM 2868 N N . TYR B 1 55 ? -12.412 38.187 -56.895 1.00 41.19 404 TYR B N 1
ATOM 2869 C CA . TYR B 1 55 ? -11.865 38.860 -58.066 1.00 46.69 404 TYR B CA 1
ATOM 2870 C C . TYR B 1 55 ? -10.535 38.244 -58.485 1.00 47.01 404 TYR B C 1
ATOM 2871 O O . TYR B 1 55 ? -9.879 38.724 -59.409 1.00 47.75 404 TYR B O 1
ATOM 2880 N N . GLU B 1 56 ? -10.150 37.173 -57.798 1.00 44.95 405 GLU B N 1
ATOM 2881 C CA . GLU B 1 56 ? -8.963 36.409 -58.159 1.00 45.61 405 GLU B CA 1
ATOM 2882 C C . GLU B 1 56 ? -9.349 35.214 -59.024 1.00 45.48 405 GLU B C 1
ATOM 2883 O O . GLU B 1 56 ? -10.500 34.775 -59.004 1.00 45.46 405 GLU B O 1
ATOM 2889 N N . ASP B 1 57 ? -8.388 34.695 -59.782 1.00 41.33 406 ASP B N 1
ATOM 2890 C CA . ASP B 1 57 ? -8.616 33.503 -60.591 1.00 37.13 406 ASP B CA 1
ATOM 2891 C C . ASP B 1 57 ? -8.940 32.318 -59.691 1.00 35.44 406 ASP B C 1
ATOM 2892 O O . ASP B 1 57 ? -8.412 32.208 -58.586 1.00 34.79 406 ASP B O 1
ATOM 2897 N N . GLU B 1 58 ? -9.815 31.439 -60.169 1.00 33.90 407 GLU B N 1
ATOM 2898 C CA . GLU B 1 58 ? -10.264 30.295 -59.385 1.00 38.50 407 GLU B CA 1
ATOM 2899 C C . GLU B 1 58 ? -9.094 29.395 -58.988 1.00 42.43 407 GLU B C 1
ATOM 2900 O O . GLU B 1 58 ? -9.062 28.853 -57.882 1.00 41.24 407 GLU B O 1
ATOM 2906 N N . GLY B 1 59 ? -8.132 29.250 -59.894 1.00 43.46 408 GLY B N 1
ATOM 2907 C CA . GLY B 1 59 ? -6.954 28.441 -59.639 1.00 41.96 408 GLY B CA 1
ATOM 2908 C C . GLY B 1 59 ? -6.090 29.015 -58.533 1.00 40.19 408 GLY B C 1
ATOM 2909 O O . GLY B 1 59 ? -5.426 28.276 -57.807 1.00 37.83 408 GLY B O 1
ATOM 2910 N N . VAL B 1 60 ? -6.091 30.340 -58.414 1.00 39.79 409 VAL B N 1
ATOM 2911 C CA . VAL B 1 60 ? -5.334 31.019 -57.367 1.00 39.19 409 VAL B CA 1
ATOM 2912 C C . VAL B 1 60 ? -5.920 30.719 -55.990 1.00 39.55 409 VAL B C 1
ATOM 2913 O O . VAL B 1 60 ? -5.199 30.335 -55.067 1.00 41.70 409 VAL B O 1
ATOM 2917 N N . ILE B 1 61 ? -7.231 30.895 -55.855 1.00 37.88 410 ILE B N 1
ATOM 2918 C CA . ILE B 1 61 ? -7.906 30.629 -54.589 1.00 37.66 410 ILE B CA 1
ATOM 2919 C C . ILE B 1 61 ? -7.829 29.147 -54.253 1.00 40.50 410 ILE B C 1
ATOM 2920 O O . ILE B 1 61 ? -7.696 28.772 -53.086 1.00 36.70 410 ILE B O 1
ATOM 2925 N N . ARG B 1 62 ? -7.913 28.309 -55.283 1.00 38.70 411 ARG B N 1
ATOM 2926 C CA . ARG B 1 62 ? -7.778 26.869 -55.107 1.00 42.01 411 ARG B CA 1
ATOM 2927 C C . ARG B 1 62 ? -6.435 26.538 -54.464 1.00 40.46 411 ARG B C 1
ATOM 2928 O O . ARG B 1 62 ? -6.362 25.716 -53.554 1.00 32.10 411 ARG B O 1
ATOM 2936 N N . CYS B 1 63 ? -5.379 27.194 -54.938 1.00 40.39 412 CYS B N 1
ATOM 2937 C CA . CYS B 1 63 ? -4.043 27.013 -54.380 1.00 42.46 412 CYS B CA 1
ATOM 2938 C C . CYS B 1 63 ? -4.004 27.410 -52.904 1.00 45.18 412 CYS B C 1
ATOM 2939 O O . CYS B 1 63 ? -3.377 26.734 -52.088 1.00 44.59 412 CYS B O 1
ATOM 2942 N N . TYR B 1 64 ? -4.679 28.508 -52.572 1.00 46.44 413 TYR B N 1
ATOM 2943 C CA . TYR B 1 64 ? -4.816 28.956 -51.187 1.00 41.80 413 TYR B CA 1
ATOM 2944 C C . TYR B 1 64 ? -5.534 27.921 -50.327 1.00 43.41 413 TYR B C 1
ATOM 2945 O O . TYR B 1 64 ? -5.089 27.593 -49.226 1.00 44.59 413 TYR B O 1
ATOM 2954 N N . LEU B 1 65 ? -6.655 27.420 -50.836 1.00 41.85 414 LEU B N 1
ATOM 2955 C CA . LEU B 1 65 ? -7.497 26.495 -50.086 1.00 39.96 414 LEU B CA 1
ATOM 2956 C C . LEU B 1 65 ? -6.854 25.117 -49.941 1.00 42.48 414 LEU B C 1
ATOM 2957 O O . LEU B 1 65 ? -7.036 24.448 -48.922 1.00 39.33 414 LEU B O 1
ATOM 2962 N N . GLU B 1 66 ? -6.111 24.693 -50.960 1.00 37.26 415 GLU B N 1
ATOM 2963 C CA . GLU B 1 66 ? -5.388 23.425 -50.891 1.00 37.84 415 GLU B CA 1
ATOM 2964 C C . GLU B 1 66 ? -4.347 23.472 -49.779 1.00 40.69 415 GLU B C 1
ATOM 2965 O O . GLU B 1 66 ? -4.180 22.507 -49.036 1.00 48.26 415 GLU B O 1
ATOM 2971 N N . GLU B 1 67 ? -3.652 24.599 -49.668 1.00 41.56 416 GLU B N 1
ATOM 2972 C CA . GLU B 1 67 ? -2.646 24.765 -48.627 1.00 49.41 416 GLU B CA 1
ATOM 2973 C C . GLU B 1 67 ? -3.301 24.821 -47.253 1.00 47.53 416 GLU B C 1
ATOM 2974 O O . GLU B 1 67 ? -2.800 24.234 -46.296 1.00 53.05 416 GLU B O 1
ATOM 2980 N N . LEU B 1 68 ? -4.421 25.530 -47.163 1.00 45.21 417 LEU B N 1
ATOM 2981 C CA . LEU B 1 68 ? -5.164 25.623 -45.912 1.00 39.64 417 LEU B CA 1
ATOM 2982 C C . LEU B 1 68 ? -5.608 24.243 -45.441 1.00 42.63 417 LEU B C 1
ATOM 2983 O O . LEU B 1 68 ? -5.438 23.894 -44.272 1.00 42.17 417 LEU B O 1
ATOM 2988 N N . LEU B 1 69 ? -6.166 23.459 -46.360 1.00 43.24 418 LEU B N 1
ATOM 2989 C CA . LEU B 1 69 ? -6.648 22.118 -46.038 1.00 45.91 418 LEU B CA 1
ATOM 2990 C C . LEU B 1 69 ? -5.511 21.193 -45.608 1.00 48.35 418 LEU B C 1
ATOM 2991 O O . LEU B 1 69 ? -5.667 20.388 -44.691 1.00 45.94 418 LEU B O 1
ATOM 2996 N N . HIS B 1 70 ? -4.369 21.315 -46.276 1.00 55.35 419 HIS B N 1
ATOM 2997 C CA . HIS B 1 70 ? -3.204 20.496 -45.961 1.00 53.42 419 HIS B CA 1
ATOM 2998 C C . HIS B 1 70 ? -2.697 20.800 -44.554 1.00 50.85 419 HIS B C 1
ATOM 2999 O O . HIS B 1 70 ? -2.350 19.893 -43.797 1.00 49.51 419 HIS B O 1
ATOM 3006 N N . ILE B 1 71 ? -2.659 22.084 -44.212 1.00 48.04 420 ILE B N 1
ATOM 3007 C CA . ILE B 1 71 ? -2.195 22.518 -42.899 1.00 52.15 420 ILE B CA 1
ATOM 3008 C C . ILE B 1 71 ? -3.141 22.056 -41.790 1.00 55.07 420 ILE B C 1
ATOM 3009 O O . ILE B 1 71 ? -2.704 21.495 -40.786 1.00 51.91 420 ILE B O 1
ATOM 3014 N N . LEU B 1 72 ? -4.437 22.281 -41.982 1.00 55.92 421 LEU B N 1
ATOM 3015 C CA . LEU B 1 72 ? -5.443 21.881 -41.001 1.00 55.11 421 LEU B CA 1
ATOM 3016 C C . LEU B 1 72 ? -5.419 20.381 -40.707 1.00 52.38 421 LEU B C 1
ATOM 3017 O O . LEU B 1 72 ? -5.823 19.948 -39.629 1.00 49.49 421 LEU B O 1
ATOM 3022 N N . THR B 1 73 ? -4.942 19.596 -41.668 1.00 54.12 422 THR B N 1
ATOM 3023 C CA . THR B 1 73 ? -4.932 18.143 -41.540 1.00 56.09 422 THR B CA 1
ATOM 3024 C C . THR B 1 73 ? -3.616 17.590 -40.983 1.00 56.65 422 THR B C 1
ATOM 3025 O O . THR B 1 73 ? -3.625 16.685 -40.147 1.00 57.47 422 THR B O 1
ATOM 3029 N N . ASP B 1 74 ? -2.490 18.130 -41.440 1.00 60.90 423 ASP B N 1
ATOM 3030 C CA . ASP B 1 74 ? -1.188 17.540 -41.129 1.00 61.88 423 ASP B CA 1
ATOM 3031 C C . ASP B 1 74 ? -0.370 18.300 -40.082 1.00 62.18 423 ASP B C 1
ATOM 3032 O O . ASP B 1 74 ? 0.467 17.709 -39.400 1.00 65.47 423 ASP B O 1
ATOM 3037 N N . ALA B 1 75 ? -0.605 19.601 -39.952 1.00 60.65 424 ALA B N 1
ATOM 3038 C CA . ALA B 1 75 ? 0.169 20.413 -39.015 1.00 61.39 424 ALA B CA 1
ATOM 3039 C C . ALA B 1 75 ? -0.233 20.150 -37.567 1.00 68.37 424 ALA B C 1
ATOM 3040 O O . ALA B 1 75 ? -1.139 19.360 -37.296 1.00 66.69 424 ALA B O 1
ATOM 3042 N N . ASP B 1 76 ? 0.457 20.811 -36.643 1.00 73.31 425 ASP B N 1
ATOM 3043 C CA . ASP B 1 76 ? 0.183 20.666 -35.217 1.00 73.93 425 ASP B CA 1
ATOM 3044 C C . ASP B 1 76 ? -1.218 21.182 -34.901 1.00 68.25 425 ASP B C 1
ATOM 3045 O O . ASP B 1 76 ? -1.525 22.347 -35.155 1.00 66.53 425 ASP B O 1
ATOM 3050 N N . PRO B 1 77 ? -2.072 20.303 -34.349 1.00 61.78 426 PRO B N 1
ATOM 3051 C CA . PRO B 1 77 ? -3.456 20.619 -33.977 1.00 61.74 426 PRO B CA 1
ATOM 3052 C C . PRO B 1 77 ? -3.559 21.848 -33.078 1.00 64.22 426 PRO B C 1
ATOM 3053 O O . PRO B 1 77 ? -4.498 22.632 -33.218 1.00 65.86 426 PRO B O 1
ATOM 3057 N N . GLU B 1 78 ? -2.605 22.003 -32.165 1.00 63.04 427 GLU B N 1
ATOM 3058 C CA . GLU B 1 78 ? -2.608 23.126 -31.235 1.00 63.50 427 GLU B CA 1
ATOM 3059 C C . GLU B 1 78 ? -2.416 24.447 -31.968 1.00 57.99 427 GLU B C 1
ATOM 3060 O O . GLU B 1 78 ? -3.033 25.455 -31.623 1.00 60.47 427 GLU B O 1
ATOM 3066 N N . VAL B 1 79 ? -1.557 24.434 -32.982 1.00 53.92 428 VAL B N 1
ATOM 3067 C CA . VAL B 1 79 ? -1.311 25.618 -33.795 1.00 55.90 428 VAL B CA 1
ATOM 3068 C C . VAL B 1 79 ? -2.565 26.021 -34.563 1.00 55.37 428 VAL B C 1
ATOM 3069 O O . VAL B 1 79 ? -2.942 27.194 -34.589 1.00 56.17 428 VAL B O 1
ATOM 3073 N N . CYS B 1 80 ? -3.208 25.038 -35.186 1.00 54.88 429 CYS B N 1
ATOM 3074 C CA . CYS B 1 80 ? -4.429 25.277 -35.945 1.00 53.14 429 CYS B CA 1
ATOM 3075 C C . CYS B 1 80 ? -5.558 25.777 -35.048 1.00 52.38 429 CYS B C 1
ATOM 3076 O O . CYS B 1 80 ? -6.244 26.744 -35.383 1.00 53.21 429 CYS B O 1
ATOM 3079 N N . LYS B 1 81 ? -5.737 25.121 -33.906 1.00 55.08 430 LYS B N 1
ATOM 3080 C CA . LYS B 1 81 ? -6.776 25.501 -32.954 1.00 59.83 430 LYS B CA 1
ATOM 3081 C C . LYS B 1 81 ? -6.558 26.917 -32.441 1.00 60.55 430 LYS B C 1
ATOM 3082 O O . LYS B 1 81 ? -7.507 27.689 -32.300 1.00 63.29 430 LYS B O 1
ATOM 3088 N N . LYS B 1 82 ? -5.300 27.245 -32.162 1.00 65.11 431 LYS B N 1
ATOM 3089 C CA . LYS B 1 82 ? -4.926 28.578 -31.705 1.00 61.79 431 LYS B CA 1
ATOM 3090 C C . LYS B 1 82 ? -5.354 29.643 -32.710 1.00 54.31 431 LYS B C 1
ATOM 3091 O O . LYS B 1 82 ? -5.990 30.634 -32.348 1.00 51.79 431 LYS B O 1
ATOM 3097 N N . MET B 1 83 ? -5.005 29.427 -33.975 1.00 51.92 432 MET B N 1
ATOM 3098 C CA . MET B 1 83 ? -5.331 30.369 -35.039 1.00 47.39 432 MET B CA 1
ATOM 3099 C C . MET B 1 83 ? -6.836 30.444 -35.302 1.00 46.26 432 MET B C 1
ATOM 3100 O O . MET B 1 83 ? -7.372 31.519 -35.570 1.00 46.08 432 MET B O 1
ATOM 3105 N N . CYS B 1 84 ? -7.514 29.301 -35.229 1.00 50.67 433 CYS B N 1
ATOM 3106 C CA . CYS B 1 84 ? -8.953 29.251 -35.482 1.00 49.54 433 CYS B CA 1
ATOM 3107 C C . CYS B 1 84 ? -9.759 29.967 -34.402 1.00 52.47 433 CYS B C 1
ATOM 3108 O O . CYS B 1 84 ? -10.724 30.669 -34.704 1.00 49.25 433 CYS B O 1
ATOM 3111 N N . LYS B 1 85 ? -9.354 29.795 -33.147 1.00 56.86 434 LYS B N 1
ATOM 3112 C CA . LYS B 1 85 ? -10.082 30.370 -32.019 1.00 59.70 434 LYS B CA 1
ATOM 3113 C C . LYS B 1 85 ? -9.752 31.847 -31.826 1.00 60.83 434 LYS B C 1
ATOM 3114 O O . LYS B 1 85 ? -10.520 32.586 -31.206 1.00 58.54 434 LYS B O 1
ATOM 3120 N N . ARG B 1 86 ? -8.599 32.257 -32.351 1.00 59.97 435 ARG B N 1
ATOM 3121 C CA . ARG B 1 86 ? -8.093 33.623 -32.219 1.00 59.25 435 ARG B CA 1
ATOM 3122 C C . ARG B 1 86 ? -9.147 34.699 -32.484 1.00 60.92 435 ARG B C 1
ATOM 3123 O O . ARG B 1 86 ? -9.867 34.642 -33.482 1.00 63.65 435 ARG B O 1
ATOM 3131 N N . ASN B 1 87 ? -9.221 35.671 -31.577 1.00 61.43 436 ASN B N 1
ATOM 3132 C CA . ASN B 1 87 ? -10.113 36.822 -31.708 1.00 65.48 436 ASN B CA 1
ATOM 3133 C C . ASN B 1 87 ? -11.574 36.450 -31.955 1.00 65.95 436 ASN B C 1
ATOM 3134 O O . ASN B 1 87 ? -12.147 36.823 -32.979 1.00 71.17 436 ASN B O 1
ATOM 3139 N N . GLU B 1 88 ? -12.163 35.720 -31.011 1.00 65.11 437 GLU B N 1
ATOM 3140 C CA . GLU B 1 88 ? -13.570 35.324 -31.080 1.00 63.79 437 GLU B CA 1
ATOM 3141 C C . GLU B 1 88 ? -13.881 34.519 -32.341 1.00 51.41 437 GLU B C 1
ATOM 3142 O O . GLU B 1 88 ? -14.887 34.768 -33.006 1.00 52.14 437 GLU B O 1
ATOM 3148 N N . PHE B 1 89 ? -13.014 33.558 -32.657 1.00 47.48 438 PHE B N 1
ATOM 3149 C CA . PHE B 1 89 ? -13.152 32.728 -33.857 1.00 51.03 438 PHE B CA 1
ATOM 3150 C C . PHE B 1 89 ? -13.281 33.579 -35.119 1.00 50.57 438 PHE B C 1
ATOM 3151 O O . PHE B 1 89 ? -14.092 33.286 -35.997 1.00 54.92 438 PHE B O 1
ATOM 3159 N N . GLU B 1 90 ? -12.472 34.631 -35.196 1.00 46.60 439 GLU B N 1
ATOM 3160 C CA . GLU B 1 90 ? -12.537 35.591 -36.292 1.00 54.85 439 GLU B CA 1
ATOM 3161 C C . GLU B 1 90 ? -12.303 34.942 -37.654 1.00 49.19 439 GLU B C 1
ATOM 3162 O O . GLU B 1 90 ? -13.065 35.165 -38.593 1.00 47.68 439 GLU B O 1
ATOM 3168 N N . SER B 1 91 ? -11.246 34.141 -37.751 1.00 46.63 440 SER B N 1
ATOM 3169 C CA . SER B 1 91 ? -10.884 33.491 -39.006 1.00 52.38 440 SER B CA 1
ATOM 3170 C C . SER B 1 91 ? -11.939 32.482 -39.457 1.00 49.07 440 SER B C 1
ATOM 3171 O O . SER B 1 91 ? -12.216 32.351 -40.651 1.00 43.72 440 SER B O 1
ATOM 3174 N N . VAL B 1 92 ? -12.519 31.768 -38.498 1.00 43.88 441 VAL B N 1
ATOM 3175 C CA . VAL B 1 92 ? -13.546 30.774 -38.794 1.00 44.36 441 VAL B CA 1
ATOM 3176 C C . VAL B 1 92 ? -14.802 31.429 -39.366 1.00 41.80 441 VAL B C 1
ATOM 3177 O O .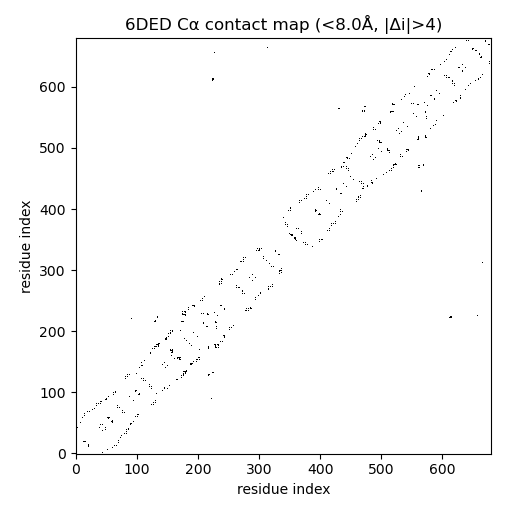 VAL B 1 92 ? -15.332 30.996 -40.391 1.00 44.37 441 VAL B O 1
ATOM 3181 N N . LEU B 1 93 ? -15.267 32.479 -38.697 1.00 35.68 442 LEU B N 1
ATOM 3182 C CA . LEU B 1 93 ? -16.468 33.196 -39.110 1.00 35.81 442 LEU B CA 1
ATOM 3183 C C . LEU B 1 93 ? -16.254 33.942 -40.421 1.00 37.19 442 LEU B C 1
ATOM 3184 O O . LEU B 1 93 ? -17.186 34.111 -41.206 1.00 45.86 442 LEU B O 1
ATOM 3189 N N . ALA B 1 94 ? -15.024 34.392 -40.648 1.00 42.51 443 ALA B N 1
ATOM 3190 C CA . ALA B 1 94 ? -14.673 35.060 -41.896 1.00 38.90 443 ALA B CA 1
ATOM 3191 C C . ALA B 1 94 ? -14.791 34.085 -43.063 1.00 34.53 443 ALA B C 1
ATOM 3192 O O . ALA B 1 94 ? -15.239 34.449 -44.150 1.00 38.03 443 ALA B O 1
ATOM 3194 N N . LEU B 1 95 ? -14.383 32.844 -42.822 1.00 30.69 444 LEU B N 1
ATOM 3195 C CA . LEU B 1 95 ? -14.455 31.796 -43.831 1.00 33.38 444 LEU B CA 1
ATOM 3196 C C . LEU B 1 95 ? -15.906 31.469 -44.178 1.00 38.33 444 LEU B C 1
ATOM 3197 O O . LEU B 1 95 ? -16.227 31.163 -45.327 1.00 40.21 444 LEU B O 1
ATOM 3202 N N . VAL B 1 96 ? -16.777 31.537 -43.175 1.00 32.82 445 VAL B N 1
ATOM 3203 C CA . VAL B 1 96 ? -18.205 31.318 -43.375 1.00 28.18 445 VAL B CA 1
ATOM 3204 C C . VAL B 1 96 ? -18.799 32.411 -44.253 1.00 30.75 445 VAL B C 1
ATOM 3205 O O . VAL B 1 96 ? -19.570 32.131 -45.171 1.00 38.16 445 VAL B O 1
ATOM 3209 N N . ALA B 1 97 ? -18.434 33.657 -43.967 1.00 32.44 446 ALA B N 1
ATOM 3210 C CA . ALA B 1 97 ? -18.914 34.795 -44.742 1.00 33.98 446 ALA B CA 1
ATOM 3211 C C . ALA B 1 97 ? -18.460 34.700 -46.195 1.00 37.29 446 ALA B C 1
ATOM 3212 O O . ALA B 1 97 ? -19.201 35.049 -47.116 1.00 36.74 446 ALA B O 1
ATOM 3214 N N . TYR B 1 98 ? -17.236 34.225 -46.395 1.00 34.23 447 TYR B N 1
ATOM 3215 C CA . TYR B 1 98 ? -16.701 34.056 -47.738 1.00 34.52 447 TYR B CA 1
ATOM 3216 C C . TYR B 1 98 ? -17.460 32.970 -48.493 1.00 34.64 447 TYR B C 1
ATOM 3217 O O . TYR B 1 98 ? -17.710 33.097 -49.692 1.00 38.02 447 TYR B O 1
ATOM 3226 N N . TYR B 1 99 ? -17.830 31.906 -47.786 1.00 32.74 448 TYR B N 1
ATOM 3227 C CA . TYR B 1 99 ? -18.582 30.813 -48.390 1.00 32.26 448 TYR B CA 1
ATOM 3228 C C . TYR B 1 99 ? -19.917 31.311 -48.943 1.00 32.26 448 TYR B C 1
ATOM 3229 O O . TYR B 1 99 ? -20.342 30.899 -50.023 1.00 30.91 448 TYR B O 1
ATOM 3238 N N . GLN B 1 100 ? -20.568 32.204 -48.201 1.00 36.53 449 GLN B N 1
ATOM 3239 C CA . GLN B 1 100 ? -21.842 32.781 -48.623 1.00 36.61 449 GLN B CA 1
ATOM 3240 C C . GLN B 1 100 ? -21.739 33.538 -49.941 1.00 32.48 449 GLN B C 1
ATOM 3241 O O . GLN B 1 100 ? -22.680 33.555 -50.733 1.00 39.55 449 GLN B O 1
ATOM 3247 N N . MET B 1 101 ? -20.597 34.177 -50.159 1.00 32.27 450 MET B N 1
ATOM 3248 C CA . MET B 1 101 ? -20.407 35.014 -51.335 1.00 39.96 450 MET B CA 1
ATOM 3249 C C . MET B 1 101 ? -19.821 34.242 -52.514 1.00 42.31 450 MET B C 1
ATOM 3250 O O . MET B 1 101 ? -20.064 34.593 -53.668 1.00 46.40 450 MET B O 1
ATOM 3255 N N . GLU B 1 102 ? -19.049 33.197 -52.224 1.00 37.47 451 GLU B N 1
ATOM 3256 C CA . GLU B 1 102 ? -18.370 32.432 -53.271 1.00 37.20 451 GLU B CA 1
ATOM 3257 C C . GLU B 1 102 ? -19.341 31.598 -54.111 1.00 33.44 451 GLU B C 1
ATOM 3258 O O . GLU B 1 102 ? -20.088 30.772 -53.586 1.00 38.10 451 GLU B O 1
ATOM 3264 N N . HIS B 1 103 ? -19.311 31.817 -55.421 1.00 32.42 452 HIS B N 1
ATOM 3265 C CA . HIS B 1 103 ? -20.228 31.152 -56.340 1.00 34.02 452 HIS B CA 1
ATOM 3266 C C . HIS B 1 103 ? -19.596 29.958 -57.056 1.00 36.37 452 HIS B C 1
ATOM 3267 O O . HIS B 1 103 ? -20.298 29.134 -57.639 1.00 42.43 452 HIS B O 1
ATOM 3274 N N . ARG B 1 104 ? -18.271 29.876 -57.030 1.00 36.43 453 ARG B N 1
ATOM 3275 C CA . ARG B 1 104 ? -17.568 28.825 -57.757 1.00 33.90 453 ARG B CA 1
ATOM 3276 C C . ARG B 1 104 ? -17.549 27.530 -56.946 1.00 29.26 453 ARG B C 1
ATOM 3277 O O . ARG B 1 104 ? -16.984 27.475 -55.853 1.00 34.06 453 ARG B O 1
ATOM 3285 N N . ALA B 1 105 ? -18.174 26.493 -57.498 1.00 29.05 454 ALA B N 1
ATOM 3286 C CA . ALA B 1 105 ? -18.431 25.249 -56.774 1.00 36.57 454 ALA B CA 1
ATOM 3287 C C . ALA B 1 105 ? -17.168 24.519 -56.317 1.00 37.08 454 ALA B C 1
ATOM 3288 O O . ALA B 1 105 ? -17.167 23.887 -55.262 1.00 37.99 454 ALA B O 1
ATOM 3290 N N . SER B 1 106 ? -16.096 24.607 -57.098 1.00 37.39 455 SER B N 1
ATOM 3291 C CA . SER B 1 106 ? -14.866 23.897 -56.758 1.00 35.14 455 SER B CA 1
ATOM 3292 C C . SER B 1 106 ? -14.243 24.490 -55.498 1.00 35.76 455 SER B C 1
ATOM 3293 O O . SER B 1 106 ? -13.643 23.776 -54.695 1.00 36.38 455 SER B O 1
ATOM 3296 N N . LEU B 1 107 ? -14.398 25.799 -55.324 1.00 29.09 456 LEU B N 1
ATOM 3297 C CA . LEU B 1 107 ? -13.889 26.472 -54.137 1.00 28.97 456 LEU B CA 1
ATOM 3298 C C . LEU B 1 107 ? -14.770 26.179 -52.920 1.00 34.32 456 LEU B C 1
ATOM 3299 O O . LEU B 1 107 ? -14.268 26.017 -51.808 1.00 30.98 456 LEU B O 1
ATOM 3304 N N . ARG B 1 108 ? -16.082 26.108 -53.133 1.00 34.21 457 ARG B N 1
ATOM 3305 C CA . ARG B 1 108 ? -17.005 25.745 -52.060 1.00 38.49 457 ARG B CA 1
ATOM 3306 C C . ARG B 1 108 ? -16.717 24.346 -51.542 1.00 35.08 457 ARG B C 1
ATOM 3307 O O . ARG B 1 108 ? -16.797 24.089 -50.342 1.00 36.13 457 ARG B O 1
ATOM 3315 N N . LEU B 1 109 ? -16.377 23.447 -52.459 1.00 33.30 458 LEU B N 1
ATOM 3316 C CA . LEU B 1 109 ? -16.045 22.071 -52.108 1.00 36.22 458 LEU B CA 1
ATOM 3317 C C . LEU B 1 109 ? -14.832 22.017 -51.184 1.00 38.45 458 LEU B C 1
ATOM 3318 O O . LEU B 1 109 ? -14.840 21.306 -50.178 1.00 38.42 458 LEU B O 1
ATOM 3323 N N . LEU B 1 110 ? -13.791 22.767 -51.536 1.00 35.41 459 LEU B N 1
ATOM 3324 C CA . LEU B 1 110 ? -12.580 22.830 -50.724 1.00 36.81 459 LEU B CA 1
ATOM 3325 C C . LEU B 1 110 ? -12.851 23.457 -49.359 1.00 35.56 459 LEU B C 1
ATOM 3326 O O . LEU B 1 110 ? -12.317 23.005 -48.348 1.00 35.35 459 LEU B O 1
ATOM 3331 N N . LEU B 1 111 ? -13.682 24.497 -49.340 1.00 32.65 460 LEU B N 1
ATOM 3332 C CA . LEU B 1 111 ? -14.065 25.155 -48.094 1.00 32.83 460 LEU B CA 1
ATOM 3333 C C . LEU B 1 111 ? -14.780 24.184 -47.157 1.00 32.84 460 LEU B C 1
ATOM 3334 O O . LEU B 1 111 ? -14.561 24.201 -45.948 1.00 36.66 460 LEU B O 1
ATOM 3339 N N . LEU B 1 112 ? -15.639 23.344 -47.727 1.00 27.73 461 LEU B N 1
ATOM 3340 C CA . LEU B 1 112 ? -16.336 22.323 -46.957 1.00 27.86 461 LEU B CA 1
ATOM 3341 C C . LEU B 1 112 ? -15.347 21.354 -46.321 1.00 31.67 461 LEU B C 1
ATOM 3342 O O . LEU B 1 112 ? -15.495 20.976 -45.159 1.00 35.45 461 LEU B O 1
ATOM 3347 N N . LYS B 1 113 ? -14.337 20.957 -47.087 1.00 32.31 462 LYS B N 1
ATOM 3348 C CA . LYS B 1 113 ? -13.313 20.055 -46.573 1.00 34.72 462 LYS B CA 1
ATOM 3349 C C . LYS B 1 113 ? -12.520 20.719 -45.451 1.00 36.41 462 LYS B C 1
ATOM 3350 O O . LYS B 1 113 ? -12.166 20.069 -44.467 1.00 42.19 462 LYS B O 1
ATOM 3356 N N . CYS B 1 114 ? -12.257 22.015 -45.599 1.00 30.97 463 CYS B N 1
ATOM 3357 C CA . CYS B 1 114 ? -11.581 22.782 -44.555 1.00 34.47 463 CYS B CA 1
ATOM 3358 C C . CYS B 1 114 ? -12.443 22.852 -43.294 1.00 39.25 463 CYS B C 1
ATOM 3359 O O . CYS B 1 114 ? -11.937 22.711 -42.181 1.00 41.41 463 CYS B O 1
ATOM 3362 N N . PHE B 1 115 ? -13.743 23.075 -43.474 1.00 34.49 464 PHE B N 1
ATOM 3363 C CA . PHE B 1 115 ? -14.685 23.078 -42.356 1.00 36.58 464 PHE B CA 1
ATOM 3364 C C . PHE B 1 115 ? -14.727 21.718 -41.662 1.00 37.89 464 PHE B C 1
ATOM 3365 O O . PHE B 1 115 ? -14.889 21.638 -40.444 1.00 38.82 464 PHE B O 1
ATOM 3373 N N . GLY B 1 116 ? -14.592 20.653 -42.446 1.00 36.59 465 GLY B N 1
ATOM 3374 C CA . GLY B 1 116 ? -14.552 19.305 -41.908 1.00 39.37 465 GLY B CA 1
ATOM 3375 C C . GLY B 1 116 ? -13.323 19.088 -41.045 1.00 45.56 465 GLY B C 1
ATOM 3376 O O . GLY B 1 116 ? -13.409 18.534 -39.947 1.00 45.88 465 GLY B O 1
ATOM 3377 N N . ALA B 1 117 ? -12.175 19.528 -41.551 1.00 43.44 466 ALA B N 1
ATOM 3378 C CA . ALA B 1 117 ? -10.924 19.459 -40.807 1.00 40.76 466 ALA B CA 1
ATOM 3379 C C . ALA B 1 117 ? -11.005 20.277 -39.522 1.00 37.99 466 ALA B C 1
ATOM 3380 O O . ALA B 1 117 ? -10.476 19.873 -38.488 1.00 45.44 466 ALA B O 1
ATOM 3382 N N . MET B 1 118 ? -11.667 21.428 -39.597 1.00 35.77 467 MET B N 1
ATOM 3383 C CA . MET B 1 118 ? -11.833 22.298 -38.438 1.00 37.35 467 MET B CA 1
ATOM 3384 C C . MET B 1 118 ? -12.685 21.635 -37.360 1.00 44.54 467 MET B C 1
ATOM 3385 O O . MET B 1 118 ? -12.383 21.739 -36.171 1.00 49.14 467 MET B O 1
ATOM 3390 N N . CYS B 1 119 ? -13.754 20.966 -37.782 1.00 44.76 468 CYS B N 1
ATOM 3391 C CA . CYS B 1 119 ? -14.629 20.259 -36.853 1.00 46.82 468 CYS B CA 1
ATOM 3392 C C . CYS B 1 119 ? -13.874 19.154 -36.127 1.00 49.92 468 CYS B C 1
ATOM 3393 O O . CYS B 1 119 ? -14.111 18.896 -34.948 1.00 51.34 468 CYS B O 1
ATOM 3396 N N . SER B 1 120 ? -12.961 18.509 -36.845 1.00 58.25 469 SER B N 1
ATOM 3397 C CA . SER B 1 120 ? -12.136 17.450 -36.280 1.00 58.73 469 SER B CA 1
ATOM 3398 C C . SER B 1 120 ? -11.222 17.973 -35.174 1.00 58.39 469 SER B C 1
ATOM 3399 O O . SER B 1 120 ? -10.845 17.232 -34.267 1.00 58.15 469 SER B O 1
ATOM 3402 N N . LEU B 1 121 ? -10.873 19.253 -35.256 1.00 55.86 470 LEU B N 1
ATOM 3403 C CA . LEU B 1 121 ? -9.929 19.857 -34.322 1.00 59.61 470 LEU B CA 1
ATOM 3404 C C . LEU B 1 121 ? -10.505 20.067 -32.922 1.00 64.09 470 LEU B C 1
ATOM 3405 O O . LEU B 1 121 ? -9.926 19.611 -31.935 1.00 72.76 470 LEU B O 1
ATOM 3410 N N . ASP B 1 122 ? -11.642 20.750 -32.834 1.00 59.62 471 ASP B N 1
ATOM 3411 C CA . ASP B 1 122 ? -12.160 21.158 -31.532 1.00 61.87 471 ASP B CA 1
ATOM 3412 C C . ASP B 1 122 ? -13.676 21.358 -31.529 1.00 51.29 471 ASP B C 1
ATOM 3413 O O . ASP B 1 122 ? -14.249 21.893 -32.479 1.00 47.42 471 ASP B O 1
ATOM 3418 N N . ALA B 1 123 ? -14.314 20.927 -30.445 1.00 43.41 472 ALA B N 1
ATOM 3419 C CA . ALA B 1 123 ? -15.763 21.026 -30.299 1.00 42.31 472 ALA B CA 1
ATOM 3420 C C . ALA B 1 123 ? -16.255 22.471 -30.244 1.00 43.26 472 ALA B C 1
ATOM 3421 O O . ALA B 1 123 ? -17.400 22.753 -30.600 1.00 44.09 472 ALA B O 1
ATOM 3423 N N . ALA B 1 124 ? -15.396 23.383 -29.794 1.00 36.58 473 ALA B N 1
ATOM 3424 C CA . ALA B 1 124 ? -15.769 24.791 -29.703 1.00 38.70 473 ALA B CA 1
ATOM 3425 C C . ALA B 1 124 ? -15.871 25.417 -31.090 1.00 40.67 473 ALA B C 1
ATOM 3426 O O . ALA B 1 124 ? -16.670 26.326 -31.313 1.00 47.68 473 ALA B O 1
ATOM 3428 N N . ILE B 1 125 ? -15.059 24.922 -32.019 1.00 35.51 474 ILE B N 1
ATOM 3429 C CA . ILE B 1 125 ? -15.142 25.342 -33.410 1.00 44.82 474 ILE B CA 1
ATOM 3430 C C . ILE B 1 125 ? -16.458 24.863 -34.017 1.00 43.87 474 ILE B C 1
ATOM 3431 O O . ILE B 1 125 ? -17.109 25.590 -34.770 1.00 41.76 474 ILE B O 1
ATOM 3436 N N . ILE B 1 126 ? -16.848 23.639 -33.672 1.00 42.56 475 ILE B N 1
ATOM 3437 C CA . ILE B 1 126 ? -18.127 23.088 -34.103 1.00 36.29 475 ILE B CA 1
ATOM 3438 C C . ILE B 1 126 ? -19.278 23.942 -33.580 1.00 38.44 475 ILE B C 1
ATOM 3439 O O . ILE B 1 126 ? -20.204 24.272 -34.321 1.00 39.86 475 ILE B O 1
ATOM 3444 N N . SER B 1 127 ? -19.200 24.308 -32.303 1.00 34.19 476 SER B N 1
ATOM 3445 C CA . SER B 1 127 ? -20.198 25.177 -31.685 1.00 35.68 476 SER B CA 1
ATOM 3446 C C . SER B 1 127 ? -20.309 26.504 -32.426 1.00 38.19 476 SER B C 1
ATOM 3447 O O . SER B 1 127 ? -21.408 27.000 -32.668 1.00 38.62 476 SER B O 1
ATOM 3450 N N . THR B 1 128 ? -19.163 27.072 -32.787 1.00 39.73 477 THR B N 1
ATOM 3451 C CA . THR B 1 128 ? -19.135 28.338 -33.511 1.00 43.20 477 THR B CA 1
ATOM 3452 C C . THR B 1 128 ? -19.777 28.170 -34.882 1.00 39.45 477 THR B C 1
ATOM 3453 O O . THR B 1 128 ? -20.568 29.007 -35.317 1.00 40.42 477 THR B O 1
ATOM 3457 N N . LEU B 1 129 ? -19.444 27.070 -35.549 1.00 32.31 478 LEU B N 1
ATOM 3458 C CA . LEU B 1 129 ? -19.976 26.779 -36.874 1.00 26.46 478 LEU B CA 1
ATOM 3459 C C . LEU B 1 129 ? -21.487 26.557 -36.861 1.00 31.39 478 LEU B C 1
ATOM 3460 O O . LEU B 1 129 ? -22.209 27.127 -37.680 1.00 37.50 478 LEU B O 1
ATOM 3465 N N . VAL B 1 130 ? -21.968 25.742 -35.927 1.00 37.06 479 VAL B N 1
ATOM 3466 C CA . VAL B 1 130 ? -23.386 25.394 -35.896 1.00 30.37 479 VAL B CA 1
ATOM 3467 C C . VAL B 1 130 ? -24.233 26.591 -35.462 1.00 28.28 479 VAL B C 1
ATOM 3468 O O . VAL B 1 130 ? -25.419 26.670 -35.782 1.00 39.66 479 VAL B O 1
ATOM 3472 N N . SER B 1 131 ? -23.616 27.528 -34.747 1.00 30.14 480 SER B N 1
ATOM 3473 C CA . SER B 1 131 ? -24.293 28.755 -34.334 1.00 34.99 480 SER B CA 1
ATOM 3474 C C . SER B 1 131 ? -24.263 29.807 -35.443 1.00 40.74 480 SER B C 1
ATOM 3475 O O . SER B 1 131 ? -25.066 30.739 -35.452 1.00 40.32 480 SER B O 1
ATOM 3478 N N . SER B 1 132 ? -23.326 29.657 -36.375 1.00 36.92 481 SER B N 1
ATOM 3479 C CA . SER B 1 132 ? -23.198 30.593 -37.487 1.00 34.35 481 SER B CA 1
ATOM 3480 C C . SER B 1 132 ? -24.300 30.385 -38.520 1.00 36.50 481 SER B C 1
ATOM 3481 O O . SER B 1 132 ? -25.155 29.511 -38.370 1.00 38.00 481 SER B O 1
ATOM 3484 N N . VAL B 1 133 ? -24.277 31.208 -39.562 1.00 35.72 482 VAL B N 1
ATOM 3485 C CA . VAL B 1 133 ? -25.213 31.093 -40.673 1.00 32.31 482 VAL B CA 1
ATOM 3486 C C . VAL B 1 133 ? -24.913 29.876 -41.561 1.00 29.48 482 VAL B C 1
ATOM 3487 O O . VAL B 1 133 ? -25.712 29.517 -42.425 1.00 37.98 482 VAL B O 1
ATOM 3491 N N . LEU B 1 134 ? -23.760 29.249 -41.341 1.00 29.53 483 LEU B N 1
ATOM 3492 C CA . LEU B 1 134 ? -23.289 28.153 -42.194 1.00 32.49 483 LEU B CA 1
ATOM 3493 C C . LEU B 1 134 ? -24.277 26.983 -42.384 1.00 33.91 483 LEU B C 1
ATOM 3494 O O . LEU B 1 134 ? -24.453 26.521 -43.511 1.00 29.36 483 LEU B O 1
ATOM 3499 N N . PRO B 1 135 ? -24.921 26.496 -41.300 1.00 36.73 484 PRO B N 1
ATOM 3500 C CA . PRO B 1 135 ? -25.883 25.405 -41.519 1.00 31.24 484 PRO B CA 1
ATOM 3501 C C . PRO B 1 135 ? -27.041 25.804 -42.430 1.00 29.56 484 PRO B C 1
ATOM 3502 O O . PRO B 1 135 ? -27.544 24.978 -43.194 1.00 29.48 484 PRO B O 1
ATOM 3506 N N . VAL B 1 136 ? -27.465 27.059 -42.330 1.00 27.76 485 VAL B N 1
ATOM 3507 C CA . VAL B 1 136 ? -28.530 27.581 -43.174 1.00 32.33 485 VAL B CA 1
ATOM 3508 C C . VAL B 1 136 ? -28.077 27.619 -44.630 1.00 31.10 485 VAL B C 1
ATOM 3509 O O . VAL B 1 136 ? -28.816 27.230 -45.537 1.00 32.20 485 VAL B O 1
ATOM 3513 N N . GLU B 1 137 ? -26.854 28.094 -44.840 1.00 27.04 486 GLU B N 1
ATOM 3514 C CA . GLU B 1 137 ? -26.267 28.167 -46.171 1.00 31.58 486 GLU B CA 1
ATOM 3515 C C . GLU B 1 137 ? -26.221 26.790 -46.832 1.00 33.75 486 GLU B C 1
ATOM 3516 O O . GLU B 1 137 ? -26.615 26.631 -47.987 1.00 31.56 486 GLU B O 1
ATOM 3522 N N . LEU B 1 138 ? -25.747 25.795 -46.088 1.00 24.64 487 LEU B N 1
ATOM 3523 C CA . LEU B 1 138 ? -25.635 24.437 -46.612 1.00 29.70 487 LEU B CA 1
ATOM 3524 C C . LEU B 1 138 ? -26.998 23.825 -46.916 1.00 27.70 487 LEU B C 1
ATOM 3525 O O . LEU B 1 138 ? -27.181 23.188 -47.951 1.00 29.18 487 LEU B O 1
ATOM 3530 N N . ALA B 1 139 ? -27.952 24.023 -46.012 1.00 27.76 488 ALA B N 1
ATOM 3531 C CA . ALA B 1 139 ? -29.290 23.465 -46.178 1.00 28.06 488 ALA B CA 1
ATOM 3532 C C . ALA B 1 139 ? -29.969 24.022 -47.423 1.00 30.70 488 ALA B C 1
ATOM 3533 O O . ALA B 1 139 ? -30.594 23.286 -48.187 1.00 30.86 488 ALA B O 1
ATOM 3535 N N . ARG B 1 140 ? -29.840 25.328 -47.622 1.00 29.34 489 ARG B N 1
ATOM 3536 C CA . ARG B 1 140 ? -30.438 25.985 -48.775 1.00 37.30 489 ARG B CA 1
ATOM 3537 C C . ARG B 1 140 ? -29.752 25.559 -50.070 1.00 31.79 489 ARG B C 1
ATOM 3538 O O . ARG B 1 140 ? -30.408 25.359 -51.093 1.00 28.22 489 ARG B O 1
ATOM 3546 N N . ASP B 1 141 ? -28.431 25.424 -50.020 1.00 27.62 490 ASP B N 1
ATOM 3547 C CA . ASP B 1 141 ? -27.664 25.023 -51.194 1.00 30.53 490 ASP B CA 1
ATOM 3548 C C . ASP B 1 141 ? -28.033 23.608 -51.624 1.00 28.79 490 ASP B C 1
ATOM 3549 O O . ASP B 1 141 ? -28.093 23.315 -52.818 1.00 34.69 490 ASP B O 1
ATOM 3554 N N . MET B 1 142 ? -28.283 22.738 -50.648 1.00 31.24 491 MET B N 1
ATOM 3555 C CA . MET B 1 142 ? -28.683 21.362 -50.934 1.00 31.78 491 MET B CA 1
ATOM 3556 C C . MET B 1 142 ? -30.007 21.307 -51.685 1.00 30.18 491 MET B C 1
ATOM 3557 O O . MET B 1 142 ? -30.192 20.477 -52.573 1.00 33.52 491 MET B O 1
ATOM 3562 N N . GLN B 1 143 ? -30.924 22.198 -51.327 1.00 29.61 492 GLN B N 1
ATOM 3563 C CA . GLN B 1 143 ? -32.259 22.196 -51.912 1.00 32.74 492 GLN B CA 1
ATOM 3564 C C . GLN B 1 143 ? -32.309 22.959 -53.228 1.00 34.53 492 GLN B C 1
ATOM 3565 O O . GLN B 1 143 ? -33.250 22.807 -54.006 1.00 43.20 492 GLN B O 1
ATOM 3571 N N . THR B 1 144 ? -31.292 23.775 -53.481 1.00 37.15 493 THR B N 1
ATOM 3572 C CA . THR B 1 144 ? -31.275 24.610 -54.675 1.00 41.69 493 THR B CA 1
ATOM 3573 C C . THR B 1 144 ? -30.350 24.056 -55.758 1.00 40.54 493 THR B C 1
ATOM 3574 O O . THR B 1 144 ? -30.671 24.113 -56.945 1.00 44.03 493 THR B O 1
ATOM 3578 N N . ASP B 1 145 ? -29.202 23.530 -55.345 1.00 44.68 494 ASP B N 1
ATOM 3579 C CA . ASP B 1 145 ? -28.222 22.986 -56.283 1.00 43.24 494 ASP B CA 1
ATOM 3580 C C . ASP B 1 145 ? -28.120 21.468 -56.149 1.00 45.32 494 ASP B C 1
ATOM 3581 O O . ASP B 1 145 ? -27.029 20.912 -56.016 1.00 43.04 494 ASP B O 1
ATOM 3586 N N . THR B 1 146 ? -29.273 20.807 -56.174 1.00 48.71 495 THR B N 1
ATOM 3587 C CA . THR B 1 146 ? -29.351 19.359 -56.012 1.00 52.62 495 THR B CA 1
ATOM 3588 C C . THR B 1 146 ? -28.615 18.592 -57.119 1.00 55.15 495 THR B C 1
ATOM 3589 O O . THR B 1 146 ? -28.253 17.429 -56.941 1.00 60.14 495 THR B O 1
ATOM 3593 N N . GLN B 1 147 ? -28.386 19.250 -58.253 1.00 53.82 496 GLN B N 1
ATOM 3594 C CA . GLN B 1 147 ? -27.764 18.605 -59.409 1.00 47.81 496 GLN B CA 1
ATOM 3595 C C . GLN B 1 147 ? -26.276 18.306 -59.201 1.00 50.66 496 GLN B C 1
ATOM 3596 O O . GLN B 1 147 ? -25.758 17.325 -59.736 1.00 53.76 496 GLN B O 1
ATOM 3598 N N . ASP B 1 148 ? -25.589 19.150 -58.437 1.00 45.08 497 ASP B N 1
ATOM 3599 C CA . ASP B 1 148 ? -24.183 18.910 -58.125 1.00 44.75 497 ASP B CA 1
ATOM 3600 C C . ASP B 1 148 ? -24.069 17.835 -57.047 1.00 50.65 497 ASP B C 1
ATOM 3601 O O . ASP B 1 148 ? -24.079 18.136 -55.853 1.00 52.76 497 ASP B O 1
ATOM 3606 N N . HIS B 1 149 ? -23.941 16.585 -57.482 1.00 49.88 498 HIS B N 1
ATOM 3607 C CA . HIS B 1 149 ? -23.960 15.438 -56.581 1.00 41.88 498 HIS B CA 1
ATOM 3608 C C . HIS B 1 149 ? -22.814 15.450 -55.573 1.00 39.43 498 HIS B C 1
ATOM 3609 O O . HIS B 1 149 ? -23.019 15.178 -54.388 1.00 39.70 498 HIS B O 1
ATOM 3616 N N . GLN B 1 150 ? -21.612 15.771 -56.042 1.00 34.67 499 GLN B N 1
ATOM 3617 C CA . GLN B 1 150 ? -20.436 15.754 -55.178 1.00 40.68 499 GLN B CA 1
ATOM 3618 C C . GLN B 1 150 ? -20.555 16.778 -54.050 1.00 45.50 499 GLN B C 1
ATOM 3619 O O . GLN B 1 150 ? -20.326 16.456 -52.884 1.00 51.30 499 GLN B O 1
ATOM 3625 N N . LYS B 1 151 ? -20.920 18.007 -54.399 1.00 40.31 500 LYS B N 1
ATOM 3626 C CA . LYS B 1 151 ? -21.083 19.061 -53.404 1.00 41.62 500 LYS B CA 1
ATOM 3627 C C . LYS B 1 151 ? -22.256 18.747 -52.479 1.00 38.11 500 LYS B C 1
ATOM 3628 O O . LYS B 1 151 ? -22.233 19.073 -51.293 1.00 36.06 500 LYS B O 1
ATOM 3634 N N . LEU B 1 152 ? -23.274 18.099 -53.033 1.00 33.73 501 LEU B N 1
ATOM 3635 C CA . LEU B 1 152 ? -24.442 17.699 -52.263 1.00 36.16 501 LEU B CA 1
ATOM 3636 C C . LEU B 1 152 ? -24.054 16.733 -51.145 1.00 35.70 501 LEU B C 1
ATOM 3637 O O . LEU B 1 152 ? -24.531 16.854 -50.016 1.00 32.45 501 LEU B O 1
ATOM 3642 N N . CYS B 1 153 ? -23.184 15.779 -51.466 1.00 33.98 502 CYS B N 1
ATOM 3643 C CA . CYS B 1 153 ? -22.731 14.787 -50.493 1.00 32.71 502 CYS B CA 1
ATOM 3644 C C . CYS B 1 153 ? -21.898 15.421 -49.383 1.00 32.53 502 CYS B C 1
ATOM 3645 O O . CYS B 1 153 ? -22.099 15.126 -48.206 1.00 31.51 502 CYS B O 1
ATOM 3648 N N . TYR B 1 154 ? -20.961 16.287 -49.760 1.00 34.38 503 TYR B N 1
ATOM 3649 C CA . TYR B 1 154 ? -20.100 16.942 -48.781 1.00 35.75 503 TYR B CA 1
ATOM 3650 C C . TYR B 1 154 ? -20.880 17.914 -47.900 1.00 34.06 503 TYR B C 1
ATOM 3651 O O . TYR B 1 154 ? -20.566 18.076 -46.721 1.00 28.31 503 TYR B O 1
ATOM 3660 N N . SER B 1 155 ? -21.898 18.551 -48.472 1.00 29.09 504 SER B N 1
ATOM 3661 C CA . SER B 1 155 ? -22.763 19.441 -47.706 1.00 28.03 504 SER B CA 1
ATOM 3662 C C . SER B 1 155 ? -23.517 18.664 -46.627 1.00 35.99 504 SER B C 1
ATOM 3663 O O . SER B 1 155 ? -23.607 19.103 -45.481 1.00 33.29 504 SER B O 1
ATOM 3666 N N . ALA B 1 156 ? -24.054 17.507 -47.000 1.00 37.09 505 ALA B N 1
ATOM 3667 C CA . ALA B 1 156 ? -24.758 16.653 -46.049 1.00 31.67 505 ALA B CA 1
ATOM 3668 C C . ALA B 1 156 ? -23.812 16.171 -44.954 1.00 35.56 505 ALA B C 1
ATOM 3669 O O . ALA B 1 156 ? -24.194 16.079 -43.786 1.00 25.95 505 ALA B O 1
ATOM 3671 N N . LEU B 1 157 ? -22.570 15.888 -45.336 1.00 31.43 506 LEU B N 1
ATOM 3672 C CA . LEU B 1 157 ? -21.562 15.420 -44.392 1.00 30.54 506 LEU B CA 1
ATOM 3673 C C . LEU B 1 157 ? -21.194 16.501 -43.377 1.00 34.61 506 LEU B C 1
ATOM 3674 O O . LEU B 1 157 ? -21.207 16.257 -42.168 1.00 34.28 506 LEU B O 1
ATOM 3679 N N . ILE B 1 158 ? -20.865 17.691 -43.871 1.00 25.87 507 ILE B N 1
ATOM 3680 C CA . ILE B 1 158 ? -20.489 18.804 -43.003 1.00 28.03 507 ILE B CA 1
ATOM 3681 C C . ILE B 1 158 ? -21.644 19.185 -42.088 1.00 31.45 507 ILE B C 1
ATOM 3682 O O . ILE B 1 158 ? -21.448 19.492 -40.911 1.00 28.41 507 ILE B O 1
ATOM 3687 N N . LEU B 1 159 ? -22.850 19.152 -42.641 1.00 30.83 508 LEU B N 1
ATOM 3688 C CA . LEU B 1 159 ? -24.053 19.445 -41.879 1.00 31.83 508 LEU B CA 1
ATOM 3689 C C . LEU B 1 159 ? -24.213 18.446 -40.735 1.00 35.99 508 LEU B C 1
ATOM 3690 O O . LEU B 1 159 ? -24.563 18.821 -39.616 1.00 34.86 508 LEU B O 1
ATOM 3695 N N . ALA B 1 160 ? -23.938 17.177 -41.019 1.00 35.00 509 ALA B N 1
ATOM 3696 C CA . ALA B 1 160 ? -24.009 16.135 -40.002 1.00 36.21 509 ALA B CA 1
ATOM 3697 C C . ALA B 1 160 ? -22.914 16.321 -38.954 1.00 37.22 509 ALA B C 1
ATOM 3698 O O . ALA B 1 160 ? -23.110 16.014 -37.777 1.00 39.81 509 ALA B O 1
ATOM 3700 N N . MET B 1 161 ? -21.768 16.838 -39.383 1.00 31.74 510 MET B N 1
ATOM 3701 C CA . MET B 1 161 ? -20.646 17.055 -38.475 1.00 29.03 510 MET B CA 1
ATOM 3702 C C . MET B 1 161 ? -20.917 18.174 -37.470 1.00 31.03 510 MET B C 1
ATOM 3703 O O . MET B 1 161 ? -20.645 18.021 -36.281 1.00 32.76 510 MET B O 1
ATOM 3708 N N . VAL B 1 162 ? -21.451 19.295 -37.945 1.00 26.83 511 VAL B N 1
ATOM 3709 C CA . VAL B 1 162 ? -21.639 20.456 -37.080 1.00 31.59 511 VAL B CA 1
ATOM 3710 C C . VAL B 1 162 ? -22.806 20.256 -36.116 1.00 35.21 511 VAL B C 1
ATOM 3711 O O . VAL B 1 162 ? -22.903 20.944 -35.100 1.00 38.21 511 VAL B O 1
ATOM 3715 N N . PHE B 1 163 ? -23.686 19.313 -36.435 1.00 32.79 512 PHE B N 1
ATOM 3716 C CA . PHE B 1 163 ? -24.805 18.990 -35.559 1.00 33.28 512 PHE B CA 1
ATOM 3717 C C . PHE B 1 163 ? -24.518 17.750 -34.710 1.00 37.00 512 PHE B C 1
ATOM 3718 O O . PHE B 1 163 ? -25.372 17.303 -33.944 1.00 34.60 512 PHE B O 1
ATOM 3726 N N . SER B 1 164 ? -23.309 17.210 -34.835 1.00 39.00 513 SER B N 1
ATOM 3727 C CA . SER B 1 164 ? -22.980 15.925 -34.216 1.00 38.10 513 SER B CA 1
ATOM 3728 C C . SER B 1 164 ? -22.748 16.005 -32.708 1.00 38.73 513 SER B C 1
ATOM 3729 O O . SER B 1 164 ? -22.612 14.976 -32.048 1.00 45.55 513 SER B O 1
ATOM 3732 N N . MET B 1 165 ? -22.701 17.215 -32.162 1.00 38.58 514 MET B N 1
ATOM 3733 C CA . MET B 1 165 ? -22.464 17.383 -30.730 1.00 40.79 514 MET B CA 1
ATOM 3734 C C . MET B 1 165 ? -23.770 17.581 -29.963 1.00 43.77 514 MET B C 1
ATOM 3735 O O . MET B 1 165 ? -23.776 17.623 -28.733 1.00 49.87 514 MET B O 1
ATOM 3740 N N . GLY B 1 166 ? -24.872 17.704 -30.696 1.00 42.40 515 GLY B N 1
ATOM 3741 C CA . GLY B 1 166 ? -26.190 17.756 -30.090 1.00 44.82 515 GLY B CA 1
ATOM 3742 C C . GLY B 1 166 ? -26.455 18.986 -29.243 1.00 46.08 515 GLY B C 1
ATOM 3743 O O . GLY B 1 166 ? -27.148 18.910 -28.228 1.00 51.86 515 GLY B O 1
ATOM 3744 N N . GLU B 1 167 ? -25.904 20.121 -29.656 1.00 45.08 516 GLU B N 1
ATOM 3745 C CA . GLU B 1 167 ? -26.113 21.374 -28.939 1.00 44.65 516 GLU B CA 1
ATOM 3746 C C . GLU B 1 167 ? -27.199 22.215 -29.604 1.00 44.30 516 GLU B C 1
ATOM 3747 O O . GLU B 1 167 ? -27.445 22.091 -30.805 1.00 44.23 516 GLU B O 1
ATOM 3753 N N . ALA B 1 168 ? -27.845 23.068 -28.816 1.00 41.30 517 ALA B N 1
ATOM 3754 C CA . ALA B 1 168 ? -28.931 23.907 -29.309 1.00 41.54 517 ALA B CA 1
ATOM 3755 C C . ALA B 1 168 ? -28.449 24.898 -30.367 1.00 41.53 517 ALA B C 1
ATOM 3756 O O . ALA B 1 168 ? -27.278 25.277 -30.393 1.00 44.86 517 ALA B O 1
ATOM 3758 N N . VAL B 1 169 ? -29.363 25.305 -31.242 1.00 41.96 518 VAL B N 1
ATOM 3759 C CA . VAL B 1 169 ? -29.056 26.236 -32.322 1.00 45.52 518 VAL B CA 1
ATOM 3760 C C . VAL B 1 169 ? -29.996 27.439 -32.263 1.00 49.16 518 VAL B C 1
ATOM 3761 O O . VAL B 1 169 ? -31.063 27.355 -31.652 1.00 46.14 518 VAL B O 1
ATOM 3765 N N . PRO B 1 170 ? -29.597 28.568 -32.879 1.00 45.68 519 PRO B N 1
ATOM 3766 C CA . PRO B 1 170 ? -30.492 29.727 -32.979 1.00 40.09 519 PRO B CA 1
ATOM 3767 C C . PRO B 1 170 ? -31.843 29.367 -33.591 1.00 43.49 519 PRO B C 1
ATOM 3768 O O . PRO B 1 170 ? -31.893 28.609 -34.560 1.00 46.24 519 PRO B O 1
ATOM 3772 N N . TYR B 1 171 ? -32.917 29.915 -33.031 1.00 41.04 520 TYR B N 1
ATOM 3773 C CA . TYR B 1 171 ? -34.276 29.597 -33.464 1.00 44.25 520 TYR B CA 1
ATOM 3774 C C . TYR B 1 171 ? -34.514 29.918 -34.938 1.00 45.52 520 TYR B C 1
ATOM 3775 O O . TYR B 1 171 ? -35.330 29.272 -35.596 1.00 50.21 520 TYR B O 1
ATOM 3784 N N . ALA B 1 172 ? -33.793 30.908 -35.455 1.00 41.79 521 ALA B N 1
ATOM 3785 C CA . ALA B 1 172 ? -33.951 31.321 -36.846 1.00 42.93 521 ALA B CA 1
ATOM 3786 C C . ALA B 1 172 ? -33.490 30.242 -37.827 1.00 36.52 521 ALA B C 1
ATOM 3787 O O . ALA B 1 172 ? -33.869 30.266 -38.996 1.00 39.42 521 ALA B O 1
ATOM 3789 N N . HIS B 1 173 ? -32.683 29.298 -37.349 1.00 33.84 522 HIS B N 1
ATOM 3790 C CA . HIS B 1 173 ? -32.192 28.207 -38.191 1.00 33.08 522 HIS B CA 1
ATOM 3791 C C . HIS B 1 173 ? -33.324 27.316 -38.698 1.00 33.01 522 HIS B C 1
ATOM 3792 O O . HIS B 1 173 ? -33.240 26.755 -39.790 1.00 40.58 522 HIS B O 1
ATOM 3799 N N . TYR B 1 174 ? -34.386 27.194 -37.907 1.00 36.43 523 TYR B N 1
ATOM 3800 C CA . TYR B 1 174 ? -35.487 26.295 -38.246 1.00 38.83 523 TYR B CA 1
ATOM 3801 C C . TYR B 1 174 ? -36.297 26.782 -39.447 1.00 43.83 523 TYR B C 1
ATOM 3802 O O . TYR B 1 174 ? -37.183 26.076 -39.931 1.00 40.70 523 TYR B O 1
ATOM 3811 N N . GLU B 1 175 ? -35.987 27.982 -39.929 1.00 42.44 524 GLU B N 1
ATOM 3812 C CA . GLU B 1 175 ? -36.618 28.503 -41.135 1.00 41.93 524 GLU B CA 1
ATOM 3813 C C . GLU B 1 175 ? -36.163 27.713 -42.359 1.00 41.66 524 GLU B C 1
ATOM 3814 O O . GLU B 1 175 ? -36.903 27.575 -43.333 1.00 47.16 524 GLU B O 1
ATOM 3820 N N . HIS B 1 176 ? -34.941 27.195 -42.304 1.00 37.34 525 HIS B N 1
ATOM 3821 C CA . HIS B 1 176 ? -34.381 26.448 -43.425 1.00 39.42 525 HIS B CA 1
ATOM 3822 C C . HIS B 1 176 ? -33.923 25.055 -43.007 1.00 33.81 525 HIS B C 1
ATOM 3823 O O . HIS B 1 176 ? -33.632 24.211 -43.852 1.00 32.96 525 HIS B O 1
ATOM 3830 N N . LEU B 1 177 ? -33.851 24.823 -41.702 1.00 38.38 526 LEU B N 1
ATOM 3831 C CA . LEU B 1 177 ? -33.497 23.507 -41.180 1.00 42.76 526 LEU B CA 1
ATOM 3832 C C . LEU B 1 177 ? -34.666 22.905 -40.407 1.00 40.25 526 LEU B C 1
ATOM 3833 O O . LEU B 1 177 ? -34.474 22.242 -39.390 1.00 35.53 526 LEU B O 1
ATOM 3838 N N . GLY B 1 178 ? -35.879 23.152 -40.891 1.00 39.14 527 GLY B N 1
ATOM 3839 C CA . GLY B 1 178 ? -37.075 22.683 -40.218 1.00 30.97 527 GLY B CA 1
ATOM 3840 C C . GLY B 1 178 ? -37.770 21.519 -40.898 1.00 33.23 527 GLY B C 1
ATOM 3841 O O . GLY B 1 178 ? -37.141 20.716 -41.590 1.00 36.28 527 GLY B O 1
ATOM 3842 N N . THR B 1 179 ? -39.083 21.441 -40.701 1.00 31.98 528 THR B N 1
ATOM 3843 C CA . THR B 1 179 ? -39.892 20.354 -41.244 1.00 29.71 528 THR B CA 1
ATOM 3844 C C . THR B 1 179 ? -39.811 20.218 -42.776 1.00 31.80 528 THR B C 1
ATOM 3845 O O . THR B 1 179 ? -39.665 19.101 -43.275 1.00 33.47 528 THR B O 1
ATOM 3849 N N . PRO B 1 180 ? -39.890 21.338 -43.530 1.00 32.27 529 PRO B N 1
ATOM 3850 C CA . PRO B 1 180 ? -39.759 21.160 -44.983 1.00 27.52 529 PRO B CA 1
ATOM 3851 C C . PRO B 1 180 ? -38.404 20.591 -45.406 1.00 26.90 529 PRO B C 1
ATOM 3852 O O 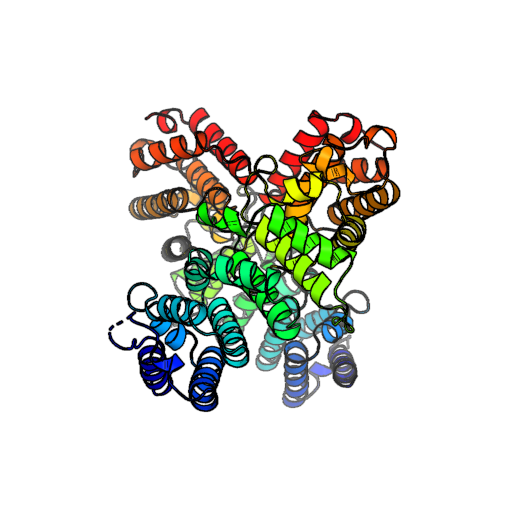. PRO B 1 180 ? -38.346 19.808 -46.352 1.00 34.95 529 PRO B O 1
ATOM 3856 N N . PHE B 1 181 ? -37.335 20.986 -44.721 1.00 31.18 530 PHE B N 1
ATOM 3857 C CA . PHE B 1 181 ? -36.006 20.467 -45.029 1.00 32.20 530 PHE B CA 1
ATOM 3858 C C . PHE B 1 181 ? -35.883 18.987 -44.673 1.00 35.64 530 PHE B C 1
ATOM 3859 O O . PHE B 1 181 ? -35.241 18.220 -45.391 1.00 39.49 530 PHE B O 1
ATOM 3867 N N . ALA B 1 182 ? -36.496 18.593 -43.561 1.00 29.68 531 ALA B N 1
ATOM 3868 C CA . ALA B 1 182 ? -36.497 17.197 -43.142 1.00 25.70 531 ALA B CA 1
ATOM 3869 C C . ALA B 1 182 ? -37.255 16.338 -44.146 1.00 27.81 531 ALA B C 1
ATOM 3870 O O . ALA B 1 182 ? -36.858 15.209 -44.435 1.00 30.19 531 ALA B O 1
ATOM 3872 N N . GLN B 1 183 ? -38.342 16.884 -44.682 1.00 29.63 532 GLN B N 1
ATOM 3873 C CA . GLN B 1 183 ? -39.128 16.186 -45.693 1.00 31.49 532 GLN B CA 1
ATOM 3874 C C . GLN B 1 183 ? -38.324 16.058 -46.986 1.00 35.65 532 GLN B C 1
ATOM 3875 O O . GLN B 1 183 ? -38.420 15.053 -47.693 1.00 34.40 532 GLN B O 1
ATOM 3881 N N . PHE B 1 184 ? -37.527 17.082 -47.280 1.00 29.55 533 PHE B N 1
ATOM 3882 C CA . PHE B 1 184 ? -36.629 17.067 -48.431 1.00 31.79 533 PHE B CA 1
ATOM 3883 C C . PHE B 1 184 ? -35.618 15.925 -48.324 1.00 30.56 533 PHE B C 1
ATOM 3884 O O . PHE B 1 184 ? -35.356 15.220 -49.300 1.00 30.99 533 PHE B O 1
ATOM 3892 N N . LEU B 1 185 ? -35.068 15.740 -47.129 1.00 29.95 534 LEU B N 1
ATOM 3893 C CA . LEU B 1 185 ? -34.106 14.671 -46.879 1.00 28.61 534 LEU B CA 1
ATOM 3894 C C . LEU B 1 185 ? -34.773 13.296 -46.972 1.00 29.93 534 LEU B C 1
ATOM 3895 O O . LEU B 1 185 ? -34.203 12.355 -47.529 1.00 28.05 534 LEU B O 1
ATOM 3900 N N . LEU B 1 186 ? -35.984 13.189 -46.430 1.00 30.59 535 LEU B N 1
ATOM 3901 C CA . LEU B 1 186 ? -36.744 11.944 -46.488 1.00 29.71 535 LEU B CA 1
ATOM 3902 C C . LEU B 1 186 ? -37.057 11.536 -47.924 1.00 32.69 535 LEU B C 1
ATOM 3903 O O . LEU B 1 186 ? -36.999 10.355 -48.267 1.00 31.16 535 LEU B O 1
ATOM 3908 N N . ASN B 1 187 ? -37.382 12.517 -48.760 1.00 37.12 536 ASN B N 1
ATOM 3909 C CA . ASN B 1 187 ? -37.671 12.257 -50.166 1.00 37.78 536 ASN B CA 1
ATOM 3910 C C . ASN B 1 187 ? -36.475 11.650 -50.886 1.00 34.75 536 ASN B C 1
ATOM 3911 O O . ASN B 1 187 ? -36.632 10.768 -51.727 1.00 42.45 536 ASN B O 1
ATOM 3916 N N . ILE B 1 188 ? -35.282 12.127 -50.549 1.00 33.95 537 ILE B N 1
ATOM 3917 C CA . ILE B 1 188 ? -34.055 11.613 -51.149 1.00 39.13 537 ILE B CA 1
ATOM 3918 C C . ILE B 1 188 ? -33.800 10.176 -50.708 1.00 39.00 537 ILE B C 1
ATOM 3919 O O . ILE B 1 188 ? -33.411 9.331 -51.513 1.00 41.20 537 ILE B O 1
ATOM 3924 N N . VAL B 1 189 ? -34.023 9.907 -49.425 1.00 36.89 538 VAL B N 1
ATOM 3925 C CA . VAL B 1 189 ? -33.854 8.564 -48.881 1.00 38.29 538 VAL B CA 1
ATOM 3926 C C . VAL B 1 189 ? -34.794 7.579 -49.576 1.00 38.56 538 VAL B C 1
ATOM 3927 O O . VAL B 1 189 ? -34.399 6.469 -49.928 1.00 37.58 538 VAL B O 1
ATOM 3931 N N . GLU B 1 190 ? -36.030 8.011 -49.802 1.00 37.18 539 GLU B N 1
ATOM 3932 C CA . GLU B 1 190 ? -37.039 7.159 -50.417 1.00 42.57 539 GLU B CA 1
ATOM 3933 C C . GLU B 1 190 ? -36.844 7.024 -51.925 1.00 56.78 539 GLU B C 1
ATOM 3934 O O . GLU B 1 190 ? -36.779 5.914 -52.451 1.00 60.99 539 GLU B O 1
ATOM 3940 N N . ASP B 1 191 ? -36.753 8.157 -52.616 1.00 61.82 540 ASP B N 1
ATOM 3941 C CA . ASP B 1 191 ? -36.684 8.158 -54.075 1.00 60.72 540 ASP B CA 1
ATOM 3942 C C . ASP B 1 191 ? -35.247 8.146 -54.584 1.00 69.93 540 ASP B C 1
ATOM 3943 O O . ASP B 1 191 ? -34.855 7.259 -55.339 1.00 73.19 540 ASP B O 1
ATOM 3948 N N . GLY B 1 192 ? -34.466 9.136 -54.165 1.00 78.87 541 GLY B N 1
ATOM 3949 C CA . GLY B 1 192 ? -33.096 9.270 -54.627 1.00 86.23 541 GLY B CA 1
ATOM 3950 C C . GLY B 1 192 ? -32.994 10.133 -55.868 1.00 96.42 541 GLY B C 1
ATOM 3951 O O . GLY B 1 192 ? -34.006 10.554 -56.428 1.00 105.93 541 GLY B O 1
ATOM 3952 N N . LEU B 1 193 ? -31.766 10.405 -56.294 1.00 91.86 542 LEU B N 1
ATOM 3953 C CA . LEU B 1 193 ? -31.534 11.217 -57.481 1.00 90.84 542 LEU B CA 1
ATOM 3954 C C . LEU B 1 193 ? -31.146 10.354 -58.676 1.00 94.97 542 LEU B C 1
ATOM 3955 O O . LEU B 1 193 ? -30.722 9.209 -58.515 1.00 98.35 542 LEU B O 1
ATOM 3960 N N . PRO B 1 194 ? -31.290 10.911 -59.874 1.00 93.43 543 PRO B N 1
ATOM 3961 C CA . PRO B 1 194 ? -30.938 10.198 -61.094 1.00 91.75 543 PRO B CA 1
ATOM 3962 C C . PRO B 1 194 ? -29.424 10.108 -61.258 1.00 92.53 543 PRO B C 1
ATOM 3963 O O . PRO B 1 194 ? -28.904 9.117 -61.772 1.00 94.74 543 PRO B O 1
ATOM 3965 N N . LEU B 1 195 ? -28.723 11.146 -60.813 1.00 92.79 544 LEU B N 1
ATOM 3966 C CA . LEU B 1 195 ? -27.272 11.210 -60.945 1.00 97.93 544 LEU B CA 1
ATOM 3967 C C . LEU B 1 195 ? -26.566 10.379 -59.877 1.00 105.31 544 LEU B C 1
ATOM 3968 O O . LEU B 1 195 ? -25.354 10.175 -59.939 1.00 106.72 544 LEU B O 1
ATOM 3970 N N . ASP B 1 196 ? -27.328 9.907 -58.896 1.00 113.92 545 ASP B N 1
ATOM 3971 C CA . ASP B 1 196 ? -26.775 9.084 -57.827 1.00 118.10 545 ASP B CA 1
ATOM 3972 C C . ASP B 1 196 ? -26.766 7.612 -58.225 1.00 123.46 545 ASP B C 1
ATOM 3973 O O . ASP B 1 196 ? -27.640 6.845 -57.820 1.00 125.92 545 ASP B O 1
ATOM 3975 N N . THR B 1 197 ? -25.773 7.225 -59.020 1.00 124.83 546 THR B N 1
ATOM 3976 C CA . THR B 1 197 ? -25.665 5.853 -59.502 1.00 123.22 546 THR B CA 1
ATOM 3977 C C . THR B 1 197 ? -24.975 4.953 -58.482 1.00 122.59 546 THR B C 1
ATOM 3978 O O . THR B 1 197 ? -25.054 3.728 -58.569 1.00 122.81 546 THR B O 1
ATOM 3980 N N . THR B 1 198 ? -24.298 5.567 -57.516 1.00 120.07 547 THR B N 1
ATOM 3981 C CA . THR B 1 198 ? -23.588 4.821 -56.483 1.00 113.13 547 THR B CA 1
ATOM 3982 C C . THR B 1 198 ? -24.436 4.675 -55.223 1.00 106.88 547 THR B C 1
ATOM 3983 O O . THR B 1 198 ? -24.155 3.829 -54.372 1.00 107.78 547 THR B O 1
ATOM 3985 N N . GLU B 1 199 ? -25.467 5.510 -55.115 1.00 94.06 548 GLU B N 1
ATOM 3986 C CA . GLU B 1 199 ? -26.405 5.484 -53.992 1.00 85.63 548 GLU B CA 1
ATOM 3987 C C . GLU B 1 199 ? -25.711 5.632 -52.637 1.00 72.58 548 GLU B C 1
ATOM 3988 O O . GLU B 1 199 ? -25.873 4.791 -51.752 1.00 62.86 548 GLU B O 1
ATOM 3990 N N . GLN B 1 200 ? -24.941 6.704 -52.484 1.00 64.52 549 GLN B N 1
ATOM 3991 C CA . GLN B 1 200 ? -24.256 6.988 -51.227 1.00 57.79 549 GLN B CA 1
ATOM 3992 C C . GLN B 1 200 ? -24.969 8.119 -50.490 1.00 48.68 549 GLN B C 1
ATOM 3993 O O . GLN B 1 200 ? -24.863 8.255 -49.270 1.00 46.50 549 GLN B O 1
ATOM 3999 N N . LEU B 1 201 ? -25.707 8.918 -51.251 1.00 41.37 550 LEU B N 1
ATOM 4000 C CA . LEU B 1 201 ? -26.433 10.067 -50.719 1.00 38.73 550 LEU B CA 1
ATOM 4001 C C . LEU B 1 201 ? -27.557 9.718 -49.722 1.00 36.30 550 LEU B C 1
ATOM 4002 O O . LEU B 1 201 ? -27.712 10.420 -48.722 1.00 34.08 550 LEU B O 1
ATOM 4007 N N . PRO B 1 202 ? -28.351 8.655 -49.988 1.00 33.54 551 PRO B N 1
ATOM 4008 C CA . PRO B 1 202 ? -29.394 8.309 -49.011 1.00 37.85 551 PRO B CA 1
ATOM 4009 C C . PRO B 1 202 ? -28.877 8.054 -47.593 1.00 40.04 551 PRO B C 1
ATOM 4010 O O . PRO B 1 202 ? -29.514 8.496 -46.636 1.00 43.07 551 PRO B O 1
ATOM 4014 N N . ASP B 1 203 ? -27.753 7.355 -47.462 1.00 38.90 552 ASP B N 1
ATOM 4015 C CA . ASP B 1 203 ? -27.168 7.097 -46.149 1.00 35.28 552 ASP B CA 1
ATOM 4016 C C . ASP B 1 203 ? -26.702 8.394 -45.488 1.00 35.79 552 ASP B C 1
ATOM 4017 O O . ASP B 1 203 ? -26.858 8.575 -44.281 1.00 38.59 552 ASP B O 1
ATOM 4022 N N . LEU B 1 204 ? -26.128 9.291 -46.283 1.00 36.04 553 LEU B N 1
ATOM 4023 C CA . LEU B 1 204 ? -25.677 10.582 -45.778 1.00 34.11 553 LEU B CA 1
ATOM 4024 C C . LEU B 1 204 ? -26.855 11.399 -45.262 1.00 33.50 553 LEU B C 1
ATOM 4025 O O . LEU B 1 204 ? -26.736 12.116 -44.268 1.00 31.10 553 LEU B O 1
ATOM 4030 N N . CYS B 1 205 ? -27.992 11.283 -45.941 1.00 22.51 554 CYS B N 1
ATOM 4031 C CA . CYS B 1 205 ? -29.204 11.980 -45.522 1.00 30.83 554 CYS B CA 1
ATOM 4032 C C . CYS B 1 205 ? -29.806 11.362 -44.261 1.00 25.88 554 CYS B C 1
ATOM 4033 O O . CYS B 1 205 ? -30.363 12.074 -43.428 1.00 30.30 554 CYS B O 1
ATOM 4036 N N . VAL B 1 206 ? -29.691 10.044 -44.120 1.00 25.71 555 VAL B N 1
ATOM 4037 C CA . VAL B 1 206 ? -30.123 9.377 -42.896 1.00 28.30 555 VAL B CA 1
ATOM 4038 C C . VAL B 1 206 ? -29.293 9.873 -41.716 1.00 30.42 555 VAL B C 1
ATOM 4039 O O . VAL B 1 206 ? -29.837 10.229 -40.667 1.00 27.92 555 VAL B O 1
ATOM 4043 N N . ASN B 1 207 ? -27.977 9.909 -41.902 1.00 21.71 556 ASN B N 1
ATOM 4044 C CA . ASN B 1 207 ? -27.068 10.405 -40.876 1.00 26.47 556 ASN B CA 1
ATOM 4045 C C . ASN B 1 207 ? -27.376 11.847 -40.491 1.00 30.04 556 ASN B C 1
ATOM 4046 O O . ASN B 1 207 ? -27.303 12.217 -39.319 1.00 32.49 556 ASN B O 1
ATOM 4051 N N . LEU B 1 208 ? -27.734 12.654 -41.486 1.00 30.45 557 LEU B N 1
ATOM 4052 C CA . LEU B 1 208 ? -28.043 14.060 -41.259 1.00 30.42 557 LEU B CA 1
ATOM 4053 C C . LEU B 1 208 ? -29.319 14.208 -40.436 1.00 26.19 557 LEU B C 1
ATOM 4054 O O . LEU B 1 208 ? -29.385 15.033 -39.529 1.00 29.45 557 LEU B O 1
ATOM 4059 N N . LEU B 1 209 ? -30.329 13.405 -40.756 1.00 27.69 558 LEU B N 1
ATOM 4060 C CA . LEU B 1 209 ? -31.563 13.391 -39.979 1.00 31.21 558 LEU B CA 1
ATOM 4061 C C . LEU B 1 209 ? -31.284 12.995 -38.531 1.00 31.21 558 LEU B C 1
ATOM 4062 O O . LEU B 1 209 ? -31.851 13.569 -37.600 1.00 30.94 558 LEU B O 1
ATOM 4067 N N . LEU B 1 210 ? -30.405 12.013 -38.348 1.00 27.40 559 LEU B N 1
ATOM 4068 C CA . LEU B 1 210 ? -30.013 11.571 -37.014 1.00 31.05 559 LEU B CA 1
ATOM 4069 C C . LEU B 1 210 ? -29.275 12.661 -36.247 1.00 31.16 559 LEU B C 1
ATOM 4070 O O . LEU B 1 210 ? -29.497 12.847 -35.051 1.00 35.01 559 LEU B O 1
ATOM 4075 N N . ALA B 1 211 ? -28.395 13.374 -36.942 1.00 31.70 560 ALA B N 1
ATOM 4076 C CA . ALA B 1 211 ? -27.589 14.417 -36.317 1.00 24.98 560 ALA B CA 1
ATOM 4077 C C . ALA B 1 211 ? -28.446 15.618 -35.926 1.00 30.80 560 ALA B C 1
ATOM 4078 O O . ALA B 1 211 ? -28.303 16.157 -34.830 1.00 30.07 560 ALA B O 1
ATOM 4080 N N . LEU B 1 212 ? -29.327 16.034 -36.831 1.00 35.20 561 LEU B N 1
ATOM 4081 C CA . LEU B 1 212 ? -30.226 17.160 -36.588 1.00 39.02 561 LEU B CA 1
ATOM 4082 C C . LEU B 1 212 ? -31.146 16.921 -35.397 1.00 32.79 561 LEU B C 1
ATOM 4083 O O . LEU B 1 212 ? -31.477 17.848 -34.663 1.00 33.13 561 LEU B O 1
ATOM 4088 N N . ASN B 1 213 ? -31.558 15.672 -35.214 1.00 34.88 562 ASN B N 1
ATOM 4089 C CA . ASN B 1 213 ? -32.515 15.327 -34.172 1.00 32.27 562 ASN B CA 1
ATOM 4090 C C . ASN B 1 213 ? -31.893 15.295 -32.779 1.00 37.95 562 ASN B C 1
ATOM 4091 O O . ASN B 1 213 ? -32.603 15.366 -31.774 1.00 38.16 562 ASN B O 1
ATOM 4096 N N . LEU B 1 214 ? -30.566 15.196 -32.729 1.00 34.69 563 LEU B N 1
ATOM 4097 C CA . LEU B 1 214 ? -29.842 15.041 -31.469 1.00 35.34 563 LEU B CA 1
ATOM 4098 C C . LEU B 1 214 ? -30.142 16.138 -30.452 1.00 41.13 563 LEU B C 1
ATOM 4099 O O . LEU B 1 214 ? -30.359 15.856 -29.273 1.00 51.14 563 LEU B O 1
ATOM 4104 N N . HIS B 1 215 ? -30.156 17.385 -30.910 1.00 33.71 564 HIS B N 1
ATOM 4105 C CA . HIS B 1 215 ? -30.284 18.521 -30.007 1.00 29.97 564 HIS B CA 1
ATOM 4106 C C . HIS B 1 215 ? -31.733 18.817 -29.634 1.00 31.17 564 HIS B C 1
ATOM 4107 O O . HIS B 1 215 ? -31.990 19.564 -28.693 1.00 38.05 564 HIS B O 1
ATOM 4114 N N . LEU B 1 216 ? -32.674 18.245 -30.377 1.00 30.46 565 LEU B N 1
ATOM 4115 C CA . LEU B 1 216 ? -34.090 18.507 -30.139 1.00 36.95 565 LEU B CA 1
ATOM 4116 C C . LEU B 1 216 ? -34.570 17.791 -28.881 1.00 47.17 565 LEU B C 1
ATOM 4117 O O . LEU B 1 216 ? -34.679 16.567 -28.861 1.00 44.51 565 LEU B O 1
ATOM 4122 N N . PRO B 1 217 ? -34.849 18.561 -27.818 1.00 63.09 566 PRO B N 1
ATOM 4123 C CA . PRO B 1 217 ? -35.173 18.000 -26.506 1.00 77.31 566 PRO B CA 1
ATOM 4124 C C . PRO B 1 217 ? -36.666 17.766 -26.307 1.00 87.69 566 PRO B C 1
ATOM 4125 O O . PRO B 1 217 ? -37.104 17.527 -25.181 1.00 92.58 566 PRO B O 1
ATOM 4129 N N . ALA B 1 218 ? -37.435 17.825 -27.388 1.00 91.94 567 ALA B N 1
ATOM 4130 C CA . ALA B 1 218 ? -38.881 17.679 -27.297 1.00 97.07 567 ALA B CA 1
ATOM 4131 C C . ALA B 1 218 ? -39.444 16.982 -28.528 1.00 100.21 567 ALA B C 1
ATOM 4132 O O . ALA B 1 218 ? -39.359 17.502 -29.639 1.00 104.63 567 ALA B O 1
ATOM 4134 N N . ALA B 1 219 ? -40.019 15.801 -28.323 1.00 96.71 568 ALA B N 1
ATOM 4135 C CA . ALA B 1 219 ? -40.596 15.029 -29.416 1.00 89.86 568 ALA B CA 1
ATOM 4136 C C . ALA B 1 219 ? -41.906 15.655 -29.881 1.00 92.21 568 ALA B C 1
ATOM 4137 O O . ALA B 1 219 ? -42.395 15.358 -30.971 1.00 91.45 568 ALA B O 1
ATOM 4139 N N . ASP B 1 220 ? -42.467 16.526 -29.047 1.00 99.51 569 ASP B N 1
ATOM 4140 C CA . ASP B 1 220 ? -43.696 17.233 -29.385 1.00 96.91 569 ASP B CA 1
ATOM 4141 C C . ASP B 1 220 ? -43.375 18.550 -30.085 1.00 93.27 569 ASP B C 1
ATOM 4142 O O . ASP B 1 220 ? -44.212 19.108 -30.793 1.00 95.83 569 ASP B O 1
ATOM 4144 N N . GLN B 1 221 ? -42.155 19.037 -29.881 1.00 86.29 570 GLN B N 1
ATOM 4145 C CA . GLN B 1 221 ? -41.690 20.258 -30.531 1.00 77.94 570 GLN B CA 1
ATOM 4146 C C . GLN B 1 221 ? -40.578 19.927 -31.521 1.00 67.13 570 GLN B C 1
ATOM 4147 O O . GLN B 1 221 ? -39.633 20.698 -31.699 1.00 68.05 570 GLN B O 1
ATOM 4153 N N . ASN B 1 222 ? -40.703 18.772 -32.164 1.00 54.07 571 ASN B N 1
ATOM 4154 C CA . ASN B 1 222 ? -39.661 18.254 -33.041 1.00 42.96 571 ASN B CA 1
ATOM 4155 C C . ASN B 1 222 ? -40.016 18.436 -34.514 1.00 35.77 571 ASN B C 1
ATOM 4156 O O . ASN B 1 222 ? -40.991 17.862 -35.000 1.00 40.18 571 ASN B O 1
ATOM 4161 N N . VAL B 1 223 ? -39.211 19.222 -35.222 1.00 31.62 572 VAL B N 1
ATOM 4162 C CA . VAL B 1 223 ? -39.459 19.496 -36.636 1.00 29.83 572 VAL B CA 1
ATOM 4163 C C . VAL B 1 223 ? -39.306 18.240 -37.492 1.00 26.68 572 VAL B C 1
ATOM 4164 O O . VAL B 1 223 ? -39.976 18.091 -38.512 1.00 41.97 572 VAL B O 1
ATOM 4168 N N . ILE B 1 224 ? -38.431 17.335 -37.071 1.00 24.89 573 ILE B N 1
ATOM 4169 C CA . ILE B 1 224 ? -38.215 16.093 -37.807 1.00 26.75 573 ILE B CA 1
ATOM 4170 C C . ILE B 1 224 ? -39.355 15.107 -37.564 1.00 30.10 573 ILE B C 1
ATOM 4171 O O . ILE B 1 224 ? -39.875 14.507 -38.506 1.00 35.81 573 ILE B O 1
ATOM 4176 N N . MET B 1 225 ? -39.743 14.946 -36.302 1.00 26.90 574 MET B N 1
ATOM 4177 C CA . MET B 1 225 ? -40.882 14.098 -35.964 1.00 33.69 574 MET B CA 1
ATOM 4178 C C . MET B 1 225 ? -42.140 14.608 -36.661 1.00 37.17 574 MET B C 1
ATOM 4179 O O . MET B 1 225 ? -42.988 13.824 -37.086 1.00 41.32 574 MET B O 1
ATOM 4184 N N . ALA B 1 226 ? -42.252 15.929 -36.776 1.00 40.43 575 ALA B N 1
ATOM 4185 C CA . ALA B 1 226 ? -43.372 16.538 -37.482 1.00 40.27 575 ALA B CA 1
ATOM 4186 C C . ALA B 1 226 ? -43.384 16.093 -38.940 1.00 39.25 575 ALA B C 1
ATOM 4187 O O . ALA B 1 226 ? -44.436 15.775 -39.488 1.00 39.02 575 ALA B O 1
ATOM 4189 N N . ALA B 1 227 ? -42.207 16.059 -39.557 1.00 32.64 576 ALA B N 1
ATOM 4190 C CA . ALA B 1 227 ? -42.083 15.602 -40.936 1.00 35.74 576 ALA B CA 1
ATOM 4191 C C . ALA B 1 227 ? -42.498 14.138 -41.067 1.00 41.87 576 ALA B C 1
ATOM 4192 O O . ALA B 1 227 ? -43.202 13.766 -42.005 1.00 50.58 576 ALA B O 1
ATOM 4194 N N . LEU B 1 228 ? -42.061 13.315 -40.119 1.00 37.16 577 LEU B N 1
ATOM 4195 C CA . LEU B 1 228 ? -42.405 11.895 -40.109 1.00 38.04 577 LEU B CA 1
ATOM 4196 C C . LEU B 1 228 ? -43.904 11.668 -39.922 1.00 38.22 577 LEU B C 1
ATOM 4197 O O . LEU B 1 228 ? -44.467 10.722 -40.471 1.00 38.68 577 LEU B O 1
ATOM 4202 N N . SER B 1 229 ? -44.544 12.542 -39.150 1.00 39.16 578 SER B N 1
ATOM 4203 C CA . SER B 1 229 ? -45.972 12.422 -38.867 1.00 43.29 578 SER B CA 1
ATOM 4204 C C . SER B 1 229 ? -46.821 12.608 -40.122 1.00 46.95 578 SER B C 1
ATOM 4205 O O . SER B 1 229 ? -47.973 12.181 -40.166 1.00 47.64 578 SER B O 1
ATOM 4208 N N . LYS B 1 230 ? -46.248 13.245 -41.138 1.00 52.29 579 LYS B N 1
ATOM 4209 C CA . LYS B 1 230 ? -46.923 13.402 -42.424 1.00 62.59 579 LYS B CA 1
ATOM 4210 C C . LYS B 1 230 ? -47.056 12.058 -43.133 1.00 72.74 579 LYS B C 1
ATOM 4211 O O . LYS B 1 230 ? -47.874 11.908 -44.042 1.00 75.58 579 LYS B O 1
ATOM 4217 N N . HIS B 1 231 ? -46.241 11.094 -42.707 1.00 77.12 580 HIS B N 1
ATOM 4218 C CA . HIS B 1 231 ? -46.224 9.745 -43.271 1.00 75.52 580 HIS B CA 1
ATOM 4219 C C . HIS B 1 231 ? -45.949 9.790 -44.774 1.00 66.40 580 HIS B C 1
ATOM 4220 O O . HIS B 1 231 ? -46.521 9.026 -45.549 1.00 65.85 580 HIS B O 1
ATOM 4227 N N . ALA B 1 232 ? -45.068 10.700 -45.175 1.00 65.98 581 ALA B N 1
ATOM 4228 C CA . ALA B 1 232 ? -44.679 10.833 -46.572 1.00 65.43 581 ALA B CA 1
ATOM 4229 C C . ALA B 1 232 ? -43.274 10.288 -46.812 1.00 66.62 581 ALA B C 1
ATOM 4230 O O . ALA B 1 232 ? -42.291 10.866 -46.341 1.00 56.29 581 ALA B O 1
ATOM 4232 N N . ASN B 1 233 ? -43.196 9.173 -47.537 1.00 70.33 582 ASN B N 1
ATOM 4233 C CA . ASN B 1 233 ? -41.923 8.589 -47.957 1.00 71.68 582 ASN B CA 1
ATOM 4234 C C . ASN B 1 233 ? -41.036 8.174 -46.785 1.00 67.35 582 ASN B C 1
ATOM 4235 O O . ASN B 1 233 ? -39.874 8.572 -46.704 1.00 69.76 582 ASN B O 1
ATOM 4240 N N . VAL B 1 234 ? -41.593 7.383 -45.875 1.00 64.15 583 VAL B N 1
ATOM 4241 C CA . VAL B 1 234 ? -40.857 6.944 -44.695 1.00 57.51 583 VAL B CA 1
ATOM 4242 C C . VAL B 1 234 ? -40.500 5.459 -44.736 1.00 53.68 583 VAL B C 1
ATOM 4243 O O . VAL B 1 234 ? -39.896 4.938 -43.798 1.00 57.08 583 VAL B O 1
ATOM 4247 N N . LYS B 1 235 ? -40.868 4.784 -45.822 1.00 48.55 584 LYS B N 1
ATOM 4248 C CA . LYS B 1 235 ? -40.656 3.342 -45.945 1.00 46.35 584 LYS B CA 1
ATOM 4249 C C . LYS B 1 235 ? -39.179 2.946 -45.894 1.00 47.68 584 LYS B C 1
ATOM 4250 O O . LYS B 1 235 ? -38.758 2.218 -44.994 1.00 46.86 584 LYS B O 1
ATOM 4256 N N . ILE B 1 236 ? -38.403 3.416 -46.868 1.00 41.47 585 ILE B N 1
ATOM 4257 C CA . ILE B 1 236 ? -36.979 3.098 -46.948 1.00 39.81 585 ILE B CA 1
ATOM 4258 C C . ILE B 1 236 ? -36.234 3.588 -45.709 1.00 40.74 585 ILE B C 1
ATOM 4259 O O . ILE B 1 236 ? -35.329 2.919 -45.206 1.00 40.45 585 ILE B O 1
ATOM 4264 N N . PHE B 1 237 ? -36.633 4.755 -45.215 1.00 38.68 586 PHE B N 1
ATOM 4265 C CA . PHE B 1 237 ? -36.019 5.343 -44.030 1.00 35.18 586 PHE B CA 1
ATOM 4266 C C . PHE B 1 237 ? -36.183 4.451 -42.799 1.00 39.22 586 PHE B C 1
ATOM 4267 O O . PHE B 1 237 ? -35.230 4.232 -42.049 1.00 38.23 586 PHE B O 1
ATOM 4275 N N . SER B 1 238 ? -37.389 3.932 -42.595 1.00 42.39 587 SER B N 1
ATOM 4276 C CA . SER B 1 238 ? -37.657 3.083 -41.438 1.00 42.40 587 SER B CA 1
ATOM 4277 C C . SER B 1 238 ? -36.873 1.772 -41.526 1.00 38.48 587 SER B C 1
ATOM 4278 O O . SER B 1 238 ? -36.516 1.180 -40.508 1.00 39.81 587 SER B O 1
ATOM 4281 N N . GLU B 1 239 ? -36.589 1.333 -42.745 1.00 35.78 588 GLU B N 1
ATOM 4282 C CA . GLU B 1 239 ? -35.824 0.110 -42.949 1.00 43.92 588 GLU B CA 1
ATOM 4283 C C . GLU B 1 239 ? -34.333 0.336 -42.698 1.00 40.79 588 GLU B C 1
ATOM 4284 O O . GLU B 1 239 ? -33.631 -0.562 -42.235 1.00 35.42 588 GLU B O 1
ATOM 4290 N N . LYS B 1 240 ? -33.848 1.536 -42.998 1.00 36.52 589 LYS B N 1
ATOM 4291 C CA . LYS B 1 240 ? -32.447 1.852 -42.748 1.00 33.72 589 LYS B CA 1
ATOM 4292 C C . LYS B 1 240 ? -32.189 2.035 -41.256 1.00 30.95 589 LYS B C 1
ATOM 4293 O O . LYS B 1 240 ? -31.106 1.713 -40.765 1.00 30.48 589 LYS B O 1
ATOM 4299 N N . LEU B 1 241 ? -33.187 2.549 -40.542 1.00 30.21 590 LEU B N 1
ATOM 4300 C CA . LEU B 1 241 ? -33.107 2.672 -39.091 1.00 33.12 590 LEU B CA 1
ATOM 4301 C C . LEU B 1 241 ? -32.965 1.298 -38.448 1.00 28.07 590 LEU B C 1
ATOM 4302 O O . LEU B 1 241 ? -32.187 1.119 -37.512 1.00 31.17 590 LEU B O 1
ATOM 4307 N N . LEU B 1 242 ? -33.724 0.332 -38.959 1.00 30.78 591 LEU B N 1
ATOM 4308 C CA . LEU B 1 242 ? -33.675 -1.036 -38.453 1.00 38.55 591 LEU B CA 1
ATOM 4309 C C . LEU B 1 242 ? -32.292 -1.644 -38.643 1.00 38.61 591 LEU B C 1
ATOM 4310 O O . LEU B 1 242 ? -31.759 -2.286 -37.736 1.00 35.75 591 LEU B O 1
ATOM 4315 N N . LEU B 1 243 ? -31.722 -1.441 -39.829 1.00 39.68 592 LEU B N 1
ATOM 4316 C CA . LEU B 1 243 ? -30.387 -1.939 -40.139 1.00 31.55 592 LEU B CA 1
ATOM 4317 C C . LEU B 1 243 ? -29.348 -1.326 -39.212 1.00 30.31 592 LEU B C 1
ATOM 4318 O O . LEU B 1 243 ? -28.452 -2.017 -38.728 1.00 38.63 592 LEU B O 1
ATOM 4323 N N . LEU B 1 244 ? -29.478 -0.026 -38.964 1.00 29.93 593 LEU B N 1
ATOM 4324 C CA . LEU B 1 244 ? -28.558 0.679 -38.079 1.00 36.17 593 LEU B CA 1
ATOM 4325 C C . LEU B 1 244 ? -28.648 0.173 -36.644 1.00 40.59 593 LEU B C 1
ATOM 4326 O O . LEU B 1 244 ? -27.628 -0.049 -35.994 1.00 46.32 593 LEU B O 1
ATOM 4331 N N . LEU B 1 245 ? -29.870 -0.007 -36.153 1.00 38.22 594 LEU B N 1
ATOM 4332 C CA . LEU B 1 245 ? -30.066 -0.476 -34.787 1.00 36.82 594 LEU B CA 1
ATOM 4333 C C . LEU B 1 245 ? -29.564 -1.907 -34.623 1.00 29.51 594 LEU B C 1
ATOM 4334 O O . LEU B 1 245 ? -29.043 -2.274 -33.570 1.00 30.11 594 LEU B O 1
ATOM 4339 N N . ASN B 1 246 ? -29.717 -2.707 -35.672 1.00 29.30 595 ASN B N 1
ATOM 4340 C CA . ASN B 1 246 ? -29.283 -4.100 -35.646 1.00 33.59 595 ASN B CA 1
ATOM 4341 C C . ASN B 1 246 ? -27.768 -4.210 -35.473 1.00 38.06 595 ASN B C 1
ATOM 4342 O O . ASN B 1 246 ? -27.277 -5.076 -34.751 1.00 37.76 595 ASN B O 1
ATOM 4347 N N . ARG B 1 247 ? -27.035 -3.318 -36.132 1.00 38.09 596 ARG B N 1
ATOM 4348 C CA . ARG B 1 247 ? -25.580 -3.294 -36.031 1.00 38.14 596 ARG B CA 1
ATOM 4349 C C . ARG B 1 247 ? -25.129 -2.544 -34.781 1.00 45.77 596 ARG B C 1
ATOM 4350 O O . ARG B 1 247 ? -24.010 -2.733 -34.302 1.00 47.09 596 ARG B O 1
ATOM 4352 N N . GLY B 1 248 ? -26.002 -1.683 -34.266 1.00 43.88 597 GLY B N 1
ATOM 4353 C CA . GLY B 1 248 ? -25.742 -0.973 -33.027 1.00 39.13 597 GLY B CA 1
ATOM 4354 C C . GLY B 1 248 ? -24.795 0.209 -33.138 1.00 43.23 597 GLY B C 1
ATOM 4355 O O . GLY B 1 248 ? -24.517 0.880 -32.144 1.00 42.64 597 GLY B O 1
ATOM 4356 N N . ASP B 1 249 ? -24.296 0.471 -34.342 1.00 45.08 598 ASP B N 1
ATOM 4357 C CA . ASP B 1 249 ? -23.337 1.554 -34.547 1.00 51.11 598 ASP B CA 1
ATOM 4358 C C . ASP B 1 249 ? -24.001 2.933 -34.571 1.00 43.99 598 ASP B C 1
ATOM 4359 O O . ASP B 1 249 ? -25.178 3.064 -34.904 1.00 45.74 598 ASP B O 1
ATOM 4364 N N . ASP B 1 250 ? -23.233 3.956 -34.207 1.00 40.17 599 ASP B N 1
ATOM 4365 C CA . ASP B 1 250 ? -23.695 5.339 -34.263 1.00 42.76 599 ASP B CA 1
ATOM 4366 C C . ASP B 1 250 ? -22.947 6.113 -35.348 1.00 41.34 599 ASP B C 1
ATOM 4367 O O . ASP B 1 250 ? -21.837 6.590 -35.118 1.00 41.64 599 ASP B O 1
ATOM 4372 N N . PRO B 1 251 ? -23.571 6.263 -36.526 1.00 40.38 600 PRO B N 1
ATOM 4373 C CA . PRO B 1 251 ? -22.936 6.912 -37.679 1.00 39.38 600 PRO B CA 1
ATOM 4374 C C . PRO B 1 251 ? -22.732 8.419 -37.492 1.00 39.78 600 PRO B C 1
ATOM 4375 O O . PRO B 1 251 ? -21.972 9.027 -38.244 1.00 37.28 600 PRO B O 1
ATOM 4379 N N . VAL B 1 252 ? -23.393 9.003 -36.497 1.00 31.20 601 VAL B N 1
ATOM 4380 C CA . VAL B 1 252 ? -23.261 10.430 -36.219 1.00 27.22 601 VAL B CA 1
ATOM 4381 C C . VAL B 1 252 ? -21.994 10.710 -35.412 1.00 38.09 601 VAL B C 1
ATOM 4382 O O . VAL B 1 252 ? -21.313 11.715 -35.632 1.00 37.60 601 VAL B O 1
ATOM 4386 N N . ARG B 1 253 ? -21.678 9.813 -34.482 1.00 39.90 602 ARG B N 1
ATOM 4387 C CA . ARG B 1 253 ? -20.490 9.964 -33.649 1.00 39.85 602 ARG B CA 1
ATOM 4388 C C . ARG B 1 253 ? -19.225 9.700 -34.465 1.00 41.32 602 ARG B C 1
ATOM 4389 O O . ARG B 1 253 ? -18.778 8.558 -34.589 1.00 36.79 602 ARG B O 1
ATOM 4397 N N . ILE B 1 254 ? -18.657 10.767 -35.021 1.00 45.54 603 ILE B N 1
ATOM 4398 C CA . ILE B 1 254 ? -17.473 10.667 -35.870 1.00 50.10 603 ILE B CA 1
ATOM 4399 C C . ILE B 1 254 ? -16.218 11.123 -35.127 1.00 49.86 603 ILE B C 1
ATOM 4400 O O . ILE B 1 254 ? -15.139 10.555 -35.299 1.00 46.30 603 ILE B O 1
ATOM 4405 N N . PHE B 1 255 ? -16.371 12.142 -34.289 1.00 54.86 604 PHE B N 1
ATOM 4406 C CA . PHE B 1 255 ? -15.245 12.713 -33.559 1.00 51.57 604 PHE B CA 1
ATOM 4407 C C . PHE B 1 255 ? -15.131 12.146 -32.144 1.00 58.13 604 PHE B C 1
ATOM 4408 O O . PHE B 1 255 ? -15.957 11.337 -31.719 1.00 53.40 604 PHE B O 1
ATOM 4416 N N . LYS B 1 256 ? -14.097 12.577 -31.428 1.00 57.90 605 LYS B N 1
ATOM 4417 C CA . LYS B 1 256 ? -13.827 12.106 -30.072 1.00 59.40 605 LYS B CA 1
ATOM 4418 C C . LYS B 1 256 ? -14.094 13.184 -29.025 1.00 55.18 605 LYS B C 1
ATOM 4419 O O . LYS B 1 256 ? -13.738 13.025 -27.856 1.00 63.06 605 LYS B O 1
ATOM 4425 N N . HIS B 1 257 ? -14.724 14.276 -29.447 1.00 37.54 606 HIS B N 1
ATOM 4426 C CA . HIS B 1 257 ? -14.920 15.439 -28.586 1.00 45.24 606 HIS B CA 1
ATOM 4427 C C . HIS B 1 257 ? -15.796 15.148 -27.368 1.00 52.95 606 HIS B C 1
ATOM 4428 O O . HIS B 1 257 ? -16.675 14.288 -27.409 1.00 49.51 606 HIS B O 1
ATOM 4435 N N . GLU B 1 258 ? -15.541 15.879 -26.287 1.00 65.30 607 GLU B N 1
ATOM 4436 C CA . GLU B 1 258 ? -16.343 15.781 -25.072 1.00 72.12 607 GLU B CA 1
ATOM 4437 C C . GLU B 1 258 ? -17.185 17.042 -24.879 1.00 78.44 607 GLU B C 1
ATOM 4438 O O . GLU B 1 258 ? -16.758 18.136 -25.250 1.00 80.10 607 GLU B O 1
ATOM 4444 N N . PRO B 1 259 ? -18.390 16.894 -24.304 1.00 80.49 608 PRO B N 1
ATOM 4445 C CA . PRO B 1 259 ? -18.974 15.638 -23.824 1.00 79.12 608 PRO B CA 1
ATOM 4446 C C . PRO B 1 259 ? -19.671 14.853 -24.932 1.00 72.06 608 PRO B C 1
ATOM 4447 O O . PRO B 1 259 ? -20.386 15.435 -25.750 1.00 73.08 608 PRO B O 1
ATOM 4451 N N . GLN B 1 260 ? -19.449 13.543 -24.960 1.00 66.04 609 GLN B N 1
ATOM 4452 C CA . GLN B 1 260 ? -20.066 12.685 -25.962 1.00 63.14 609 GLN B CA 1
ATOM 4453 C C . GLN B 1 260 ? -21.584 12.707 -25.832 1.00 57.89 609 GLN B C 1
ATOM 4454 O O . GLN B 1 260 ? -22.125 12.424 -24.764 1.00 58.44 609 GLN B O 1
ATOM 4460 N N . PRO B 1 261 ? -22.277 13.055 -26.926 1.00 54.09 610 PRO B N 1
ATOM 4461 C CA . PRO B 1 261 ? -23.741 13.105 -26.942 1.00 48.28 610 PRO B CA 1
ATOM 4462 C C . PRO B 1 261 ? -24.336 11.699 -26.906 1.00 41.07 610 PRO B C 1
ATOM 4463 O O . PRO B 1 261 ? -23.602 10.734 -27.115 1.00 45.18 610 PRO B O 1
ATOM 4467 N N . PRO B 1 262 ? -25.643 11.580 -26.623 1.00 40.61 611 PRO B N 1
ATOM 4468 C CA . PRO B 1 262 ? -26.291 10.262 -26.609 1.00 34.54 611 PRO B CA 1
ATOM 4469 C C . PRO B 1 262 ? -26.231 9.553 -27.958 1.00 31.67 611 PRO B C 1
ATOM 4470 O O . PRO B 1 262 ? -26.006 10.196 -28.985 1.00 34.52 611 PRO B O 1
ATOM 4474 N N . HIS B 1 263 ? -26.440 8.240 -27.942 1.00 25.40 612 HIS B N 1
ATOM 4475 C CA . HIS B 1 263 ? -26.520 7.446 -29.162 1.00 30.13 612 HIS B CA 1
ATOM 4476 C C . HIS B 1 263 ? -27.634 7.983 -30.058 1.00 35.90 612 HIS B C 1
ATOM 4477 O O . HIS B 1 263 ? -28.802 7.980 -29.673 1.00 34.77 612 HIS B O 1
ATOM 4484 N N . SER B 1 264 ? -27.266 8.446 -31.250 1.00 37.93 613 SER B N 1
ATOM 4485 C CA . SER B 1 264 ? -28.205 9.146 -32.124 1.00 35.50 613 SER B CA 1
ATOM 4486 C C . SER B 1 264 ? -29.334 8.254 -32.630 1.00 32.52 613 SER B C 1
ATOM 4487 O O . SER B 1 264 ? -30.459 8.717 -32.812 1.00 32.56 613 SER B O 1
ATOM 4490 N N . VAL B 1 265 ? -29.036 6.980 -32.858 1.00 34.05 614 VAL B N 1
ATOM 4491 C CA . VAL B 1 265 ? -30.041 6.046 -33.356 1.00 28.56 614 VAL B CA 1
ATOM 4492 C C . VAL B 1 265 ? -31.048 5.709 -32.262 1.00 31.78 614 VAL B C 1
ATOM 4493 O O . VAL B 1 265 ? -32.256 5.706 -32.501 1.00 32.26 614 VAL B O 1
ATOM 4497 N N . LEU B 1 266 ? -30.547 5.427 -31.063 1.00 31.28 615 LEU B N 1
ATOM 4498 C CA . LEU B 1 266 ? -31.414 5.158 -29.920 1.00 28.36 615 LEU B CA 1
ATOM 4499 C C . LEU B 1 266 ? -32.261 6.380 -29.584 1.00 33.05 615 LEU B C 1
ATOM 4500 O O . LEU B 1 266 ? -33.448 6.259 -29.284 1.00 30.38 615 LEU B O 1
ATOM 4505 N N . LYS B 1 267 ? -31.646 7.556 -29.638 1.00 30.75 616 LYS B N 1
ATOM 4506 C CA . LYS B 1 267 ? -32.352 8.790 -29.324 1.00 31.30 616 LYS B CA 1
ATOM 4507 C C . LYS B 1 267 ? -33.454 9.059 -30.347 1.00 30.05 616 LYS B C 1
ATOM 4508 O O . LYS B 1 267 ? -34.564 9.449 -29.986 1.00 31.23 616 LYS B O 1
ATOM 4514 N N . PHE B 1 268 ? -33.151 8.819 -31.618 1.00 26.45 617 PHE B N 1
ATOM 4515 C CA . PHE B 1 268 ? -34.112 9.045 -32.689 1.00 27.07 617 PHE B CA 1
ATOM 4516 C C . PHE B 1 268 ? -35.330 8.131 -32.547 1.00 29.82 617 PHE B C 1
ATOM 4517 O O . PHE B 1 268 ? -36.472 8.580 -32.653 1.00 28.77 617 PHE B O 1
ATOM 4525 N N . LEU B 1 269 ? -35.076 6.848 -32.309 1.00 29.41 618 LEU B N 1
ATOM 4526 C CA . LEU B 1 269 ? -36.146 5.863 -32.180 1.00 36.25 618 LEU B CA 1
ATOM 4527 C C . LEU B 1 269 ? -37.021 6.129 -30.959 1.00 31.04 618 LEU B C 1
ATOM 4528 O O . LEU B 1 269 ? -38.227 5.901 -30.995 1.00 32.51 618 LEU B O 1
ATOM 4533 N N . GLN B 1 270 ? -36.405 6.600 -29.881 1.00 28.16 619 GLN B N 1
ATOM 4534 C CA . GLN B 1 270 ? -37.145 6.991 -28.688 1.00 31.13 619 GLN B CA 1
ATOM 4535 C C . GLN B 1 270 ? -38.129 8.116 -29.014 1.00 31.41 619 GLN B C 1
ATOM 4536 O O . GLN B 1 270 ? -39.290 8.068 -28.609 1.00 34.29 619 GLN B O 1
ATOM 4542 N N . ASP B 1 271 ? -37.663 9.111 -29.763 1.00 24.81 620 ASP B N 1
ATOM 4543 C CA . ASP B 1 271 ? -38.516 10.215 -30.197 1.00 26.32 620 ASP B CA 1
ATOM 4544 C C . ASP B 1 271 ? -39.640 9.739 -31.119 1.00 29.27 620 ASP B C 1
ATOM 4545 O O . ASP B 1 271 ? -40.765 10.230 -31.039 1.00 27.15 620 ASP B O 1
ATOM 4550 N N . VAL B 1 272 ? -39.331 8.790 -31.997 1.00 24.76 621 VAL B N 1
ATOM 4551 C CA . VAL B 1 272 ? -40.329 8.234 -32.908 1.00 33.37 621 VAL B CA 1
ATOM 4552 C C . VAL B 1 272 ? -41.470 7.566 -32.135 1.00 34.79 621 VAL B C 1
ATOM 4553 O O . VAL B 1 272 ? -42.643 7.691 -32.495 1.00 22.53 621 VAL B O 1
ATOM 4557 N N . PHE B 1 273 ? -41.127 6.867 -31.060 1.00 28.31 622 PHE B N 1
ATOM 4558 C CA . PHE B 1 273 ? -42.143 6.204 -30.257 1.00 31.47 622 PHE B CA 1
ATOM 4559 C C . PHE B 1 273 ? -42.540 7.050 -29.056 1.00 35.28 622 PHE B C 1
ATOM 4560 O O . PHE B 1 273 ? -43.023 6.535 -28.049 1.00 38.15 622 PHE B O 1
ATOM 4568 N N . GLY B 1 274 ? -42.330 8.356 -29.178 1.00 33.29 623 GLY B N 1
ATOM 4569 C CA . GLY B 1 274 ? -42.846 9.304 -28.211 1.00 34.17 623 GLY B CA 1
ATOM 4570 C C . GLY B 1 274 ? -44.299 9.612 -28.517 1.00 33.61 623 GLY B C 1
ATOM 4571 O O . GLY B 1 274 ? -45.028 10.130 -27.673 1.00 39.18 623 GLY B O 1
ATOM 4572 N N . SER B 1 275 ? -44.718 9.293 -29.738 1.00 32.74 624 SER B N 1
ATOM 4573 C CA . SER B 1 275 ? -46.094 9.528 -30.170 1.00 37.24 624 SER B CA 1
ATOM 4574 C C . SER B 1 275 ? -46.546 8.471 -31.176 1.00 36.20 624 SER B C 1
ATOM 4575 O O . SER B 1 275 ? -45.760 8.037 -32.016 1.00 32.66 624 SER B O 1
ATOM 4578 N N . PRO B 1 276 ? -47.818 8.049 -31.089 1.00 42.18 625 PRO B N 1
ATOM 4579 C CA . PRO B 1 276 ? -48.360 7.051 -32.020 1.00 42.50 625 PRO B CA 1
ATOM 4580 C C . PRO B 1 276 ? -48.412 7.557 -33.461 1.00 38.54 625 PRO B C 1
ATOM 4581 O O . PRO B 1 276 ? -48.443 6.751 -34.390 1.00 44.53 625 PRO B O 1
ATOM 4585 N N . ALA B 1 277 ? -48.423 8.875 -33.636 1.00 33.90 626 ALA B N 1
ATOM 4586 C CA . ALA B 1 277 ? -48.459 9.471 -34.967 1.00 39.11 626 ALA B CA 1
ATOM 4587 C C . ALA B 1 277 ? -47.184 9.164 -35.745 1.00 39.70 626 ALA B C 1
ATOM 4588 O O . ALA B 1 277 ? -47.222 8.936 -36.954 1.00 40.42 626 ALA B O 1
ATOM 4590 N N . THR B 1 278 ? -46.056 9.161 -35.043 1.00 35.59 627 THR B N 1
ATOM 4591 C CA . THR B 1 278 ? -44.766 8.898 -35.668 1.00 40.77 627 THR B CA 1
ATOM 4592 C C . THR B 1 278 ? -44.413 7.413 -35.611 1.00 38.29 627 THR B C 1
ATOM 4593 O O . THR B 1 278 ? -43.673 6.909 -36.455 1.00 34.80 627 T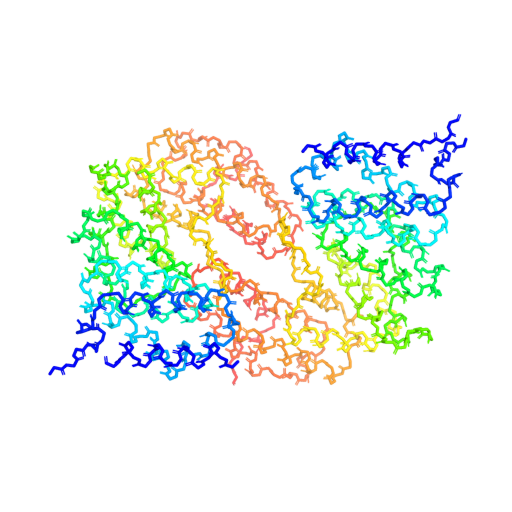HR B O 1
ATOM 4597 N N . ALA B 1 279 ? -44.957 6.713 -34.620 1.00 31.87 628 ALA B N 1
ATOM 4598 C CA . ALA B 1 279 ? -44.735 5.277 -34.486 1.00 30.97 628 ALA B CA 1
ATOM 4599 C C . ALA B 1 279 ? -45.309 4.514 -35.679 1.00 38.41 628 ALA B C 1
ATOM 4600 O O . ALA B 1 279 ? -44.887 3.396 -35.976 1.00 36.68 628 ALA B O 1
ATOM 4602 N N . ALA B 1 280 ? -46.260 5.136 -36.371 1.00 38.92 629 ALA B N 1
ATOM 4603 C CA . ALA B 1 280 ? -46.969 4.493 -37.473 1.00 34.67 629 ALA B CA 1
ATOM 4604 C C . ALA B 1 280 ? -46.120 4.321 -38.734 1.00 39.61 629 ALA B C 1
ATOM 4605 O O . ALA B 1 280 ? -46.585 3.739 -39.715 1.00 39.93 629 ALA B O 1
ATOM 4607 N N . ILE B 1 281 ? -44.884 4.813 -38.716 1.00 36.54 630 ILE B N 1
ATOM 4608 C CA . ILE B 1 281 ? -44.001 4.647 -39.870 1.00 39.75 630 ILE B CA 1
ATOM 4609 C C . ILE B 1 281 ? -43.580 3.186 -40.026 1.00 39.07 630 ILE B C 1
ATOM 4610 O O . ILE B 1 281 ? -43.090 2.780 -41.078 1.00 38.89 630 ILE B O 1
ATOM 4615 N N . PHE B 1 282 ? -43.775 2.398 -38.975 1.00 34.06 631 PHE B N 1
ATOM 4616 C CA . PHE B 1 282 ? -43.435 0.984 -39.023 1.00 30.27 631 PHE B CA 1
ATOM 4617 C C . PHE B 1 282 ? -44.666 0.111 -39.220 1.00 33.45 631 PHE B C 1
ATOM 4618 O O . PHE B 1 282 ? -45.639 0.221 -38.474 1.00 36.20 631 PHE B O 1
ATOM 4626 N N . TYR B 1 283 ? -44.622 -0.757 -40.227 1.00 31.41 632 TYR B N 1
ATOM 4627 C CA . TYR B 1 283 ? -45.635 -1.794 -40.365 1.00 29.54 632 TYR B CA 1
ATOM 4628 C C . TYR B 1 283 ? -45.394 -2.838 -39.286 1.00 24.48 632 TYR B C 1
ATOM 4629 O O . TYR B 1 283 ? -44.366 -2.808 -38.609 1.00 29.18 632 TYR B O 1
ATOM 4638 N N . HIS B 1 284 ? -46.327 -3.772 -39.141 1.00 24.65 633 HIS B N 1
ATOM 4639 C CA . HIS B 1 284 ? -46.253 -4.752 -38.064 1.00 26.50 633 HIS B CA 1
ATOM 4640 C C . HIS B 1 284 ? -44.999 -5.622 -38.154 1.00 29.69 633 HIS B C 1
ATOM 4641 O O . HIS B 1 284 ? -44.344 -5.881 -37.145 1.00 30.82 633 HIS B O 1
ATOM 4648 N N . THR B 1 285 ? -44.664 -6.060 -39.363 1.00 33.31 634 THR B N 1
ATOM 4649 C CA . THR B 1 285 ? -43.492 -6.906 -39.569 1.00 41.97 634 THR B CA 1
ATOM 4650 C C . THR B 1 285 ? -42.209 -6.169 -39.181 1.00 34.18 634 THR B C 1
ATOM 4651 O O . THR B 1 285 ? -41.308 -6.749 -38.573 1.00 33.54 634 THR B O 1
ATOM 4655 N N . ASP B 1 286 ? -42.139 -4.888 -39.529 1.00 27.35 635 ASP B N 1
ATOM 4656 C CA . ASP B 1 286 ? -41.022 -4.041 -39.122 1.00 26.45 635 ASP B CA 1
ATOM 4657 C C . ASP B 1 286 ? -40.970 -3.898 -37.603 1.00 30.37 635 ASP B C 1
ATOM 4658 O O . ASP B 1 286 ? -39.893 -3.933 -37.005 1.00 27.78 635 ASP B O 1
ATOM 4663 N N . MET B 1 287 ? -42.139 -3.731 -36.986 1.00 28.54 636 MET B N 1
ATOM 4664 C CA . MET B 1 287 ? -42.235 -3.630 -35.532 1.00 29.51 636 MET B CA 1
ATOM 4665 C C . MET B 1 287 ? -41.680 -4.869 -34.847 1.00 25.43 636 MET B C 1
ATOM 4666 O O . MET B 1 287 ? -40.896 -4.764 -33.906 1.00 28.70 636 MET B O 1
ATOM 4671 N N . MET B 1 288 ? -42.080 -6.038 -35.335 1.00 26.96 637 MET B N 1
ATOM 4672 C CA . MET B 1 288 ? -41.596 -7.300 -34.788 1.00 31.61 637 MET B CA 1
ATOM 4673 C C . MET B 1 288 ? -40.075 -7.388 -34.869 1.00 29.69 637 MET B C 1
ATOM 4674 O O . MET B 1 288 ? -39.422 -7.825 -33.923 1.00 31.52 637 MET B O 1
ATOM 4679 N N . ALA B 1 289 ? -39.517 -6.963 -35.999 1.00 29.28 638 ALA B N 1
ATOM 4680 C CA . ALA B 1 289 ? -38.069 -6.947 -36.180 1.00 26.54 638 ALA B CA 1
ATOM 4681 C C . ALA B 1 289 ? -37.398 -5.977 -35.205 1.00 23.81 638 ALA B C 1
ATOM 4682 O O . ALA B 1 289 ? -36.372 -6.291 -34.601 1.00 26.96 638 ALA B O 1
ATOM 4684 N N . LEU B 1 290 ? -37.992 -4.800 -35.048 1.00 22.89 639 LEU B N 1
ATOM 4685 C CA . LEU B 1 290 ? -37.475 -3.803 -34.121 1.00 23.87 639 LEU B CA 1
ATOM 4686 C C . LEU B 1 290 ? -37.517 -4.319 -32.684 1.00 30.88 639 LEU B C 1
ATOM 4687 O O . LEU B 1 290 ? -36.580 -4.114 -31.909 1.00 31.14 639 LEU B O 1
ATOM 4692 N N . ILE B 1 291 ? -38.610 -4.993 -32.337 1.00 24.97 640 ILE B N 1
ATOM 4693 C CA . ILE B 1 291 ? -38.772 -5.560 -31.003 1.00 26.53 640 ILE B CA 1
ATOM 4694 C C . ILE B 1 291 ? -37.753 -6.674 -30.772 1.00 25.90 640 ILE B C 1
ATOM 4695 O O . ILE B 1 291 ? -37.161 -6.760 -29.697 1.00 29.48 640 ILE B O 1
ATOM 4700 N N . ASP B 1 292 ? -37.537 -7.510 -31.786 1.00 29.05 641 ASP B N 1
ATOM 4701 C CA . ASP B 1 292 ? -36.515 -8.552 -31.712 1.00 33.70 641 ASP B CA 1
ATOM 4702 C C . ASP B 1 292 ? -35.155 -7.964 -31.370 1.00 31.51 641 ASP B C 1
ATOM 4703 O O . ASP B 1 292 ? -34.485 -8.421 -30.445 1.00 33.10 641 ASP B O 1
ATOM 4708 N N . ILE B 1 293 ? -34.761 -6.939 -32.120 1.00 32.87 642 ILE B N 1
ATOM 4709 C CA . ILE B 1 293 ? -33.462 -6.304 -31.939 1.00 31.58 642 ILE B CA 1
ATOM 4710 C C . ILE B 1 293 ? -33.337 -5.669 -30.558 1.00 29.49 642 ILE B C 1
ATOM 4711 O O . ILE B 1 293 ? -32.315 -5.822 -29.885 1.00 32.50 642 ILE B O 1
ATOM 4716 N N . THR B 1 294 ? -34.380 -4.960 -30.139 1.00 28.16 643 THR B N 1
ATOM 4717 C CA . THR B 1 294 ? -34.366 -4.269 -28.855 1.00 24.41 643 THR B CA 1
ATOM 4718 C C . THR B 1 294 ? -34.234 -5.248 -27.690 1.00 27.68 643 THR B C 1
ATOM 4719 O O . THR B 1 294 ? -33.399 -5.061 -26.807 1.00 30.75 643 THR B O 1
ATOM 4723 N N . VAL B 1 295 ? -35.056 -6.294 -27.700 1.00 27.87 644 VAL B N 1
ATOM 4724 C CA . VAL B 1 295 ? -35.027 -7.308 -26.649 1.00 32.81 644 VAL B CA 1
ATOM 4725 C C . VAL B 1 295 ? -33.672 -8.018 -26.592 1.00 35.96 644 VAL B C 1
ATOM 4726 O O . VAL B 1 295 ? -33.123 -8.246 -25.513 1.00 30.96 644 VAL B O 1
ATOM 4730 N N . ARG B 1 296 ? -33.132 -8.352 -27.760 1.00 33.56 645 ARG B N 1
ATOM 4731 C CA . ARG B 1 296 ? -31.832 -9.009 -27.838 1.00 36.92 645 ARG B CA 1
ATOM 4732 C C . ARG B 1 296 ? -30.725 -8.141 -27.237 1.00 40.31 645 ARG B C 1
ATOM 4733 O O . ARG B 1 296 ? -29.879 -8.635 -26.491 1.00 44.02 645 ARG B O 1
ATOM 4741 N N . HIS B 1 297 ? -30.746 -6.847 -27.548 1.00 33.45 646 HIS B N 1
ATOM 4742 C CA . HIS B 1 297 ? -29.730 -5.921 -27.045 1.00 35.37 646 HIS B CA 1
ATOM 4743 C C . HIS B 1 297 ? -29.801 -5.743 -25.532 1.00 37.38 646 HIS B C 1
ATOM 4744 O O . HIS B 1 297 ? -28.770 -5.680 -24.864 1.00 38.79 646 HIS B O 1
ATOM 4751 N N . ILE B 1 298 ? -31.014 -5.650 -24.996 1.00 38.90 647 ILE B N 1
ATOM 4752 C CA . ILE B 1 298 ? -31.202 -5.521 -23.554 1.00 32.34 647 ILE B CA 1
ATOM 4753 C C . ILE B 1 298 ? -30.585 -6.721 -22.830 1.00 37.47 647 ILE B C 1
ATOM 4754 O O . ILE B 1 298 ? -29.971 -6.575 -21.772 1.00 41.79 647 ILE B O 1
ATOM 4759 N N . ALA B 1 299 ? -30.735 -7.901 -23.424 1.00 32.21 648 ALA B N 1
ATOM 4760 C CA . ALA B 1 299 ? -30.229 -9.140 -22.835 1.00 35.38 648 ALA B CA 1
ATOM 4761 C C . ALA B 1 299 ? -28.734 -9.329 -23.026 1.00 35.05 648 ALA B C 1
ATOM 4762 O O . ALA B 1 299 ? -28.040 -9.798 -22.126 1.00 35.38 648 ALA B O 1
ATOM 4764 N N . ASP B 1 300 ? -28.245 -8.970 -24.208 1.00 27.68 649 ASP B N 1
ATOM 4765 C CA . ASP B 1 300 ? -26.856 -9.228 -24.573 1.00 32.77 649 ASP B CA 1
ATOM 4766 C C . ASP B 1 300 ? -25.879 -8.247 -23.936 1.00 33.70 649 ASP B C 1
ATOM 4767 O O . ASP B 1 300 ? -24.740 -8.604 -23.644 1.00 39.30 649 ASP B O 1
ATOM 4772 N N . LEU B 1 301 ? -26.322 -7.013 -23.730 1.00 35.09 650 LEU B N 1
ATOM 4773 C CA . LEU B 1 301 ? -25.470 -5.997 -23.125 1.00 34.89 650 LEU B CA 1
ATOM 4774 C C . LEU B 1 301 ? -25.079 -6.388 -21.702 1.00 35.62 650 LEU B C 1
ATOM 4775 O O . LEU B 1 301 ? -25.858 -7.011 -20.979 1.00 32.96 650 LEU B O 1
ATOM 4780 N N . SER B 1 302 ? -23.858 -6.036 -21.314 1.00 31.98 651 SER B N 1
ATOM 4781 C CA . SER B 1 302 ? -23.369 -6.341 -19.977 1.00 35.15 651 SER B CA 1
ATOM 4782 C C . SER B 1 302 ? -23.961 -5.364 -18.969 1.00 37.13 651 SER B C 1
ATOM 4783 O O . SER B 1 302 ? -24.229 -4.213 -19.306 1.00 44.19 651 SER B O 1
ATOM 4786 N N . PRO B 1 303 ? -24.187 -5.830 -17.731 1.00 29.96 652 PRO B N 1
ATOM 4787 C CA . PRO B 1 303 ? -24.655 -4.943 -16.662 1.00 33.82 652 PRO B CA 1
ATOM 4788 C C . PRO B 1 303 ? -23.665 -3.812 -16.411 1.00 32.64 652 PRO B C 1
ATOM 4789 O O . PRO B 1 303 ? -22.488 -4.075 -16.171 1.00 35.84 652 PRO B O 1
ATOM 4793 N N . GLY B 1 304 ? -24.138 -2.572 -16.471 1.00 29.19 653 GLY B N 1
ATOM 4794 C CA . GLY B 1 304 ? -23.271 -1.423 -16.286 1.00 36.94 653 GLY B CA 1
ATOM 4795 C C . GLY B 1 304 ? -23.061 -0.636 -17.567 1.00 38.18 653 GLY B C 1
ATOM 4796 O O . GLY B 1 304 ? -22.619 0.512 -17.535 1.00 38.11 653 GLY B O 1
ATOM 4797 N N . ASP B 1 305 ? -23.376 -1.257 -18.699 1.00 37.35 654 ASP B N 1
ATOM 4798 C CA . ASP B 1 305 ? -23.276 -0.585 -19.988 1.00 35.08 654 ASP B CA 1
ATOM 4799 C C . ASP B 1 305 ? -24.351 0.496 -20.088 1.00 36.21 654 ASP B C 1
ATOM 4800 O O . ASP B 1 305 ? -25.534 0.230 -19.867 1.00 28.32 654 ASP B O 1
ATOM 4805 N N . LYS B 1 306 ? -23.928 1.714 -20.419 1.00 35.43 655 LYS B N 1
ATOM 4806 C CA . LYS B 1 306 ? -24.832 2.858 -20.516 1.00 32.70 655 LYS B CA 1
ATOM 4807 C C . LYS B 1 306 ? -25.924 2.674 -21.569 1.00 34.41 655 LYS B C 1
ATOM 4808 O O . LYS B 1 306 ? -26.987 3.287 -21.475 1.00 34.21 655 LYS B O 1
ATOM 4814 N N . LEU B 1 307 ? -25.658 1.844 -22.574 1.00 29.62 656 LEU B N 1
ATOM 4815 C CA . LEU B 1 307 ? -26.600 1.654 -23.673 1.00 32.12 656 LEU B CA 1
ATOM 4816 C C . LEU B 1 307 ? -27.869 0.912 -23.250 1.00 31.58 656 LEU B C 1
ATOM 4817 O O . LEU B 1 307 ? -28.913 1.053 -23.886 1.00 30.26 656 LEU B O 1
ATOM 4822 N N . ARG B 1 308 ? -27.784 0.125 -22.180 1.00 35.96 657 ARG B N 1
ATOM 4823 C CA . ARG B 1 308 ? -28.903 -0.732 -21.794 1.00 30.38 657 ARG B CA 1
ATOM 4824 C C . ARG B 1 308 ? -30.124 0.082 -21.363 1.00 25.32 657 ARG B C 1
ATOM 4825 O O . ARG B 1 308 ? -31.256 -0.315 -21.625 1.00 28.71 657 ARG B O 1
ATOM 4833 N N . MET B 1 309 ? -29.898 1.219 -20.711 1.00 26.35 658 MET B N 1
ATOM 4834 C CA . MET B 1 309 ? -31.009 2.078 -20.307 1.00 31.36 658 MET B CA 1
ATOM 4835 C C . MET B 1 309 ? -31.674 2.741 -21.514 1.00 35.16 658 MET B C 1
ATOM 4836 O O . MET B 1 309 ? -32.860 3.073 -21.472 1.00 34.21 658 MET B O 1
ATOM 4841 N N . GLU B 1 310 ? -30.908 2.932 -22.586 1.00 34.64 659 GLU B N 1
ATOM 4842 C CA . GLU B 1 310 ? -31.448 3.512 -23.811 1.00 31.08 659 GLU B CA 1
ATOM 4843 C C . GLU B 1 310 ? -32.399 2.535 -24.489 1.00 32.31 659 GLU B C 1
ATOM 4844 O O . GLU B 1 310 ? -33.472 2.919 -24.956 1.00 33.83 659 GLU B O 1
ATOM 4850 N N . TYR B 1 311 ? -31.995 1.270 -24.547 1.00 27.63 660 TYR B N 1
ATOM 4851 C CA . TYR B 1 311 ? -32.837 0.232 -25.127 1.00 28.15 660 TYR B CA 1
ATOM 4852 C C . TYR B 1 311 ? -34.077 -0.002 -24.270 1.00 27.17 660 TYR B C 1
ATOM 4853 O O . TYR B 1 311 ? -35.170 -0.211 -24.796 1.00 31.64 660 TYR B O 1
ATOM 4862 N N . LEU B 1 312 ? -33.900 0.038 -22.952 1.00 25.40 661 LEU B N 1
ATOM 4863 C CA . LEU B 1 312 ? -35.016 -0.096 -22.018 1.00 31.86 661 LEU B CA 1
ATOM 4864 C C . LEU B 1 312 ? -36.026 1.034 -22.183 1.00 30.96 661 LEU B C 1
ATOM 4865 O O . LEU B 1 312 ? -37.236 0.802 -22.154 1.00 31.16 661 LEU B O 1
ATOM 4870 N N . SER B 1 313 ? -35.526 2.257 -22.342 1.00 31.96 662 SER B N 1
ATOM 4871 C CA . SER B 1 313 ? -36.393 3.416 -22.537 1.00 33.79 662 SER B CA 1
ATOM 4872 C C . SER B 1 313 ? -37.117 3.313 -23.871 1.00 34.66 662 SER B C 1
ATOM 4873 O O . SER B 1 313 ? -38.273 3.718 -23.997 1.00 31.60 662 SER B O 1
ATOM 4876 N N . LEU B 1 314 ? -36.424 2.768 -24.866 1.00 30.31 663 LEU B N 1
ATOM 4877 C CA . LEU B 1 314 ? -37.018 2.546 -26.175 1.00 25.12 663 LEU B CA 1
ATOM 4878 C C . LEU B 1 314 ? -38.142 1.520 -26.102 1.00 25.11 663 LEU B C 1
ATOM 4879 O O . LEU B 1 314 ? -39.222 1.735 -26.652 1.00 30.45 663 LEU B O 1
ATOM 4884 N N . MET B 1 315 ? -37.881 0.403 -25.432 1.00 21.98 664 MET B N 1
ATOM 4885 C CA . MET B 1 315 ? -38.881 -0.653 -25.303 1.00 26.29 664 MET B CA 1
ATOM 4886 C C . MET B 1 315 ? -40.111 -0.115 -24.566 1.00 28.47 664 MET B C 1
ATOM 4887 O O . MET B 1 315 ? -41.248 -0.431 -24.913 1.00 31.56 664 MET B O 1
ATOM 4892 N N . HIS B 1 316 ? -39.867 0.710 -23.553 1.00 26.52 665 HIS B N 1
ATOM 4893 C CA . HIS B 1 316 ? -40.938 1.348 -22.796 1.00 32.32 665 HIS B CA 1
ATOM 4894 C C . HIS B 1 316 ? -41.809 2.223 -23.698 1.00 30.86 665 HIS B C 1
ATOM 4895 O O . HIS B 1 316 ? -43.036 2.186 -23.616 1.00 29.30 665 HIS B O 1
ATOM 4902 N N . ALA B 1 317 ? -41.165 3.003 -24.561 1.00 28.83 666 ALA B N 1
ATOM 4903 C CA . ALA B 1 317 ? -41.875 3.902 -25.465 1.00 23.39 666 ALA B CA 1
ATOM 4904 C C . ALA B 1 317 ? -42.702 3.128 -26.486 1.00 26.81 666 ALA B C 1
ATOM 4905 O O . ALA B 1 317 ? -43.770 3.576 -26.907 1.00 25.84 666 ALA B O 1
ATOM 4907 N N . ILE B 1 318 ? -42.198 1.966 -26.885 1.00 26.79 667 ILE B N 1
ATOM 4908 C CA . ILE B 1 318 ? -42.896 1.115 -27.841 1.00 28.06 667 ILE B CA 1
ATOM 4909 C C . ILE B 1 318 ? -44.214 0.606 -27.260 1.00 23.44 667 ILE B C 1
ATOM 4910 O O . ILE B 1 318 ? -45.251 0.631 -27.929 1.00 29.57 667 ILE B O 1
ATOM 4915 N N . VAL B 1 319 ? -44.171 0.154 -26.012 1.00 26.66 668 VAL B N 1
ATOM 4916 C CA . VAL B 1 319 ? -45.372 -0.312 -25.324 1.00 29.53 668 VAL B CA 1
ATOM 4917 C C . VAL B 1 319 ? -46.401 0.815 -25.181 1.00 33.56 668 VAL B C 1
ATOM 4918 O O . VAL B 1 319 ? -47.609 0.579 -25.236 1.00 44.13 668 VAL B O 1
ATOM 4922 N N . ARG B 1 320 ? -45.913 2.040 -25.014 1.00 33.15 669 ARG B N 1
ATOM 4923 C CA . ARG B 1 320 ? -46.782 3.193 -24.797 1.00 36.26 669 ARG B CA 1
ATOM 4924 C C . ARG B 1 320 ? -47.553 3.626 -26.041 1.00 38.15 669 ARG B C 1
ATOM 4925 O O . ARG B 1 320 ? -48.731 3.968 -25.956 1.00 40.21 669 ARG B O 1
ATOM 4933 N N . THR B 1 321 ? -46.890 3.619 -27.194 1.00 41.16 670 THR B N 1
ATOM 4934 C CA . THR B 1 321 ? -47.470 4.223 -28.391 1.00 35.72 670 THR B CA 1
ATOM 4935 C C . THR B 1 321 ? -47.829 3.217 -29.481 1.00 33.20 670 THR B C 1
ATOM 4936 O O . THR B 1 321 ? -48.208 3.606 -30.584 1.00 38.84 670 THR B O 1
ATOM 4940 N N . THR B 1 322 ? -47.698 1.929 -29.177 1.00 33.08 671 THR B N 1
ATOM 4941 C CA . THR B 1 322 ? -48.117 0.878 -30.102 1.00 35.05 671 THR B CA 1
ATOM 4942 C C . THR B 1 322 ? -48.990 -0.125 -29.361 1.00 32.66 671 THR B C 1
ATOM 4943 O O . THR B 1 322 ? -48.887 -0.253 -28.142 1.00 36.32 671 THR B O 1
ATOM 4947 N N . PRO B 1 323 ? -49.862 -0.837 -30.090 1.00 34.00 672 PRO B N 1
ATOM 4948 C CA . PRO B 1 323 ? -50.667 -1.877 -29.436 1.00 30.40 672 PRO B CA 1
ATOM 4949 C C . PRO B 1 323 ? -49.857 -3.138 -29.136 1.00 31.80 672 PRO B C 1
ATOM 4950 O O . PRO B 1 323 ? -50.295 -4.239 -29.477 1.00 33.61 672 PRO B O 1
ATOM 4954 N N . TYR B 1 324 ? -48.702 -2.972 -28.496 1.00 31.61 673 TYR B N 1
ATOM 4955 C CA . TYR B 1 324 ? -47.810 -4.083 -28.190 1.00 32.35 673 TYR B CA 1
ATOM 4956 C C . TYR B 1 324 ? -48.494 -5.169 -27.365 1.00 39.33 673 TYR B C 1
ATOM 4957 O O . TYR B 1 324 ? -48.298 -6.358 -27.607 1.00 41.36 673 TYR B O 1
ATOM 4966 N N . LEU B 1 325 ? -49.293 -4.756 -26.387 1.00 36.81 674 LEU B N 1
ATOM 4967 C CA . LEU B 1 325 ? -49.942 -5.700 -25.483 1.00 38.83 674 LEU B CA 1
ATOM 4968 C C . LEU B 1 325 ? -51.076 -6.476 -26.155 1.00 35.30 674 LEU B C 1
ATOM 4969 O O . LEU B 1 325 ? -51.690 -7.340 -25.533 1.00 36.38 674 LEU B O 1
ATOM 4974 N N . GLN B 1 326 ? -51.352 -6.167 -27.420 1.00 37.00 675 GLN B N 1
ATOM 4975 C CA . GLN B 1 326 ? -52.377 -6.886 -28.173 1.00 37.46 675 GLN B CA 1
ATOM 4976 C C . GLN B 1 326 ? -51.783 -7.998 -29.042 1.00 44.46 675 GLN B C 1
ATOM 4977 O O . GLN B 1 326 ? -52.503 -8.897 -29.478 1.00 46.20 675 GLN B O 1
ATOM 4983 N N . HIS B 1 327 ? -50.479 -7.937 -29.300 1.00 42.20 676 HIS B N 1
ATOM 4984 C CA . HIS B 1 327 ? -49.813 -8.997 -30.058 1.00 35.54 676 HIS B CA 1
ATOM 4985 C C . HIS B 1 327 ? -48.693 -9.631 -29.237 1.00 35.16 676 HIS B C 1
ATOM 4986 O O . HIS B 1 327 ? -48.351 -10.795 -29.441 1.00 41.50 676 HIS B O 1
ATOM 4993 N N . ARG B 1 328 ? -48.135 -8.855 -28.311 1.00 35.14 677 ARG B N 1
ATOM 4994 C CA . ARG B 1 328 ? -47.207 -9.355 -27.294 1.00 35.52 677 ARG B CA 1
ATOM 4995 C C . ARG B 1 328 ? -46.012 -10.118 -27.861 1.00 32.37 677 ARG B C 1
ATOM 4996 O O . ARG B 1 328 ? -45.565 -11.107 -27.282 1.00 33.02 677 ARG B O 1
ATOM 5004 N N . HIS B 1 329 ? -45.489 -9.643 -28.986 1.00 36.47 678 HIS B N 1
ATOM 5005 C CA . HIS B 1 329 ? -44.313 -10.247 -29.595 1.00 31.58 678 HIS B CA 1
ATOM 5006 C C . HIS B 1 329 ? -43.113 -10.195 -28.651 1.00 32.25 678 HIS B C 1
ATOM 5007 O O . HIS B 1 329 ? -42.759 -9.128 -28.144 1.00 27.08 678 HIS B O 1
ATOM 5014 N N . ARG B 1 330 ? -42.505 -11.359 -28.423 1.00 30.58 679 ARG B N 1
ATOM 5015 C CA . ARG B 1 330 ? -41.338 -11.514 -27.546 1.00 32.99 679 ARG B CA 1
ATOM 5016 C C . ARG B 1 330 ? -41.611 -11.185 -26.077 1.00 34.76 679 ARG B C 1
ATOM 5017 O O . ARG B 1 330 ? -40.674 -10.989 -25.304 1.00 38.23 679 ARG B O 1
ATOM 5025 N N . LEU B 1 331 ? -42.883 -11.139 -25.688 1.00 34.96 680 LEU B N 1
ATOM 5026 C CA . LEU B 1 331 ? -43.243 -10.832 -24.302 1.00 36.89 680 LEU B CA 1
ATOM 5027 C C . LEU B 1 331 ? -42.619 -11.787 -23.268 1.00 40.59 680 LEU B C 1
ATOM 5028 O O . LEU B 1 331 ? -42.132 -11.324 -22.234 1.00 36.41 680 LEU B O 1
ATOM 5033 N N . PRO B 1 332 ? -42.626 -13.113 -23.530 1.00 38.52 681 PRO B N 1
ATOM 5034 C CA . PRO B 1 332 ? -41.966 -13.985 -22.548 1.00 39.03 681 PRO B CA 1
ATOM 5035 C C . PRO B 1 332 ? -40.481 -13.670 -22.358 1.00 38.77 681 PRO B C 1
ATOM 5036 O O . PRO B 1 332 ? -40.005 -13.672 -21.223 1.00 40.52 681 PRO B O 1
ATOM 5040 N N . ASP B 1 333 ? -39.767 -13.405 -23.448 1.00 38.13 682 ASP B N 1
ATOM 5041 C CA . ASP B 1 333 ? -38.352 -13.055 -23.362 1.00 41.42 682 ASP B CA 1
ATOM 5042 C C . ASP B 1 333 ? -38.149 -11.721 -22.652 1.00 41.95 682 ASP B C 1
ATOM 5043 O O . ASP B 1 333 ? -37.204 -11.558 -21.879 1.00 44.58 682 ASP B O 1
ATOM 5048 N N . LEU B 1 334 ? -39.040 -10.771 -22.917 1.00 34.85 683 LEU B N 1
ATOM 5049 C CA . LEU B 1 334 ? -38.955 -9.457 -22.292 1.00 33.13 683 LEU B CA 1
ATOM 5050 C C . LEU B 1 334 ? -39.168 -9.561 -20.783 1.00 35.68 683 LEU B C 1
ATOM 5051 O O . LEU B 1 334 ? -38.420 -8.972 -20.003 1.00 29.63 683 LEU B O 1
ATOM 5056 N N . GLN B 1 335 ? -40.183 -10.321 -20.382 1.00 36.66 684 GLN B N 1
ATOM 5057 C CA . GLN B 1 335 ? -40.471 -10.541 -18.967 1.00 37.24 684 GLN B CA 1
ATOM 5058 C C . GLN B 1 335 ? -39.290 -11.182 -18.241 1.00 40.42 684 GLN B C 1
ATOM 5059 O O . GLN B 1 335 ? -38.983 -10.827 -17.103 1.00 36.68 684 GLN B O 1
ATOM 5065 N N . ALA B 1 336 ? -38.629 -12.121 -18.910 1.00 41.08 685 ALA B N 1
ATOM 5066 C CA . ALA B 1 336 ? -37.531 -12.870 -18.308 1.00 37.97 685 ALA B CA 1
ATOM 5067 C C . ALA B 1 336 ? -36.333 -11.980 -18.010 1.00 40.45 685 ALA B C 1
ATOM 5068 O O . ALA B 1 336 ? -35.719 -12.069 -16.949 1.00 42.10 685 ALA B O 1
ATOM 5070 N N . ILE B 1 337 ? -36.008 -11.120 -18.964 1.00 38.05 686 ILE B N 1
ATOM 5071 C CA . ILE B 1 337 ? -34.830 -10.279 -18.864 1.00 37.85 686 ILE B CA 1
ATOM 5072 C C . ILE B 1 337 ? -35.067 -9.078 -17.945 1.00 35.47 686 ILE B C 1
ATOM 5073 O O . ILE B 1 337 ? -34.154 -8.624 -17.252 1.00 36.56 686 ILE B O 1
ATOM 5078 N N . LEU B 1 338 ? -36.305 -8.595 -17.905 1.00 34.44 687 LEU B N 1
ATOM 5079 C CA . LEU B 1 338 ? -36.673 -7.536 -16.969 1.00 34.97 687 LEU B CA 1
ATOM 5080 C C . LEU B 1 338 ? -36.523 -8.005 -15.524 1.00 35.59 687 LEU B C 1
ATOM 5081 O O . LEU B 1 338 ? -36.025 -7.267 -14.673 1.00 32.56 687 LEU B O 1
ATOM 5086 N N . ARG B 1 339 ? -36.951 -9.234 -15.254 1.00 32.00 688 ARG B N 1
ATOM 5087 C CA . ARG B 1 339 ? -36.816 -9.812 -13.920 1.00 37.84 688 ARG B CA 1
ATOM 5088 C C . ARG B 1 339 ? -35.353 -10.030 -13.564 1.00 40.18 688 ARG B C 1
ATOM 5089 O O . ARG B 1 339 ? -34.939 -9.786 -12.430 1.00 42.96 688 ARG B O 1
ATOM 5097 N N . ARG B 1 340 ? -34.577 -10.491 -14.540 1.00 37.72 689 ARG B N 1
ATOM 5098 C CA . ARG B 1 340 ? -33.151 -10.726 -14.347 1.00 39.81 689 ARG B CA 1
ATOM 5099 C C . ARG B 1 340 ? -32.430 -9.437 -13.963 1.00 41.41 689 ARG B C 1
ATOM 5100 O O . ARG B 1 340 ? -31.592 -9.431 -13.063 1.00 43.86 689 ARG B O 1
ATOM 5108 N N . ILE B 1 341 ? -32.765 -8.350 -14.652 1.00 38.08 690 ILE B N 1
ATOM 5109 C CA . ILE B 1 341 ? -32.165 -7.047 -14.383 1.00 35.58 690 ILE B CA 1
ATOM 5110 C C . ILE B 1 341 ? -32.516 -6.576 -12.971 1.00 29.86 690 ILE B C 1
ATOM 5111 O O . ILE B 1 341 ? -31.668 -6.037 -12.258 1.00 31.98 690 ILE B O 1
ATOM 5116 N N . LEU B 1 342 ? -33.766 -6.783 -12.571 1.00 36.75 691 LEU B N 1
ATOM 5117 C CA . LEU B 1 342 ? -34.200 -6.444 -11.218 1.00 40.90 691 LEU B CA 1
ATOM 5118 C C . LEU B 1 342 ? -33.479 -7.277 -10.159 1.00 47.47 691 LEU B C 1
ATOM 5119 O O . LEU B 1 342 ? -33.300 -6.831 -9.026 1.00 51.52 691 LEU B O 1
ATOM 5124 N N . ASN B 1 343 ? -33.069 -8.487 -10.531 1.00 49.79 692 ASN B N 1
ATOM 5125 C CA . ASN B 1 343 ? -32.433 -9.407 -9.592 1.00 53.98 692 ASN B CA 1
ATOM 5126 C C . ASN B 1 343 ? -30.906 -9.383 -9.637 1.00 59.94 692 ASN B C 1
ATOM 5127 O O . ASN B 1 343 ? -30.250 -10.201 -8.990 1.00 62.20 692 ASN B O 1
ATOM 5132 N N . GLU B 1 344 ? -30.341 -8.451 -10.398 1.00 58.30 693 GLU B N 1
ATOM 5133 C CA . GLU B 1 344 ? -28.890 -8.318 -10.485 1.00 54.71 693 GLU B CA 1
ATOM 5134 C C . GLU B 1 344 ? -28.325 -7.753 -9.187 1.00 54.23 693 GLU B C 1
ATOM 5135 O O . GLU B 1 344 ? -28.944 -6.900 -8.550 1.00 50.51 693 GLU B O 1
ATOM 5141 N N . GLU B 1 345 ? -27.146 -8.232 -8.799 1.00 54.66 694 GLU B N 1
ATOM 5142 C CA . GLU B 1 345 ? -26.534 -7.813 -7.543 1.00 63.40 694 GLU B CA 1
ATOM 5143 C C . GLU B 1 345 ? -25.567 -6.644 -7.718 1.00 61.13 694 GLU B C 1
ATOM 5144 O O . GLU B 1 345 ? -24.925 -6.220 -6.758 1.00 67.94 694 GLU B O 1
ATOM 5150 N N . GLU B 1 346 ? -25.465 -6.125 -8.938 1.00 58.21 695 GLU B N 1
ATOM 5151 C CA . GLU B 1 346 ? -24.604 -4.974 -9.197 1.00 56.10 695 GLU B CA 1
ATOM 5152 C C . GLU B 1 346 ? -25.097 -3.727 -8.472 1.00 52.84 695 GLU B C 1
ATOM 5153 O O . GLU B 1 346 ? -26.298 -3.466 -8.396 1.00 49.65 695 GLU B O 1
ATOM 5159 N N . THR B 1 347 ? -24.151 -2.964 -7.937 1.00 51.52 696 THR B N 1
ATOM 5160 C CA . THR B 1 347 ? -24.461 -1.760 -7.180 1.00 48.23 696 THR B CA 1
ATOM 5161 C C . THR B 1 347 ? -24.027 -0.515 -7.944 1.00 47.83 696 THR B C 1
ATOM 5162 O O . THR B 1 347 ? -24.138 0.603 -7.439 1.00 46.72 696 THR B O 1
ATOM 5166 N N . SER B 1 348 ? -23.524 -0.717 -9.160 1.00 43.27 697 SER B N 1
ATOM 5167 C CA . SER B 1 348 ? -23.105 0.392 -10.010 1.00 44.30 697 SER B CA 1
ATOM 5168 C C . SER B 1 348 ? -24.281 1.324 -10.283 1.00 46.57 697 SER B C 1
ATOM 5169 O O . SER B 1 348 ? -25.416 0.872 -10.439 1.00 55.43 697 SER B O 1
ATOM 5172 N N . PRO B 1 349 ? -24.011 2.634 -10.326 1.00 43.49 698 PRO B N 1
ATOM 5173 C CA . PRO B 1 349 ? -25.028 3.667 -10.557 1.00 47.58 698 PRO B CA 1
ATOM 5174 C C . PRO B 1 349 ? -25.818 3.476 -11.851 1.00 43.17 698 PRO B C 1
ATOM 5175 O O . PRO B 1 349 ? -26.994 3.834 -11.902 1.00 44.88 698 PRO B O 1
ATOM 5179 N N . GLN B 1 350 ? -25.184 2.919 -12.876 1.00 42.04 699 GLN B N 1
ATOM 5180 C CA . GLN B 1 350 ? -25.874 2.638 -14.130 1.00 45.20 699 GLN B CA 1
ATOM 5181 C C . GLN B 1 350 ? -26.927 1.546 -13.949 1.00 44.01 699 GLN B C 1
ATOM 5182 O O . GLN B 1 350 ? -28.037 1.647 -14.472 1.00 45.25 699 GLN B O 1
ATOM 5188 N N . CYS B 1 351 ? -26.569 0.500 -13.212 1.00 36.32 700 CYS B N 1
ATOM 5189 C CA . CYS B 1 351 ? -27.484 -0.607 -12.956 1.00 38.17 700 CYS B CA 1
ATOM 5190 C C . CYS B 1 351 ? -28.650 -0.180 -12.067 1.00 37.69 700 CYS B C 1
ATOM 5191 O O . CYS B 1 351 ? -29.773 -0.648 -12.243 1.00 38.41 700 CYS B O 1
ATOM 5194 N N . GLN B 1 352 ? -28.378 0.705 -11.113 1.00 38.01 701 GLN B N 1
ATOM 5195 C CA . GLN B 1 352 ? -29.433 1.277 -10.281 1.00 45.95 701 GLN B CA 1
ATOM 5196 C C . GLN B 1 352 ? -30.415 2.058 -11.145 1.00 42.77 701 GLN B C 1
ATOM 5197 O O . GLN B 1 352 ? -31.623 2.033 -10.906 1.00 41.99 701 GLN B O 1
ATOM 5203 N N . MET B 1 353 ? -29.884 2.759 -12.143 1.00 35.83 702 MET B N 1
ATOM 5204 C CA . MET B 1 353 ? -30.712 3.500 -13.087 1.00 37.59 702 MET B CA 1
ATOM 5205 C C . MET B 1 353 ? -31.516 2.548 -13.969 1.00 37.46 702 MET B C 1
ATOM 5206 O O . MET B 1 353 ? -32.674 2.815 -14.286 1.00 36.60 702 MET B O 1
ATOM 5211 N N . ASP B 1 354 ? -30.895 1.439 -14.363 1.00 36.62 703 ASP B N 1
ATOM 5212 C CA . ASP B 1 354 ? -31.582 0.413 -15.140 1.00 33.86 703 ASP B CA 1
ATOM 5213 C C . ASP B 1 354 ? -32.780 -0.128 -14.365 1.00 38.33 703 ASP B C 1
ATOM 5214 O O . ASP B 1 354 ? -33.881 -0.245 -14.904 1.00 34.40 703 ASP B O 1
ATOM 5219 N N . ARG B 1 355 ? -32.557 -0.451 -13.093 1.00 33.19 704 ARG B N 1
ATOM 5220 C CA . ARG B 1 355 ? -33.607 -1.016 -12.254 1.00 36.55 704 ARG B CA 1
ATOM 5221 C C . ARG B 1 355 ? -34.705 0.007 -11.983 1.00 37.92 704 ARG B C 1
ATOM 5222 O O . ARG B 1 355 ? -35.878 -0.347 -11.874 1.00 43.23 704 ARG B O 1
ATOM 5230 N N . MET B 1 356 ? -34.317 1.274 -11.879 1.00 37.42 705 MET B N 1
ATOM 5231 C CA . MET B 1 356 ? -35.277 2.357 -11.699 1.00 36.44 705 MET B CA 1
ATOM 5232 C C . MET B 1 356 ? -36.238 2.432 -12.883 1.00 42.43 705 MET B C 1
ATOM 5233 O O . MET B 1 356 ? -37.445 2.615 -12.709 1.00 35.40 705 MET B O 1
ATOM 5238 N N . ILE B 1 357 ? -35.696 2.282 -14.087 1.00 39.77 706 ILE B N 1
ATOM 5239 C CA . ILE B 1 357 ? -36.504 2.335 -15.299 1.00 36.16 706 ILE B CA 1
ATOM 5240 C C . ILE B 1 357 ? -37.420 1.119 -15.402 1.00 32.78 706 ILE B C 1
ATOM 5241 O O . ILE B 1 357 ? -38.607 1.252 -15.703 1.00 38.14 706 ILE B O 1
ATOM 5246 N N . VAL B 1 358 ? -36.866 -0.062 -15.140 1.00 26.92 707 VAL B N 1
ATOM 5247 C CA . VAL B 1 358 ? -37.631 -1.303 -15.207 1.00 33.68 707 VAL B CA 1
ATOM 5248 C C . VAL B 1 358 ? -38.821 -1.272 -14.252 1.00 33.71 707 VAL B C 1
ATOM 5249 O O . VAL B 1 358 ? -39.925 -1.689 -14.606 1.00 40.12 707 VAL B O 1
ATOM 5253 N N . ARG B 1 359 ? -38.599 -0.760 -13.046 1.00 34.15 708 ARG B N 1
ATOM 5254 C CA . ARG B 1 359 ? -39.673 -0.662 -12.064 1.00 39.52 708 ARG B CA 1
ATOM 5255 C C . ARG B 1 359 ? -40.750 0.308 -12.534 1.00 34.43 708 ARG B C 1
ATOM 5256 O O . ARG B 1 359 ? -41.933 0.102 -12.273 1.00 35.17 708 ARG B O 1
ATOM 5264 N N . GLU B 1 360 ? -40.340 1.361 -13.235 1.00 35.61 709 GLU B N 1
ATOM 5265 C CA . GLU B 1 360 ? -41.295 2.306 -13.797 1.00 37.22 709 GLU B CA 1
ATOM 5266 C C . GLU B 1 360 ? -42.106 1.647 -14.913 1.00 44.72 709 GLU B C 1
ATOM 5267 O O . GLU B 1 360 ? -43.308 1.879 -15.038 1.00 45.20 709 GLU B O 1
ATOM 5273 N N . MET B 1 361 ? -41.441 0.817 -15.712 1.00 46.00 710 MET B N 1
ATOM 5274 C CA . MET B 1 361 ? -42.101 0.082 -16.789 1.00 38.70 710 MET B CA 1
ATOM 5275 C C . MET B 1 361 ? -43.125 -0.904 -16.238 1.00 31.65 710 MET B C 1
ATOM 5276 O O . MET B 1 361 ? -44.263 -0.958 -16.705 1.00 32.01 710 MET B O 1
ATOM 5281 N N . CYS B 1 362 ? -42.707 -1.692 -15.253 1.00 28.24 711 CYS B N 1
ATOM 5282 C CA . CYS B 1 362 ? -43.568 -2.721 -14.681 1.00 41.03 711 CYS B CA 1
ATOM 5283 C C . CYS B 1 362 ? -44.711 -2.100 -13.887 1.00 47.50 711 CYS B C 1
ATOM 5284 O O . CYS B 1 362 ? -45.747 -2.729 -13.687 1.00 53.22 711 CYS B O 1
ATOM 5287 N N . LYS B 1 363 ? -44.519 -0.863 -13.440 1.00 47.81 712 LYS B N 1
ATOM 5288 C CA . LYS B 1 363 ? -45.554 -0.154 -12.698 1.00 52.46 712 LYS B CA 1
ATOM 5289 C C . LYS B 1 363 ? -46.668 0.303 -13.632 1.00 44.13 712 LYS B C 1
ATOM 5290 O O . LYS B 1 363 ? -47.850 0.130 -13.336 1.00 48.73 712 LYS B O 1
ATOM 5296 N N . GLU B 1 364 ? -46.286 0.879 -14.768 1.00 34.70 713 GLU B N 1
ATOM 5297 C CA . GLU B 1 364 ? -47.261 1.325 -15.754 1.00 41.89 713 GLU B CA 1
ATOM 5298 C C . GLU B 1 364 ? -47.913 0.133 -16.454 1.00 41.44 713 GLU B C 1
ATOM 5299 O O . GLU B 1 364 ? -49.084 0.186 -16.832 1.00 47.01 713 GLU B O 1
ATOM 5305 N N . PHE B 1 365 ? -47.151 -0.942 -16.618 1.00 36.86 714 PHE B N 1
ATOM 5306 C CA . PHE B 1 365 ? -47.654 -2.147 -17.269 1.00 38.46 714 PHE B CA 1
ATOM 5307 C C . PHE B 1 365 ? -47.279 -3.379 -16.456 1.00 44.19 714 PHE B C 1
ATOM 5308 O O . PHE B 1 365 ? -46.189 -3.929 -16.612 1.00 44.25 714 PHE B O 1
ATOM 5316 N N . LEU B 1 366 ? -48.197 -3.804 -15.593 1.00 50.89 715 LEU B N 1
ATOM 5317 C CA . LEU B 1 366 ? -47.941 -4.873 -14.632 1.00 48.29 715 LEU B CA 1
ATOM 5318 C C . LEU B 1 366 ? -47.529 -6.189 -15.284 1.00 42.13 715 LEU B C 1
ATOM 5319 O O . LEU B 1 366 ? -46.709 -6.928 -14.736 1.00 39.85 715 LEU B O 1
ATOM 5324 N N . VAL B 1 367 ? -48.076 -6.465 -16.464 1.00 44.97 716 VAL B N 1
ATOM 5325 C CA . VAL B 1 367 ? -47.823 -7.731 -17.146 1.00 46.99 716 VAL B CA 1
ATOM 5326 C C . VAL B 1 367 ? -46.353 -7.874 -17.558 1.00 47.37 716 VAL B C 1
ATOM 5327 O O . VAL B 1 367 ? -45.871 -8.986 -17.785 1.00 49.62 716 VAL B O 1
ATOM 5331 N N . LEU B 1 368 ? -45.638 -6.754 -17.634 1.00 41.35 717 LEU B N 1
ATOM 5332 C CA . LEU B 1 368 ? -44.217 -6.782 -17.971 1.00 41.97 717 LEU B CA 1
ATOM 5333 C C . LEU B 1 368 ? -43.386 -7.352 -16.827 1.00 41.00 717 LEU B C 1
ATOM 5334 O O . LEU B 1 368 ? -42.311 -7.907 -17.049 1.00 43.15 717 LEU B O 1
ATOM 5339 N N . GLY B 1 369 ? -43.892 -7.215 -15.606 1.00 42.88 718 GLY B N 1
ATOM 5340 C CA . GLY B 1 369 ? -43.199 -7.717 -14.433 1.00 44.69 718 GLY B CA 1
ATOM 5341 C C . GLY B 1 369 ? -43.546 -9.156 -14.098 1.00 46.27 718 GLY B C 1
ATOM 5342 O O . GLY B 1 369 ? -42.895 -9.780 -13.259 1.00 45.97 718 GLY B O 1
ATOM 5343 N N . GLU B 1 370 ? -44.573 -9.686 -14.756 1.00 48.29 719 GLU B N 1
ATOM 5344 C CA . GLU B 1 370 ? -45.025 -11.049 -14.498 1.00 57.99 719 GLU B CA 1
ATOM 5345 C C . GLU B 1 370 ? -44.047 -12.076 -15.061 1.00 63.46 719 GLU B C 1
ATOM 5346 O O . GLU B 1 370 ? -43.271 -11.778 -15.968 1.00 66.58 719 GLU B O 1
ATOM 5352 N N . ALA B 1 371 ? -44.089 -13.288 -14.517 1.00 64.40 720 ALA B N 1
ATOM 5353 C CA . ALA B 1 371 ? -43.193 -14.353 -14.951 1.00 62.07 720 ALA B CA 1
ATOM 5354 C C . ALA B 1 371 ? -43.737 -15.056 -16.192 1.00 61.45 720 ALA B C 1
ATOM 5355 O O . ALA B 1 371 ? -44.942 -15.284 -16.304 1.00 64.81 720 ALA B O 1
ATOM 5357 N N . PRO B 1 372 ? -42.845 -15.398 -17.133 1.00 56.11 721 PRO B N 1
ATOM 5358 C CA . PRO B 1 372 ? -43.241 -16.095 -18.361 1.00 58.54 721 PRO B CA 1
ATOM 5359 C C . PRO B 1 372 ? -43.698 -17.527 -18.093 1.00 63.30 721 PRO B C 1
ATOM 5360 O O . PRO B 1 372 ? -44.880 -17.733 -17.820 1.00 63.72 721 PRO B O 1
#

B-factor: mean 47.45, std 17.97, range [20.81, 132.59]

Secondary structure (DSSP, 8-state):
-HHHHHHHHHHHHHH-----GGGGS-HHHHHHHHHHHHHHHHHS-HHHHHHHHHHHHHHHHHHHHHHHHH---HHHHHHHHHHHHHHHHH-HHHHHHHHHSSHHHHHHHHHHHSTT-HHHHHHHHHHHHHHTTT-----GGGGGTSSHHHHHHHHHHHHT-----HHHHHHHHHHHHHTT---SSS-HHHHHHHTTSS-HHHHHHHHHHHHHT--SS--S--SSPPPPHHHHHHHHHTTSHHHHTTS-HHHHHHHHHHHHHHHHHSPTT-TTHHHHHHHHHHHHHHS-HHHH-TTHHHHHHHHHHHHT-----HHHHHHHHHHHHHHHH-GGGT--/-HHHHHHHHHHHHHH-B-----BGGGGS-HHHHHHHHHHHHHHHHHS-HHHHHHHHHHHHHHHHHHHHHHHHH---HHHHHHHHHHHHHHHHH-HHHHHHHHHSSHHHHHHHHHHH-TT-HHHHHHHHHHHHHHTTT-----GGGGGTSSHHHHHHHHHHHHT--SS-SS--HHHHHHHHHHHHHTT---SSS-HHHHHHHTT-S-HHHHHHHHHHHHHT--SS--S--SSPPPPHHHHHHHHHTTSHHHHTTS-HHHHHHHHHHHHHHHHHSPTT-THHHHHHHHHHHHHHHS-HHHH-TTHHHHHHHHHHHHT-----HHHHHHHHHHHHHHHH-GGGTS--

InterPro domains:
  IPR001452 SH3 domain [PF00018] (3-49)
  IPR001452 SH3 domain [PS50002] (1-58)
  IPR001452 SH3 domain [SM00326] (1-57)
  IPR018556 SPIN90/Ldb17, leucine-rich domain [PF09431] (548-682)
  IPR030125 SPIN90/Ldb17 [PTHR13357] (307-720)
  IPR035514 SPIN90, SH3 domain [cd11849] (1-54)
  IPR036028 SH3-like domain superfamily [SSF50044] (1-63)

Organism: Homo sapiens (NCBI:txid9606)

Solvent-accessible surface area: 29518 Å² total; per-residue (Å²): 148,123,52,60,114,68,0,84,59,0,11,63,18,3,63,64,188,100,126,8,92,0,27,148,50,109,69,29,63,0,97,68,48,0,79,49,0,43,108,6,7,90,100,15,76,68,106,42,0,38,107,0,0,73,87,107,82,43,106,17,0,76,28,3,5,40,2,0,82,45,1,137,37,42,65,1,24,25,24,0,0,66,0,0,9,17,0,0,64,27,30,23,38,0,0,38,22,0,0,59,13,61,0,0,20,30,0,0,133,18,1,76,110,36,31,145,41,78,102,9,3,9,66,1,0,53,2,0,5,23,0,5,3,20,24,53,84,18,56,191,60,11,56,132,65,5,2,29,90,2,0,48,34,0,1,64,7,4,39,107,29,70,182,133,106,4,28,70,32,0,3,30,0,0,0,0,6,0,13,18,9,94,35,35,95,145,7,35,2,5,43,0,0,50,138,92,41,47,18,124,56,0,3,46,46,0,18,101,18,0,75,156,25,59,34,35,2,49,79,20,152,29,72,33,92,19,35,24,0,0,0,28,0,0,40,17,0,1,47,36,92,53,6,6,58,6,12,146,100,95,34,13,55,38,0,0,50,16,0,9,105,26,2,26,101,30,72,56,21,45,68,62,0,7,16,5,0,39,0,0,9,14,0,6,122,26,20,89,0,62,157,61,120,46,115,12,94,57,2,16,59,26,1,99,103,0,55,115,29,168,80,111,26,25,26,0,56,19,0,34,105,22,0,131,94,0,22,175,87,35,135,32,0,25,96,104,140,127,53,52,115,68,0,88,53,0,11,54,18,3,36,99,98,48,139,200,51,112,1,60,0,29,151,51,106,67,49,61,0,115,87,46,0,70,53,0,36,113,6,6,92,99,16,77,69,109,33,0,40,116,3,0,75,101,90,154,43,107,20,0,76,18,3,5,24,1,0,83,31,1,138,36,42,44,0,24,25,8,0,0,64,0,0,10,17,0,0,64,28,29,24,37,0,0,36,20,0,0,58,14,59,0,0,21,32,0,0,134,19,2,73,118,50,35,91,44,40,102,9,3,12,67,1,0,52,2,0,6,22,0,4,4,22,26,52,83,18,56,190,60,11,53,133,64,6,2,33,98,3,2,35,34,0,0,58,8,6,46,109,29,52,112,70,18,105,78,64,92,0,18,71,35,0,3,31,0,0,1,0,8,0,13,19,9,130,34,40,96,143,6,34,2,5,38,0,0,48,134,98,39,53,6,99,50,0,2,60,49,0,19,124,33,0,75,74,20,75,33,36,3,48,86,20,145,24,128,106,93,17,82,25,1,0,1,30,0,0,38,20,0,1,47,38,90,58,6,5,57,5,13,144,98,96,26,12,56,38,0,0,49,14,0,7,101,24,0,27,100,30,49,42,10,6,86,38,0,4,40,3,0,31,0,0,10,14,0,8,129,23,19,87,0,55,158,64,106,48,109,14,76,55,0,10,46,23,0,94,99,0,53,110,27,163,70,75,23,34,19,0,77,0,0,31,32,10,0,135,69,0,17,171,86,36,136,30,0,23,94,65,105

Sequence (680 aa):
CHDQQRLEVIFADLARQQRSWALYEDEGVIRCYLEELLHILTDADPEVCKKMCKRNEFESVLALVAYYQMEHRASLRLLLLKCFGAMCSLDAAIISTLVSSVLPVELARDMQTDTQDHQKLCYSALILAMVFSMGEAVPYAHYEHLGTPFAQFLLNIVEDGLPEQLPDLCVNLLLALNLHLPAADQNVIMAALSKHANVKIFSEKLLLLLNRGDDPVRIFKHEPQPPHSVLKFLQDVFGSPATAAIFYHTDMMALIDITVRHIADLSPGDKLRMEYLSLMHAIVRTTPYLQHRHRLPDLQAILRRILNEEETSPQCQMDRMIVREMCKEFLVLGEACHDQQRLEVIFADLARRKDQQRSWALYEDEGVIRCYLEELLHILTDADPEVCKKMCKRNEFESVLALVAYYQMEHRASLRLLLLKCFGAMCSLDAAIISTLVSSVLPVELARDMQTDTQDHQKLCYSALILAMVFSMGEAVPYAHYEHLGTPFAQFLLNIVEDGLPLDTTEQLPDLCVNLLLALNLHLPAADQNVIMAALSKHANVKIFSEKLLLLLNRGDDPVRIFKHEPQPPHSVLKFLQDVFGSPATAAIFYHTDMMALIDITVRHIADLSPGDKLRMEYLSLMHAIVRTTPYLQHRHRLPDLQAILRRILNEEETSPQCQMDRMIVREMCKEFLVLGEAP